Protein 9UZB (pdb70)

Sequence (677 aa):
KKPIALICAELYKPFQDLFAALPKDCSEECQTLFEDIRNSESHASAWSSALRIKGVAYEGFFSLTNSWRYIPEDLKPTLGMAIQTVFPDKFEKFLERTHLHPEYRDFTPDYLMCRSRAVQEVSSVSAVVDRFKSKSSEKGRPIRQEESRPKTESMQEDIEVDELLIVEVGYQTDIEGKVISDIEKWKGVVNLMSHLGIKVNVLTCADNSQTPRTDWWIDEKYVRLLLNSISYLFKELLENEVKLEESGGGLVRPGGSRKLSCAASGFTFSSYGMQWVRQAPEKGLEWVAYISSGSRTIYYADTVKGRFTISRDNPKNTLFLQMTSLRSEDTAMYYCATGYGGTWFAYWGQGTLVTVSAASTKGPSVFPLAPSSKSTSGGTAALGCLVKDYFPEPVTVSWNSGALTSGVHTFPAVLQSSGLYSLSSVVTVPSSSLGTQTYICNVNHKPSNTKVDKKVEPKQIVLSQSPLSLPVSLGDQASISCRSSQSLLHSNGNTYLHWYLQKPGQSPKLLIYKVSNRFSGVPDRFSGSGSGTDFTLKISRVEAEDLGVYFCSQSTHVPYTFGGGTKLEIKRTVAAPSVFIFPPSDEQLKSGTASVVCLLNNFYPREAKVQWKVDNALQSGNSQESVTEQDSKDSTYSLSSTLTLSKADYEKHKVYACEVTHQGLSSPVTKSFNRGE

Radius of gyration: 36.29 Å; Cα contacts (8 Å, |Δi|>4): 1553; chains: 3; bounding box: 83×56×109 Å

Nearest PDB structures (foldseek):
  7ucx-assembly1_L  TM=9.727E-01  e=1.006E-40  Homo sapiens
  5vzy-assembly1_L  TM=9.850E-01  e=6.154E-40  Homo sapiens
  6l8t-assembly1_L  TM=9.196E-01  e=3.668E-40  Homo sapiens
  7ue9-assembly1_L  TM=9.480E-01  e=4.632E-39  Mus musculus
  6dc8-assembly1_L  TM=9.146E-01  e=3.226E-37  Mus musculus

Organism: NCBI:txid1712570

Structure (mmCIF, N/CA/C/O backbone):
data_9UZB
#
_entry.id   9UZB
#
_cell.length_a   37.162
_cell.length_b   80.906
_cell.length_c   115.184
_cell.angle_alpha   90.00
_cell.angle_beta   93.47
_cell.angle_gamma   90.00
#
_symmetry.space_group_name_H-M   'P 1 21 1'
#
loop_
_entity.id
_entity.type
_entity.pdbx_description
1 polymer 'RNA-directed RNA polymerase L'
2 polymer 'mAb 2E9 Fab heavy chain'
3 polymer 'mAb 2E9 Fab light chain'
4 water water
#
loop_
_atom_site.group_PDB
_atom_site.id
_atom_site.type_symbol
_atom_site.label_atom_id
_atom_site.label_alt_id
_atom_site.label_comp_id
_atom_site.label_asym_id
_atom_site.label_entity_id
_atom_site.label_seq_id
_atom_site.pdbx_PDB_ins_code
_atom_site.Cartn_x
_atom_site.Cartn_y
_atom_site.Cartn_z
_atom_site.occupancy
_atom_site.B_iso_or_equiv
_atom_site.auth_seq_id
_atom_site.auth_comp_id
_atom_site.auth_asym_id
_atom_site.auth_atom_id
_atom_site.pdbx_PDB_model_num
ATOM 1 N N . LYS A 1 1 ? 68.664 -26.379 -59.272 1.00 49.41 610 LYS A N 1
ATOM 2 C CA . LYS A 1 1 ? 68.886 -27.382 -60.341 1.00 53.66 610 LYS A CA 1
ATOM 3 C C . LYS A 1 1 ? 67.597 -27.527 -61.139 1.00 52.30 610 LYS A C 1
ATOM 4 O O . LYS A 1 1 ? 67.677 -27.566 -62.364 1.00 57.35 610 LYS A O 1
ATOM 10 N N . LYS A 1 2 ? 66.461 -27.596 -60.453 1.00 48.01 611 LYS A N 1
ATOM 11 C CA . LYS A 1 2 ? 65.168 -27.644 -61.182 1.00 46.80 611 LYS A CA 1
ATOM 12 C C . LYS A 1 2 ? 64.799 -26.253 -61.679 1.00 47.37 611 LYS A C 1
ATOM 13 O O . LYS A 1 2 ? 64.901 -25.295 -60.906 1.00 46.47 611 LYS A O 1
ATOM 19 N N . PRO A 1 3 ? 64.381 -26.102 -62.951 1.00 46.32 612 PRO A N 1
ATOM 20 C CA . PRO A 1 3 ? 63.875 -24.818 -63.407 1.00 49.73 612 PRO A CA 1
ATOM 21 C C . PRO A 1 3 ? 62.471 -24.610 -62.807 1.00 43.40 612 PRO A C 1
ATOM 22 O O . PRO A 1 3 ? 61.844 -25.578 -62.471 1.00 41.09 612 PRO A O 1
ATOM 26 N N . ILE A 1 4 ? 62.031 -23.357 -62.689 1.00 40.86 613 ILE A N 1
ATOM 27 C CA . ILE A 1 4 ? 60.716 -23.073 -62.043 1.00 43.28 613 ILE A CA 1
ATOM 28 C C . ILE A 1 4 ? 59.613 -23.690 -62.906 1.00 42.76 613 ILE A C 1
ATOM 29 O O . ILE A 1 4 ? 58.694 -24.283 -62.354 1.00 37.80 613 ILE A O 1
ATOM 34 N N . ALA A 1 5 ? 59.724 -23.525 -64.227 1.00 43.61 614 ALA A N 1
ATOM 35 C CA . ALA A 1 5 ? 58.656 -24.038 -65.097 1.00 42.28 614 ALA A CA 1
ATOM 36 C C . ALA A 1 5 ? 58.601 -25.513 -64.775 1.00 41.36 614 ALA A C 1
ATOM 37 O O . ALA A 1 5 ? 57.521 -26.102 -64.708 1.00 40.87 614 ALA A O 1
ATOM 39 N N . LEU A 1 6 ? 59.786 -26.047 -64.552 1.00 37.55 615 LEU A N 1
ATOM 40 C CA . LEU A 1 6 ? 59.789 -27.476 -64.285 1.00 39.77 615 LEU A CA 1
ATOM 41 C C . LEU A 1 6 ? 59.218 -27.785 -62.908 1.00 38.81 615 LEU A C 1
ATOM 42 O O . LEU A 1 6 ? 58.571 -28.821 -62.730 1.00 36.54 615 LEU A O 1
ATOM 47 N N . ILE A 1 7 ? 59.444 -26.902 -61.931 1.00 41.06 616 ILE A N 1
ATOM 48 C CA . ILE A 1 7 ? 58.870 -27.080 -60.598 1.00 38.31 616 ILE A CA 1
ATOM 49 C C . ILE A 1 7 ? 57.348 -27.121 -60.678 1.00 30.24 616 ILE A C 1
ATOM 50 O O . ILE A 1 7 ? 56.693 -27.962 -60.045 1.00 29.39 616 ILE A O 1
ATOM 55 N N . CYS A 1 8 ? 56.762 -26.229 -61.475 1.00 29.52 617 CYS A N 1
ATOM 56 C CA . CYS A 1 8 ? 55.318 -26.223 -61.658 1.00 32.27 617 CYS A CA 1
ATOM 57 C C . CYS A 1 8 ? 54.823 -27.516 -62.294 1.00 32.05 617 CYS A C 1
ATOM 58 O O . CYS A 1 8 ? 53.671 -27.902 -62.070 1.00 28.41 617 CYS A O 1
ATOM 61 N N . ALA A 1 9 ? 55.683 -28.213 -63.044 1.00 30.90 618 ALA A N 1
ATOM 62 C CA . ALA A 1 9 ? 55.267 -29.444 -63.705 1.00 30.68 618 ALA A CA 1
ATOM 63 C C . ALA A 1 9 ? 54.974 -30.558 -62.703 1.00 30.29 618 ALA A C 1
ATOM 64 O O . ALA A 1 9 ? 53.905 -31.176 -62.762 1.00 29.46 618 ALA A O 1
ATOM 66 N N . GLU A 1 10 ? 55.928 -30.794 -61.810 1.00 29.53 619 GLU A N 1
ATOM 67 C CA . GLU A 1 10 ? 55.811 -31.883 -60.813 1.00 34.40 619 GLU A CA 1
ATOM 68 C C . GLU A 1 10 ? 54.592 -31.657 -59.921 1.00 33.09 619 GLU A C 1
ATOM 69 O O . GLU A 1 10 ? 53.996 -32.649 -59.510 1.00 31.57 619 GLU A O 1
ATOM 75 N N . LEU A 1 11 ? 54.258 -30.401 -59.639 1.00 32.24 620 LEU A N 1
ATOM 76 C CA . LEU A 1 11 ? 53.137 -29.991 -58.805 1.00 31.18 620 LEU A CA 1
ATOM 77 C C . LEU A 1 11 ? 51.842 -29.864 -59.598 1.00 31.80 620 LEU A C 1
ATOM 78 O O . LEU A 1 11 ? 50.874 -29.283 -59.096 1.00 29.17 620 LEU A O 1
ATOM 80 N N . TYR A 1 12 ? 51.800 -30.401 -60.818 1.00 30.31 621 TYR A N 1
ATOM 81 C CA . TYR A 1 12 ? 50.594 -30.304 -61.631 1.00 27.96 621 TYR A CA 1
ATOM 82 C C . TYR A 1 12 ? 49.379 -30.851 -60.889 1.00 27.57 621 TYR A C 1
ATOM 83 O O . TYR A 1 12 ? 48.345 -30.182 -60.788 1.00 26.59 621 TYR A O 1
ATOM 92 N N . LYS A 1 13 ? 49.487 -32.071 -60.355 1.00 25.70 622 LYS A N 1
ATOM 93 C CA . LYS A 1 13 ? 48.325 -32.663 -59.692 1.00 31.22 622 LYS A CA 1
ATOM 94 C C . LYS A 1 13 ? 47.921 -31.910 -58.430 1.00 31.65 622 LYS A C 1
ATOM 95 O O . LYS A 1 13 ? 46.731 -31.572 -58.298 1.00 25.52 622 LYS A O 1
ATOM 101 N N . PRO A 1 14 ? 48.813 -31.629 -57.471 1.00 30.01 623 PRO A N 1
ATOM 102 C CA . PRO A 1 14 ? 48.359 -30.857 -56.297 1.00 30.67 623 PRO A CA 1
ATOM 103 C C . PRO A 1 14 ? 47.708 -29.528 -56.663 1.00 26.84 623 PRO A C 1
ATOM 104 O O . PRO A 1 14 ? 46.708 -29.141 -56.046 1.00 27.99 623 PRO A O 1
ATOM 108 N N . PHE A 1 15 ? 48.220 -28.823 -57.674 1.00 25.50 624 PHE A N 1
ATOM 109 C CA . PHE A 1 15 ? 47.592 -27.558 -58.021 1.00 21.66 624 PHE A CA 1
ATOM 110 C C . PHE A 1 15 ? 46.289 -27.748 -58.780 1.00 24.16 624 PHE A C 1
ATOM 111 O O . PHE A 1 15 ? 45.400 -26.897 -58.688 1.00 23.76 624 PHE A O 1
ATOM 119 N N . GLN A 1 16 ? 46.134 -28.853 -59.506 1.00 24.45 625 GLN A N 1
ATOM 120 C CA . GLN A 1 16 ? 44.836 -29.119 -60.107 1.00 27.64 625 GLN A CA 1
ATOM 121 C C . GLN A 1 16 ? 43.803 -29.407 -59.023 1.00 25.16 625 GLN A C 1
ATOM 122 O O . GLN A 1 16 ? 42.673 -28.911 -59.081 1.00 21.92 625 GLN A O 1
ATOM 128 N N . ASP A 1 17 ? 44.189 -30.189 -58.011 1.00 23.69 626 ASP A N 1
ATOM 129 C CA . ASP A 1 17 ? 43.323 -30.422 -56.860 1.00 22.89 626 ASP A CA 1
ATOM 130 C C . ASP A 1 17 ? 42.986 -29.115 -56.149 1.00 23.87 626 ASP A C 1
ATOM 131 O O . ASP A 1 17 ? 41.845 -28.909 -55.714 1.00 22.20 626 ASP A O 1
ATOM 136 N N . LEU A 1 18 ? 43.964 -28.219 -56.026 1.00 18.48 627 LEU A N 1
ATOM 137 C CA . LEU A 1 18 ? 43.706 -26.914 -55.427 1.00 24.18 627 LEU A CA 1
ATOM 138 C C . LEU A 1 18 ? 42.707 -26.113 -56.254 1.00 23.33 627 LEU A C 1
ATOM 139 O O . LEU A 1 18 ? 41.706 -25.611 -55.721 1.00 19.56 627 LEU A O 1
ATOM 144 N N . PHE A 1 19 ? 42.972 -25.960 -57.560 1.00 20.27 628 PHE A N 1
ATOM 145 C CA . PHE A 1 19 ? 42.075 -25.150 -58.385 1.00 22.94 628 PHE A CA 1
ATOM 146 C C . PHE A 1 19 ? 40.669 -25.727 -58.447 1.00 24.76 628 PHE A C 1
ATOM 147 O O . PHE A 1 19 ? 39.702 -24.976 -58.605 1.00 24.45 628 PHE A O 1
ATOM 155 N N . ALA A 1 20 ? 40.536 -27.051 -58.361 1.00 26.41 629 ALA A N 1
ATOM 156 C CA . ALA A 1 20 ? 39.213 -27.660 -58.441 1.00 26.11 629 ALA A CA 1
ATOM 157 C C . ALA A 1 20 ? 38.368 -27.336 -57.216 1.00 27.87 629 ALA A C 1
ATOM 158 O O . ALA A 1 20 ? 37.135 -27.347 -57.294 1.00 26.96 629 ALA A O 1
ATOM 160 N N . ALA A 1 21 ? 39.001 -27.031 -56.087 1.00 21.25 630 ALA A N 1
ATOM 161 C CA . ALA A 1 21 ? 38.255 -26.871 -54.845 1.00 22.58 630 ALA A CA 1
ATOM 162 C C . ALA A 1 21 ? 37.939 -25.421 -54.518 1.00 25.14 630 ALA A C 1
ATOM 163 O O . ALA A 1 21 ? 36.958 -25.157 -53.811 1.00 24.63 630 ALA A O 1
ATOM 165 N N . LEU A 1 22 ? 38.731 -24.474 -55.018 1.00 21.62 631 LEU A N 1
ATOM 166 C CA . LEU A 1 22 ? 38.472 -23.076 -54.739 1.00 22.02 631 LEU A CA 1
ATOM 167 C C . LEU A 1 22 ? 37.215 -22.597 -55.456 1.00 26.73 631 LEU A C 1
ATOM 168 O O . LEU A 1 22 ? 36.769 -23.215 -56.427 1.00 24.98 631 LEU A O 1
ATOM 173 N N . PRO A 1 23 ? 36.622 -21.499 -54.982 1.00 27.43 632 PRO A N 1
ATOM 174 C CA . PRO A 1 23 ? 35.505 -20.882 -55.700 1.00 27.04 632 PRO A CA 1
ATOM 175 C C . PRO A 1 23 ? 35.928 -20.485 -57.105 1.00 31.15 632 PRO A C 1
ATOM 176 O O . PRO A 1 23 ? 37.108 -20.266 -57.382 1.00 28.82 632 PRO A O 1
ATOM 180 N N . LYS A 1 24 ? 34.975 -20.342 -58.014 1.00 33.10 633 LYS A N 1
ATOM 181 C CA . LYS A 1 24 ? 35.356 -20.094 -59.428 1.00 34.73 633 LYS A CA 1
ATOM 182 C C . LYS A 1 24 ? 36.306 -18.907 -59.561 1.00 33.52 633 LYS A C 1
ATOM 183 O O . LYS A 1 24 ? 37.394 -19.092 -60.078 1.00 31.27 633 LYS A O 1
ATOM 189 N N . ASP A 1 25 ? 35.838 -17.720 -59.183 1.00 34.22 634 ASP A N 1
ATOM 190 C CA . ASP A 1 25 ? 36.664 -16.505 -59.390 1.00 37.73 634 ASP A CA 1
ATOM 191 C C . ASP A 1 25 ? 37.984 -16.676 -58.656 1.00 30.07 634 ASP A C 1
ATOM 192 O O . ASP A 1 25 ? 39.028 -16.282 -59.190 1.00 33.49 634 ASP A O 1
ATOM 197 N N . CYS A 1 26 ? 37.899 -17.226 -57.457 1.00 30.56 635 CYS A N 1
ATOM 198 C CA . CYS A 1 26 ? 39.142 -17.463 -56.739 1.00 29.25 635 CYS A CA 1
ATOM 199 C C . CYS A 1 26 ? 40.039 -18.430 -57.501 1.00 27.32 635 CYS A C 1
ATOM 200 O O . CYS A 1 26 ? 41.251 -18.210 -57.604 1.00 25.40 635 CYS A O 1
ATOM 203 N N . SER A 1 27 ? 39.482 -19.501 -58.051 1.00 27.82 636 SER A N 1
ATOM 204 C CA . SER A 1 27 ? 40.273 -20.504 -58.805 1.00 25.93 636 SER A CA 1
ATOM 205 C C . SER A 1 27 ? 40.954 -19.850 -60.009 1.00 26.11 636 SER A C 1
ATOM 206 O O . SER A 1 27 ? 42.133 -20.116 -60.231 1.00 27.93 636 SER A O 1
ATOM 209 N N . GLU A 1 28 ? 40.204 -19.050 -60.767 1.00 28.56 637 GLU A N 1
ATOM 210 C CA . GLU A 1 28 ? 40.749 -18.422 -61.997 1.00 28.92 637 GLU A CA 1
ATOM 211 C C . GLU A 1 28 ? 41.962 -17.562 -61.637 1.00 28.13 637 GLU A C 1
ATOM 212 O O . GLU A 1 28 ? 43.003 -17.721 -62.267 1.00 25.94 637 GLU A O 1
ATOM 218 N N . GLU A 1 29 ? 41.803 -16.696 -60.645 1.00 26.56 638 GLU A N 1
ATOM 219 C CA . GLU A 1 29 ? 42.906 -15.801 -60.222 1.00 28.30 638 GLU A CA 1
ATOM 220 C C . GLU A 1 29 ? 44.128 -16.651 -59.871 1.00 24.93 638 GLU A C 1
ATOM 221 O O . GLU A 1 29 ? 45.229 -16.310 -60.312 1.00 24.28 638 GLU A O 1
ATOM 227 N N . CYS A 1 30 ? 43.920 -17.710 -59.089 1.00 18.18 639 CYS A N 1
ATOM 228 C CA . CYS A 1 30 ? 45.050 -18.562 -58.744 1.00 16.61 639 CYS A CA 1
ATOM 229 C C . CYS A 1 30 ? 45.620 -19.252 -59.972 1.00 22.29 639 CYS A C 1
ATOM 230 O O . CYS A 1 30 ? 46.829 -19.521 -60.033 1.00 18.61 639 CYS A O 1
ATOM 233 N N . GLN A 1 31 ? 44.775 -19.529 -60.965 1.00 21.80 640 GLN A N 1
ATOM 234 C CA . GLN A 1 31 ? 45.251 -20.213 -62.163 1.00 27.40 640 GLN A CA 1
ATOM 235 C C . GLN A 1 31 ? 46.107 -19.281 -63.013 1.00 23.56 640 GLN A C 1
ATOM 236 O O . GLN A 1 31 ? 47.185 -19.667 -63.484 1.00 27.54 640 GLN A O 1
ATOM 242 N N . THR A 1 32 ? 45.642 -18.043 -63.210 1.00 25.34 641 THR A N 1
ATOM 243 C CA . THR A 1 32 ? 46.443 -17.025 -63.890 1.00 28.36 641 THR A CA 1
ATOM 244 C C . THR A 1 32 ? 47.781 -16.833 -63.194 1.00 28.70 641 THR A C 1
ATOM 245 O O . THR A 1 32 ? 48.836 -16.781 -63.8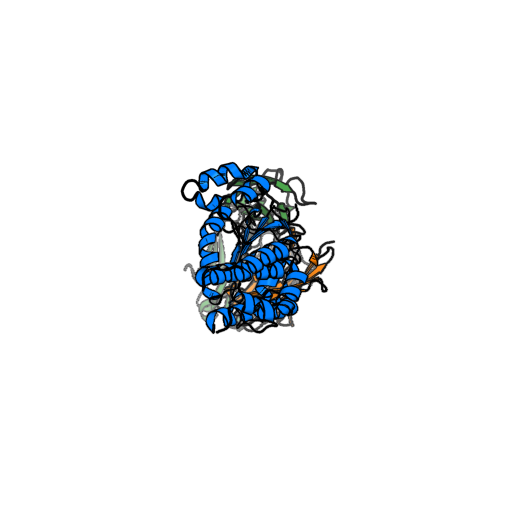36 1.00 27.28 641 THR A O 1
ATOM 249 N N . LEU A 1 33 ? 47.737 -16.700 -61.868 1.00 25.98 642 LEU A N 1
ATOM 250 C CA . LEU A 1 33 ? 48.936 -16.470 -61.076 1.00 24.03 642 LEU A CA 1
ATOM 251 C C . LEU A 1 33 ? 49.915 -17.628 -61.232 1.00 24.06 642 LEU A C 1
ATOM 252 O O . LEU A 1 33 ? 51.133 -17.422 -61.329 1.00 19.71 642 LEU A O 1
ATOM 257 N N . PHE A 1 34 ? 49.394 -18.859 -61.259 1.00 20.92 643 PHE A N 1
ATOM 258 C CA . PHE A 1 34 ? 50.248 -20.031 -61.433 1.00 22.12 643 PHE A CA 1
ATOM 259 C C . PHE A 1 34 ? 50.972 -19.994 -62.771 1.00 27.89 643 PHE A C 1
ATOM 260 O O . PHE A 1 34 ? 52.163 -20.325 -62.852 1.00 25.60 643 PHE A O 1
ATOM 268 N N . GLU A 1 35 ? 50.268 -19.607 -63.833 1.00 26.75 644 GLU A N 1
ATOM 269 C CA . GLU A 1 35 ? 50.919 -19.486 -65.131 1.00 29.00 644 GLU A CA 1
ATOM 270 C C . GLU A 1 35 ? 51.955 -18.372 -65.117 1.00 33.29 644 GLU A C 1
ATOM 271 O O . GLU A 1 35 ? 52.981 -18.473 -65.798 1.00 36.39 644 GLU A O 1
ATOM 277 N N . ASP A 1 36 ? 51.710 -17.315 -64.334 1.00 27.65 645 ASP A N 1
ATOM 278 C CA . ASP A 1 36 ? 52.725 -16.289 -64.121 1.00 24.28 645 ASP A CA 1
ATOM 279 C C . ASP A 1 36 ? 53.980 -16.883 -63.488 1.00 30.15 645 ASP A C 1
ATOM 280 O O . ASP A 1 36 ? 55.102 -16.543 -63.883 1.00 35.28 645 ASP A O 1
ATOM 285 N N . ILE A 1 37 ? 53.811 -17.781 -62.515 1.00 26.88 646 ILE A N 1
ATOM 286 C CA . ILE A 1 37 ? 54.960 -18.439 -61.899 1.00 29.04 646 ILE A CA 1
ATOM 287 C C . ILE A 1 37 ? 55.673 -19.319 -62.917 1.00 33.41 646 ILE A C 1
ATOM 288 O O . ILE A 1 37 ? 56.902 -19.280 -63.043 1.00 30.89 646 ILE A O 1
ATOM 293 N N . ARG A 1 38 ? 54.910 -20.130 -63.654 1.00 28.32 647 ARG A N 1
ATOM 294 C CA . ARG A 1 38 ? 55.507 -20.994 -64.666 1.00 33.75 647 ARG A CA 1
ATOM 295 C C . ARG A 1 38 ? 56.335 -20.186 -65.656 1.00 39.87 647 ARG A C 1
ATOM 296 O O . ARG A 1 38 ? 57.434 -20.603 -66.040 1.00 37.09 647 ARG A O 1
ATOM 304 N N . ASN A 1 39 ? 55.843 -19.007 -66.039 1.00 35.36 648 ASN A N 1
ATOM 305 C CA . ASN A 1 39 ? 56.495 -18.134 -67.004 1.00 42.51 648 ASN A CA 1
ATOM 306 C C . ASN A 1 39 ? 57.338 -17.052 -66.339 1.00 47.37 648 ASN A C 1
ATOM 307 O O . ASN A 1 39 ? 57.625 -16.029 -66.968 1.00 54.66 648 ASN A O 1
ATOM 312 N N . SER A 1 40 ? 57.714 -17.286 -65.086 1.00 47.37 649 SER A N 1
ATOM 313 C CA . SER A 1 40 ? 58.500 -16.278 -64.332 1.00 47.91 649 SER A CA 1
ATOM 314 C C . SER A 1 40 ? 59.903 -16.180 -64.929 1.00 53.58 649 SER A C 1
ATOM 315 O O . SER A 1 40 ? 60.523 -17.226 -65.167 1.00 48.97 649 SER A O 1
ATOM 318 N N . GLU A 1 41 ? 60.379 -14.956 -65.120 1.00 58.33 650 GLU A N 1
ATOM 319 C CA . GLU A 1 41 ? 61.755 -14.738 -65.634 1.00 58.99 650 GLU A CA 1
ATOM 320 C C . GLU A 1 41 ? 62.705 -14.565 -64.457 1.00 57.79 650 GLU A C 1
ATOM 321 O O . GLU A 1 41 ? 63.915 -14.736 -64.662 1.00 59.07 650 GLU A O 1
ATOM 327 N N . SER A 1 42 ? 62.174 -14.226 -63.282 1.00 52.69 651 SER A N 1
ATOM 328 C CA . SER A 1 42 ? 63.037 -13.949 -62.105 1.00 53.34 651 SER A CA 1
ATOM 329 C C . SER A 1 42 ? 62.564 -14.730 -60.900 1.00 48.20 651 SER A C 1
ATOM 330 O O . SER A 1 42 ? 61.394 -15.120 -60.859 1.00 42.25 651 SER A O 1
ATOM 333 N N . HIS A 1 43 ? 63.466 -14.886 -59.942 1.00 46.81 652 HIS A N 1
ATOM 334 C CA . HIS A 1 43 ? 63.049 -15.509 -58.686 1.00 47.87 652 HIS A CA 1
ATOM 335 C C . HIS A 1 43 ? 62.152 -14.589 -57.865 1.00 44.81 652 HIS A C 1
ATOM 336 O O . HIS A 1 43 ? 61.194 -15.053 -57.234 1.00 42.10 652 HIS A O 1
ATOM 343 N N . ALA A 1 44 ? 62.462 -13.292 -57.831 1.00 45.44 653 ALA A N 1
ATOM 344 C CA . ALA A 1 44 ? 61.570 -12.353 -57.162 1.00 43.48 653 ALA A CA 1
ATOM 345 C C . ALA A 1 44 ? 60.173 -12.410 -57.763 1.00 40.07 653 ALA A C 1
ATOM 346 O O . ALA A 1 44 ? 59.173 -12.346 -57.039 1.00 36.75 653 ALA A O 1
ATOM 348 N N . SER A 1 45 ? 60.089 -12.550 -59.089 1.00 38.59 654 SER A N 1
ATOM 349 C CA . SER A 1 45 ? 58.794 -12.563 -59.757 1.00 38.95 654 SER A CA 1
ATOM 350 C C . SER A 1 45 ? 57.979 -13.786 -59.357 1.00 37.26 654 SER A C 1
ATOM 351 O O . SER A 1 45 ? 56.779 -13.672 -59.071 1.00 28.18 654 SER A O 1
ATOM 353 N N . ALA A 1 46 ? 58.615 -14.962 -59.328 1.00 32.89 655 ALA A N 1
ATOM 354 C CA . ALA A 1 46 ? 57.911 -16.188 -58.966 1.00 34.61 655 ALA A CA 1
ATOM 355 C C . ALA A 1 46 ? 57.535 -16.195 -57.492 1.00 36.46 655 ALA A C 1
ATOM 356 O O . ALA A 1 46 ? 56.477 -16.713 -57.115 1.00 29.72 655 ALA A O 1
ATOM 358 N N . TRP A 1 47 ? 58.363 -15.604 -56.640 1.00 34.10 656 TRP A N 1
ATOM 359 C CA . TRP A 1 47 ? 58.045 -15.588 -55.191 1.00 35.35 656 TRP A CA 1
ATOM 360 C C . TRP A 1 47 ? 56.815 -14.706 -54.961 1.00 30.21 656 TRP A C 1
ATOM 361 O O . TRP A 1 47 ? 55.888 -15.163 -54.302 1.00 30.68 656 TRP A O 1
ATOM 372 N N . SER A 1 48 ? 56.836 -13.497 -55.503 1.00 23.95 657 SER A N 1
ATOM 373 C CA . SER A 1 48 ? 55.708 -12.552 -55.345 1.00 31.92 657 SER A CA 1
ATOM 374 C C . SER A 1 48 ? 54.405 -13.218 -55.800 1.00 31.40 657 SER A C 1
ATOM 375 O O . SER A 1 48 ? 53.422 -13.169 -55.056 1.00 22.88 657 SER A O 1
ATOM 378 N N . SER A 1 49 ? 54.418 -13.819 -56.984 1.00 26.64 658 SER A N 1
ATOM 379 C CA . SER A 1 49 ? 53.217 -14.517 -57.493 1.00 25.57 658 SER A CA 1
ATOM 380 C C . SER A 1 49 ? 52.744 -15.554 -56.477 1.00 21.95 658 SER A C 1
ATOM 381 O O . SER A 1 49 ? 51.553 -15.596 -56.202 1.00 25.66 658 SER A O 1
ATOM 384 N N . ALA A 1 50 ? 53.658 -16.328 -55.931 1.00 19.60 659 ALA A N 1
ATOM 385 C CA . ALA A 1 50 ? 53.286 -17.414 -55.009 1.00 25.30 659 ALA A CA 1
ATOM 386 C C . ALA A 1 50 ? 52.657 -16.815 -53.749 1.00 24.09 659 ALA A C 1
ATOM 387 O O . ALA A 1 50 ? 51.632 -17.318 -53.306 1.00 21.71 659 ALA A O 1
ATOM 389 N N . LEU A 1 51 ? 53.285 -15.775 -53.204 1.00 21.38 660 LEU A N 1
ATOM 390 C CA . LEU A 1 51 ? 52.733 -15.089 -52.013 1.00 22.00 660 LEU A CA 1
ATOM 391 C C . LEU A 1 51 ? 51.260 -14.746 -52.281 1.00 24.06 660 LEU A C 1
ATOM 392 O O . LEU A 1 51 ? 50.412 -15.072 -51.453 1.00 20.98 660 LEU A O 1
ATOM 397 N N . ARG A 1 52 ? 50.988 -14.167 -53.445 1.00 20.92 661 ARG A N 1
ATOM 398 C CA . ARG A 1 52 ? 49.599 -13.808 -53.808 1.00 22.13 661 ARG A CA 1
ATOM 399 C C . ARG A 1 52 ? 48.709 -15.059 -53.859 1.00 23.52 661 ARG A C 1
ATOM 400 O O . ARG A 1 52 ? 47.604 -15.012 -53.318 1.00 21.52 661 ARG A O 1
ATOM 408 N N . ILE A 1 53 ? 49.184 -16.118 -54.503 1.00 19.47 662 ILE A N 1
ATOM 409 C CA . ILE A 1 53 ? 48.372 -17.332 -54.546 1.00 20.09 662 ILE A CA 1
ATOM 410 C C . ILE A 1 53 ? 48.056 -17.793 -53.128 1.00 20.30 662 ILE A C 1
ATOM 411 O O . ILE A 1 53 ? 46.929 -18.204 -52.821 1.00 17.32 662 ILE A O 1
ATOM 416 N N . LYS A 1 54 ? 49.058 -17.747 -52.246 1.00 20.14 663 LYS A N 1
ATOM 417 C CA . LYS A 1 54 ? 48.870 -18.193 -50.870 1.00 20.52 663 LYS A CA 1
ATOM 418 C C . LYS A 1 54 ? 47.717 -17.446 -50.203 1.00 18.24 663 LYS A C 1
ATOM 419 O O . LYS A 1 54 ? 46.839 -18.059 -49.577 1.00 17.51 663 LYS A O 1
ATOM 425 N N . GLY A 1 55 ? 47.686 -16.120 -50.355 1.00 15.20 664 GLY A N 1
ATOM 426 C CA . GLY A 1 55 ? 46.641 -15.336 -49.716 1.00 19.29 664 GLY A CA 1
ATOM 427 C C . GLY A 1 55 ? 45.285 -15.501 -50.378 1.00 19.27 664 GLY A C 1
ATOM 428 O O . GLY A 1 55 ? 44.248 -15.542 -49.699 1.00 16.52 664 GLY A O 1
ATOM 429 N N . VAL A 1 56 ? 45.268 -15.602 -51.707 1.00 16.49 665 VAL A N 1
ATOM 430 C CA . VAL A 1 56 ? 43.999 -15.666 -52.425 1.00 15.52 665 VAL A CA 1
ATOM 431 C C . VAL A 1 56 ? 43.360 -17.037 -52.246 1.00 14.86 665 VAL A C 1
ATOM 432 O O . VAL A 1 56 ? 42.154 -17.154 -52.002 1.00 19.15 665 VAL A O 1
ATOM 436 N N . ALA A 1 57 ? 44.158 -18.096 -52.360 1.00 15.25 666 ALA A N 1
ATOM 437 C CA . ALA A 1 57 ? 43.638 -19.436 -52.121 1.00 17.59 666 ALA A CA 1
ATOM 438 C C . ALA A 1 57 ? 43.099 -19.567 -50.701 1.00 21.26 666 ALA A C 1
ATOM 439 O O . ALA A 1 57 ? 41.991 -20.075 -50.489 1.00 17.41 666 ALA A O 1
ATOM 441 N N . TYR A 1 58 ? 43.873 -19.113 -49.709 1.00 15.79 667 TYR A N 1
ATOM 442 C CA . TYR A 1 58 ? 43.427 -19.240 -48.323 1.00 15.43 667 TYR A CA 1
ATOM 443 C C . TYR A 1 58 ? 42.081 -18.552 -48.123 1.00 14.53 667 TYR A C 1
ATOM 444 O O . TYR A 1 58 ? 41.184 -19.096 -47.473 1.00 15.01 667 TYR A O 1
ATOM 453 N N . GLU A 1 59 ? 41.914 -17.358 -48.690 1.00 14.80 668 GLU A N 1
ATOM 454 C CA . GLU A 1 59 ? 40.661 -16.645 -48.494 1.00 13.29 668 GLU A CA 1
ATOM 455 C C . GLU A 1 59 ? 39.500 -17.345 -49.201 1.00 18.79 668 GLU A C 1
ATOM 456 O O . GLU A 1 59 ? 38.379 -17.358 -48.679 1.00 16.10 668 GLU A O 1
ATOM 462 N N . GLY A 1 60 ? 39.748 -17.967 -50.357 1.00 21.51 669 GLY A N 1
ATOM 463 C CA . GLY A 1 60 ? 38.700 -18.766 -50.976 1.00 18.47 669 GLY A CA 1
ATOM 464 C C . GLY A 1 60 ? 38.254 -19.920 -50.098 1.00 16.03 669 GLY A C 1
ATOM 465 O O . GLY A 1 60 ? 37.069 -20.250 -50.042 1.00 19.61 669 GLY A O 1
ATOM 466 N N . PHE A 1 61 ? 39.205 -20.563 -49.416 1.00 17.36 670 PHE A N 1
ATOM 467 C CA . PHE A 1 61 ? 38.869 -21.632 -48.479 1.00 15.44 670 PHE A CA 1
ATOM 468 C C . PHE A 1 61 ? 38.241 -21.090 -47.199 1.00 19.42 670 PHE A C 1
ATOM 469 O O . PHE A 1 61 ? 37.408 -21.764 -46.580 1.00 15.81 670 PHE A O 1
ATOM 477 N N . PHE A 1 62 ? 38.620 -19.883 -46.786 1.00 16.38 671 PHE A N 1
ATOM 478 C CA . PHE A 1 62 ? 37.942 -19.281 -45.648 1.00 15.92 671 PHE A CA 1
ATOM 479 C C . PHE A 1 62 ? 36.472 -19.040 -45.971 1.00 17.90 671 PHE A C 1
ATOM 480 O O . PHE A 1 62 ? 35.592 -19.336 -45.149 1.00 18.00 671 PHE A O 1
ATOM 488 N N . SER A 1 63 ? 36.183 -18.547 -47.187 1.00 18.82 672 SER A N 1
ATOM 489 C CA . SER A 1 63 ? 34.798 -18.338 -47.623 1.00 21.35 672 SER A CA 1
ATOM 490 C C . SER A 1 63 ? 34.010 -19.644 -47.642 1.00 20.94 672 SER A C 1
ATOM 491 O O . SER A 1 63 ? 32.887 -19.712 -47.128 1.00 20.28 672 SER A O 1
ATOM 494 N N . LEU A 1 64 ? 34.567 -20.680 -48.273 1.00 19.92 673 LEU A N 1
ATOM 495 C CA . LEU A 1 64 ? 33.934 -22.000 -48.295 1.00 22.77 673 LEU A CA 1
ATOM 496 C C . LEU A 1 64 ? 33.629 -22.520 -46.898 1.00 24.38 673 LEU A C 1
ATOM 497 O O . LEU A 1 64 ? 32.517 -22.995 -46.628 1.00 23.75 673 LEU A O 1
ATOM 502 N N . THR A 1 65 ? 34.611 -22.454 -45.999 1.00 17.69 674 THR A N 1
ATOM 503 C CA . THR A 1 65 ? 34.392 -22.946 -44.645 1.00 19.97 674 THR A CA 1
ATOM 504 C C . THR A 1 65 ? 33.227 -22.233 -43.968 1.00 22.29 674 THR A C 1
ATOM 505 O O . THR A 1 65 ? 32.448 -22.853 -43.238 1.00 24.49 674 THR A O 1
ATOM 509 N N . ASN A 1 66 ? 33.069 -20.945 -44.221 1.00 16.23 675 ASN A N 1
ATOM 510 C CA . ASN A 1 66 ? 32.064 -20.163 -43.523 1.00 20.99 675 ASN A CA 1
ATOM 511 C C . ASN A 1 66 ? 30.787 -19.970 -44.330 1.00 22.09 675 ASN A C 1
ATOM 512 O O . ASN A 1 66 ? 29.880 -19.274 -43.868 1.00 20.86 675 ASN A O 1
ATOM 517 N N . SER A 1 67 ? 30.677 -20.607 -45.497 1.00 20.64 676 SER A N 1
ATOM 518 C CA . SER A 1 67 ? 29.562 -20.381 -46.413 1.00 23.15 676 SER A CA 1
ATOM 519 C C . SER A 1 67 ? 29.373 -18.891 -46.675 1.00 18.47 676 SER A C 1
ATOM 520 O O . SER A 1 67 ? 28.261 -18.371 -46.650 1.00 20.24 676 SER A O 1
ATOM 523 N N . TRP A 1 68 ? 30.479 -18.196 -46.907 1.00 22.25 677 TRP A N 1
ATOM 524 C CA . TRP A 1 68 ? 30.460 -16.796 -47.287 1.00 24.05 677 TRP A CA 1
ATOM 525 C C . TRP A 1 68 ? 30.861 -16.689 -48.750 1.00 25.77 677 TRP A C 1
ATOM 526 O O . TRP A 1 68 ? 31.543 -17.565 -49.290 1.00 21.75 677 TRP A O 1
ATOM 537 N N . ARG A 1 69 ? 30.434 -15.605 -49.389 1.00 24.04 678 ARG A N 1
ATOM 538 C CA . ARG A 1 69 ? 30.782 -15.366 -50.780 1.00 26.32 678 ARG A CA 1
ATOM 539 C C . ARG A 1 69 ? 32.216 -14.866 -50.866 1.00 28.06 678 ARG A C 1
ATOM 540 O O . ARG A 1 69 ? 32.594 -13.914 -50.177 1.00 25.50 678 ARG A O 1
ATOM 542 N N . TYR A 1 70 ? 33.020 -15.521 -51.695 1.00 27.50 679 TYR A N 1
ATOM 543 C CA . TYR A 1 70 ? 34.352 -15.008 -51.980 1.00 28.86 679 TYR A CA 1
ATOM 544 C C . TYR A 1 70 ? 34.245 -13.762 -52.851 1.00 27.97 679 TYR A C 1
ATOM 545 O O . TYR A 1 70 ? 33.576 -13.778 -53.890 1.00 26.78 679 TYR A O 1
ATOM 554 N N . ILE A 1 71 ? 34.899 -12.684 -52.431 1.00 21.81 680 ILE A N 1
ATOM 555 C CA . ILE A 1 71 ? 34.837 -11.401 -53.114 1.00 26.56 680 ILE A CA 1
ATOM 556 C C . ILE A 1 71 ? 36.235 -11.031 -53.594 1.00 26.67 680 ILE A C 1
ATOM 557 O O . ILE A 1 71 ? 37.133 -10.830 -52.770 1.00 24.10 680 ILE A O 1
ATOM 562 N N . PRO A 1 72 ? 36.478 -10.944 -54.904 1.00 28.58 681 PRO A N 1
ATOM 563 C CA . PRO A 1 72 ? 37.798 -10.516 -55.385 1.00 28.16 681 PRO A CA 1
ATOM 564 C C . PRO A 1 72 ? 38.147 -9.141 -54.828 1.00 29.13 681 PRO A C 1
ATOM 565 O O . PRO A 1 72 ? 37.277 -8.278 -54.679 1.00 23.58 681 PRO A O 1
ATOM 569 N N . GLU A 1 73 ? 39.441 -8.935 -54.544 1.00 20.80 682 GLU A N 1
ATOM 570 C CA . GLU A 1 73 ? 39.883 -7.680 -53.934 1.00 24.96 682 GLU A CA 1
ATOM 571 C C . GLU A 1 73 ? 39.358 -6.458 -54.687 1.00 30.45 682 GLU A C 1
ATOM 572 O O . GLU A 1 73 ? 38.938 -5.473 -54.068 1.00 24.45 682 GLU A O 1
ATOM 578 N N . ASP A 1 74 ? 39.356 -6.516 -56.026 1.00 32.13 683 ASP A N 1
ATOM 579 C CA . ASP A 1 74 ? 38.890 -5.390 -56.840 1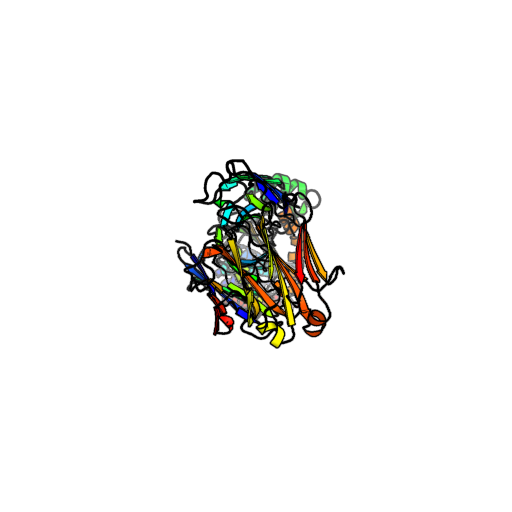.00 34.25 683 ASP A CA 1
ATOM 580 C C . ASP A 1 74 ? 37.422 -5.062 -56.595 1.00 32.06 683 ASP A C 1
ATOM 581 O O . ASP A 1 74 ? 37.000 -3.917 -56.793 1.00 31.47 683 ASP A O 1
ATOM 586 N N . LEU A 1 75 ? 36.628 -6.046 -56.189 1.00 28.04 684 LEU A N 1
ATOM 587 C CA . LEU A 1 75 ? 35.204 -5.853 -55.956 1.00 34.39 684 LEU A CA 1
ATOM 588 C C . LEU A 1 75 ? 34.856 -5.682 -54.479 1.00 31.97 684 LEU A C 1
ATOM 589 O O . LEU A 1 75 ? 33.680 -5.505 -54.151 1.00 25.82 684 LEU A O 1
ATOM 594 N N . LYS A 1 76 ? 35.842 -5.718 -53.591 1.00 22.26 685 LYS A N 1
ATOM 595 C CA . LYS A 1 76 ? 35.565 -5.598 -52.166 1.00 21.58 685 LYS A CA 1
ATOM 596 C C . LYS A 1 76 ? 35.089 -4.195 -51.811 1.00 20.14 685 LYS A C 1
ATOM 597 O O . LYS A 1 76 ? 35.718 -3.214 -52.205 1.00 20.05 685 LYS A O 1
ATOM 603 N N . PRO A 1 77 ? 34.000 -4.055 -51.061 1.00 19.09 686 PRO A N 1
ATOM 604 C CA . PRO A 1 77 ? 33.556 -2.715 -50.668 1.00 19.10 686 PRO A CA 1
ATOM 605 C C . PRO A 1 77 ? 34.443 -2.094 -49.589 1.00 15.88 686 PRO A C 1
ATOM 606 O O . PRO A 1 77 ? 35.031 -2.778 -48.745 1.00 18.35 686 PRO A O 1
ATOM 610 N N . THR A 1 78 ? 34.536 -0.774 -49.635 1.00 16.10 687 THR A N 1
ATOM 611 C CA . THR A 1 78 ? 35.198 -0.002 -48.599 1.00 16.06 687 THR A CA 1
ATOM 612 C C . THR A 1 78 ? 34.239 0.315 -47.448 1.00 19.15 687 THR A C 1
ATOM 613 O O . THR A 1 78 ? 33.011 0.206 -47.566 1.00 15.90 687 THR A O 1
ATOM 617 N N . LEU A 1 79 ? 34.824 0.744 -46.324 1.00 18.56 688 LEU A N 1
ATOM 618 C CA . LEU A 1 79 ? 34.016 1.190 -45.191 1.00 19.25 688 LEU A CA 1
ATOM 619 C C . LEU A 1 79 ? 33.076 2.321 -45.607 1.00 20.16 688 LEU A C 1
ATOM 620 O O . LEU A 1 79 ? 31.881 2.306 -45.288 1.00 21.23 688 LEU A O 1
ATOM 625 N N . GLY A 1 80 ? 33.593 3.300 -46.334 1.00 17.32 689 GLY A N 1
ATOM 626 C CA . GLY A 1 80 ? 32.745 4.411 -46.799 1.00 19.54 689 GLY A CA 1
ATOM 627 C C . GLY A 1 80 ? 31.543 3.921 -47.595 1.00 21.92 689 GLY A C 1
ATOM 628 O O . GLY A 1 80 ? 30.457 4.474 -47.431 1.00 19.22 689 GLY A O 1
ATOM 629 N N . MET A 1 81 ? 31.764 2.918 -48.436 1.00 18.57 690 MET A N 1
ATOM 630 C CA . MET A 1 81 ? 30.676 2.354 -49.267 1.00 20.24 690 MET A CA 1
ATOM 631 C C . MET A 1 81 ? 29.616 1.704 -48.370 1.00 24.93 690 MET A C 1
ATOM 632 O O . MET A 1 81 ? 28.426 1.840 -48.658 1.00 18.36 690 MET A O 1
ATOM 637 N N . ALA A 1 82 ? 30.065 1.010 -47.326 1.00 19.47 691 ALA A N 1
ATOM 638 C CA . ALA A 1 82 ? 29.097 0.319 -46.455 1.00 20.70 691 ALA A CA 1
ATOM 639 C C . ALA A 1 82 ? 28.282 1.371 -45.695 1.00 16.45 691 ALA A C 1
ATOM 640 O O . ALA A 1 82 ? 27.078 1.239 -45.643 1.00 20.21 691 ALA A O 1
ATOM 642 N N . ILE A 1 83 ? 28.955 2.384 -45.164 1.00 18.65 692 ILE A N 1
ATOM 643 C CA . ILE A 1 83 ? 28.209 3.431 -44.462 1.00 19.12 692 ILE A CA 1
ATOM 644 C C . ILE A 1 83 ? 27.215 4.102 -45.403 1.00 22.33 692 ILE A C 1
ATOM 645 O O . ILE A 1 83 ? 26.037 4.279 -45.061 1.00 20.73 692 ILE A O 1
ATOM 650 N N . GLN A 1 84 ? 27.657 4.446 -46.620 1.00 22.56 693 GLN A N 1
ATOM 651 C CA . GLN A 1 84 ? 26.777 5.154 -47.548 1.00 22.77 693 GLN A CA 1
ATOM 652 C C . GLN A 1 84 ? 25.546 4.316 -47.889 1.00 21.37 693 GLN A C 1
ATOM 653 O O . GLN A 1 84 ? 24.440 4.845 -48.010 1.00 25.79 693 GLN A O 1
ATOM 659 N N . THR A 1 85 ? 25.704 3.005 -48.012 1.00 19.48 694 THR A N 1
ATOM 660 C CA . THR A 1 85 ? 24.622 2.129 -48.461 1.00 24.09 694 THR A CA 1
ATOM 661 C C . THR A 1 85 ? 23.830 1.478 -47.329 1.00 25.19 694 THR A C 1
ATOM 662 O O . THR A 1 85 ? 22.617 1.295 -47.453 1.00 25.20 694 THR A O 1
ATOM 666 N N . VAL A 1 86 ? 24.463 1.148 -46.212 1.00 21.44 695 VAL A N 1
ATOM 667 C CA . VAL A 1 86 ? 23.719 0.571 -45.094 1.00 26.95 695 VAL A CA 1
ATOM 668 C C . VAL A 1 86 ? 23.210 1.633 -44.118 1.00 20.25 695 VAL A C 1
ATOM 669 O O . VAL A 1 86 ? 22.151 1.450 -43.512 1.00 22.21 695 VAL A O 1
ATOM 673 N N . PHE A 1 87 ? 23.919 2.745 -43.945 1.00 16.82 696 PHE A N 1
ATOM 674 C CA . PHE A 1 87 ? 23.514 3.777 -42.992 1.00 21.65 696 PHE A CA 1
ATOM 675 C C . PHE A 1 87 ? 23.466 5.131 -43.694 1.00 22.09 696 PHE A C 1
ATOM 676 O O . PHE A 1 87 ? 24.157 6.074 -43.302 1.00 19.36 696 PHE A O 1
ATOM 684 N N . PRO A 1 88 ? 22.645 5.264 -44.742 1.00 21.85 697 PRO A N 1
ATOM 685 C CA . PRO A 1 88 ? 22.687 6.506 -45.538 1.00 22.79 697 PRO A CA 1
ATOM 686 C C . PRO A 1 88 ? 22.440 7.762 -44.719 1.00 20.00 697 PRO A C 1
ATOM 687 O O . PRO A 1 88 ? 23.092 8.786 -44.952 1.00 23.84 697 PRO A O 1
ATOM 691 N N . ASP A 1 89 ? 21.548 7.707 -43.732 1.00 20.57 698 ASP A N 1
ATOM 692 C CA . ASP A 1 89 ? 21.222 8.913 -42.979 1.00 23.73 698 ASP A CA 1
ATOM 693 C C . ASP A 1 89 ? 22.369 9.387 -42.093 1.00 24.77 698 ASP A C 1
ATOM 694 O O . ASP A 1 89 ? 22.331 10.524 -41.609 1.00 20.29 698 ASP A O 1
ATOM 699 N N . LYS A 1 90 ? 23.388 8.559 -41.880 1.00 17.78 699 LYS A N 1
ATOM 700 C CA . LYS A 1 90 ? 24.550 8.945 -41.090 1.00 22.78 699 LYS A CA 1
ATOM 701 C C . LYS A 1 90 ? 25.789 9.209 -41.941 1.00 18.31 699 LYS A C 1
ATOM 702 O O . LYS A 1 90 ? 26.832 9.597 -41.395 1.00 21.54 699 LYS A O 1
ATOM 708 N N . PHE A 1 91 ? 25.696 9.035 -43.264 1.00 18.56 700 PHE A N 1
ATOM 709 C CA . PHE A 1 91 ? 26.882 9.154 -44.115 1.00 17.68 700 PHE A CA 1
ATOM 710 C C . PHE A 1 91 ? 27.468 10.558 -44.075 1.00 19.95 700 PHE A C 1
ATOM 711 O O . PHE A 1 91 ? 28.695 10.727 -44.085 1.00 21.70 700 PHE A O 1
ATOM 719 N N . GLU A 1 92 ? 26.613 11.583 -44.025 1.00 22.95 701 GLU A N 1
ATOM 720 C CA . GLU A 1 92 ? 27.134 12.944 -43.983 1.00 20.84 701 GLU A CA 1
ATOM 721 C C . GLU A 1 92 ? 27.960 13.181 -42.726 1.00 26.18 701 GLU A C 1
ATOM 722 O O . GLU A 1 92 ? 29.033 13.794 -42.784 1.00 25.65 701 GLU A O 1
ATOM 728 N N . LYS A 1 93 ? 27.468 12.719 -41.574 1.00 19.14 702 LYS A N 1
ATOM 729 C CA . LYS A 1 93 ? 28.240 12.844 -40.345 1.00 19.58 702 LYS A CA 1
ATOM 730 C C . LYS A 1 93 ? 29.482 11.964 -40.377 1.00 19.51 702 LYS A C 1
ATOM 731 O O . LYS A 1 93 ? 30.509 12.323 -39.790 1.00 24.28 702 LYS A O 1
ATOM 737 N N . PHE A 1 94 ? 29.407 10.812 -41.042 1.00 16.68 703 PHE A N 1
ATOM 738 C CA . PHE A 1 94 ? 30.587 9.967 -41.206 1.00 17.32 703 PHE A CA 1
ATOM 739 C C . PHE A 1 94 ? 31.692 10.723 -41.938 1.00 20.90 703 PHE A C 1
ATOM 740 O O . PHE A 1 94 ? 32.857 10.708 -41.520 1.00 19.85 703 PHE A O 1
ATOM 748 N N . LEU A 1 95 ? 31.338 11.394 -43.037 1.00 23.56 704 LEU A N 1
ATOM 749 C CA . LEU A 1 95 ? 32.310 12.209 -43.765 1.00 24.29 704 LEU A CA 1
ATOM 750 C C . LEU A 1 95 ? 32.922 13.280 -42.868 1.00 24.72 704 LEU A C 1
ATOM 751 O O . LEU A 1 95 ? 34.149 13.432 -42.817 1.00 26.07 704 LEU A O 1
ATOM 756 N N . GLU A 1 96 ? 32.079 14.035 -42.154 1.00 22.28 705 GLU A N 1
ATOM 757 C CA . GLU A 1 96 ? 32.576 15.129 -41.324 1.00 25.02 705 GLU A CA 1
ATOM 758 C C . GLU A 1 96 ? 33.581 14.641 -40.286 1.00 28.85 705 GLU A C 1
ATOM 759 O O . GLU A 1 96 ? 34.615 15.280 -40.062 1.00 32.22 705 GLU A O 1
ATOM 765 N N . ARG A 1 97 ? 33.296 13.509 -39.646 1.00 25.35 706 ARG A N 1
ATOM 766 C CA . ARG A 1 97 ? 34.142 13.024 -38.568 1.00 26.04 706 ARG A CA 1
ATOM 767 C C . ARG A 1 97 ? 35.353 12.254 -39.066 1.00 24.23 706 ARG A C 1
ATOM 768 O O . ARG A 1 97 ? 36.210 11.889 -38.254 1.00 25.86 706 ARG A O 1
ATOM 776 N N . THR A 1 98 ? 35.460 12.130 -40.390 1.00 23.51 707 THR A N 1
ATOM 777 C CA . THR A 1 98 ? 36.630 11.469 -41.031 1.00 23.93 707 THR A CA 1
ATOM 778 C C . THR A 1 98 ? 37.488 12.509 -41.771 1.00 27.49 707 THR A C 1
ATOM 779 O O . THR A 1 98 ? 38.347 12.111 -42.537 1.00 23.78 707 THR A O 1
ATOM 783 N N . HIS A 1 99 ? 37.211 13.793 -41.558 1.00 29.32 708 HIS A N 1
ATOM 784 C CA . HIS A 1 99 ? 37.997 14.880 -42.202 1.00 38.24 708 HIS A CA 1
ATOM 785 C C . HIS A 1 99 ? 39.474 14.793 -41.814 1.00 35.00 708 HIS A C 1
ATOM 786 O O . HIS A 1 99 ? 40.315 15.042 -42.677 1.00 39.74 708 HIS A O 1
ATOM 793 N N . LEU A 1 100 ? 39.748 14.479 -40.560 1.00 36.55 709 LEU A N 1
ATOM 794 C CA . LEU A 1 100 ? 41.141 14.334 -40.056 1.00 35.19 709 LEU A CA 1
ATOM 795 C C . LEU A 1 100 ? 41.724 12.956 -40.390 1.00 36.45 709 LEU A C 1
ATOM 796 O O . LEU A 1 100 ? 42.941 12.801 -40.278 1.00 35.20 709 LEU A O 1
ATOM 798 N N . HIS A 1 101 ? 40.881 11.982 -40.731 1.00 32.39 710 HIS A N 1
ATOM 799 C CA . HIS A 1 101 ? 41.371 10.603 -40.997 1.00 31.63 710 HIS A CA 1
ATOM 800 C C . HIS A 1 101 ? 40.626 10.033 -42.210 1.00 30.29 710 HIS A C 1
ATOM 801 O O . HIS A 1 101 ? 40.054 8.958 -42.098 1.00 22.51 710 HIS A O 1
ATOM 808 N N . PRO A 1 102 ? 40.664 10.724 -43.363 1.00 32.41 711 PRO A N 1
ATOM 809 C CA . PRO A 1 102 ? 39.938 10.302 -44.557 1.00 24.91 711 PRO A CA 1
ATOM 810 C C . PRO A 1 102 ? 40.348 8.917 -45.058 1.00 26.28 711 PRO A C 1
ATOM 811 O O . PRO A 1 102 ? 39.570 8.306 -45.752 1.00 24.50 711 PRO A O 1
ATOM 815 N N . GLU A 1 103 ? 41.545 8.468 -44.694 1.00 23.16 712 GLU A N 1
ATOM 816 C CA . GLU A 1 103 ? 41.916 7.103 -45.059 1.00 24.86 712 GLU A CA 1
ATOM 817 C C . GLU A 1 103 ? 40.928 6.073 -44.520 1.00 24.49 712 GLU A C 1
ATOM 818 O O . GLU A 1 103 ? 40.841 4.970 -45.073 1.00 19.79 712 GLU A O 1
ATOM 824 N N . TYR A 1 104 ? 40.194 6.406 -43.445 1.00 23.73 713 TYR A N 1
ATOM 825 C CA . TYR A 1 104 ? 39.228 5.469 -42.878 1.00 21.25 713 TYR A CA 1
ATOM 826 C C . TYR A 1 104 ? 38.158 5.117 -43.901 1.00 21.18 713 TYR A C 1
ATOM 827 O O . TYR A 1 104 ? 37.670 3.981 -43.944 1.00 17.37 713 TYR A O 1
ATOM 836 N N . ARG A 1 105 ? 37.765 6.093 -44.724 1.00 21.97 714 ARG A N 1
ATOM 837 C CA . ARG A 1 105 ? 36.740 5.846 -45.731 1.00 18.74 714 ARG A CA 1
ATOM 838 C C . ARG A 1 105 ? 37.169 4.763 -46.702 1.00 17.38 714 ARG A C 1
ATOM 839 O O . ARG A 1 105 ? 36.329 4.019 -47.214 1.00 20.74 714 ARG A O 1
ATOM 847 N N . ASP A 1 106 ? 38.465 4.646 -46.957 1.00 21.33 715 ASP A N 1
ATOM 848 C CA . ASP A 1 106 ? 38.959 3.689 -47.937 1.00 24.12 715 ASP A CA 1
ATOM 849 C C . ASP A 1 106 ? 39.378 2.355 -47.336 1.00 22.43 715 ASP A C 1
ATOM 850 O O . ASP A 1 106 ? 39.855 1.490 -48.080 1.00 21.48 715 ASP A O 1
ATOM 855 N N . PHE A 1 107 ? 39.202 2.157 -46.027 1.00 22.03 716 PHE A N 1
ATOM 856 C CA . PHE A 1 107 ? 39.563 0.880 -45.425 1.00 21.68 716 PHE A CA 1
ATOM 857 C C . PHE A 1 107 ? 38.747 -0.223 -46.075 1.00 17.98 716 PHE A C 1
ATOM 858 O O . PHE A 1 107 ? 37.527 -0.109 -46.212 1.00 19.15 716 PHE A O 1
ATOM 866 N N . THR A 1 108 ? 39.423 -1.287 -46.492 1.00 18.42 717 THR A N 1
ATOM 867 C CA . THR A 1 108 ? 38.774 -2.385 -47.204 1.00 21.58 717 THR A CA 1
ATOM 868 C C . THR A 1 108 ? 39.113 -3.699 -46.512 1.00 17.78 717 THR A C 1
ATOM 869 O O . THR A 1 108 ? 40.190 -4.273 -46.751 1.00 17.32 717 THR A O 1
ATOM 873 N N . PRO A 1 109 ? 38.224 -4.208 -45.666 1.00 16.47 718 PRO A N 1
ATOM 874 C CA . PRO A 1 109 ? 38.489 -5.483 -44.999 1.00 15.54 718 PRO A CA 1
ATOM 875 C C . PRO A 1 109 ? 38.351 -6.613 -45.998 1.00 14.75 718 PRO A C 1
ATOM 876 O O . PRO A 1 109 ? 37.771 -6.453 -47.073 1.00 17.47 718 PRO A O 1
ATOM 880 N N . ASP A 1 110 ? 38.833 -7.789 -45.600 1.00 14.19 719 ASP A N 1
ATOM 881 C CA . ASP A 1 110 ? 38.619 -8.973 -46.421 1.00 17.05 719 ASP A CA 1
ATOM 882 C C . ASP A 1 110 ? 37.142 -9.287 -46.563 1.00 19.01 719 ASP A C 1
ATOM 883 O O . ASP A 1 110 ? 36.682 -9.663 -47.649 1.00 14.31 719 ASP A O 1
ATOM 888 N N . TYR A 1 111 ? 36.379 -9.121 -45.483 1.00 17.05 720 TYR A N 1
ATOM 889 C CA . TYR A 1 111 ? 34.939 -9.358 -45.487 1.00 18.34 720 TYR A CA 1
ATOM 890 C C . TYR A 1 111 ? 34.264 -8.165 -44.844 1.00 18.43 720 TYR A C 1
ATOM 891 O O . TYR A 1 111 ? 34.702 -7.689 -43.788 1.00 12.33 720 TYR A O 1
ATOM 900 N N . LEU A 1 112 ? 33.225 -7.662 -45.493 1.00 13.02 721 LEU A N 1
ATOM 901 C CA . LEU A 1 112 ? 32.487 -6.537 -44.934 1.00 13.80 721 LEU A CA 1
ATOM 902 C C . LEU A 1 112 ? 31.018 -6.903 -45.111 1.00 18.62 721 LEU A C 1
ATOM 903 O O . LEU A 1 112 ? 30.477 -6.835 -46.218 1.00 20.70 721 LEU A O 1
ATOM 908 N N . MET A 1 113 ? 30.395 -7.335 -44.024 1.00 16.95 722 MET A N 1
ATOM 909 C CA . MET A 1 113 ? 29.025 -7.805 -44.066 1.00 17.39 722 MET A CA 1
ATOM 910 C C . MET A 1 113 ? 28.139 -6.929 -43.196 1.00 21.83 722 MET A C 1
ATOM 911 O O . MET A 1 113 ? 28.611 -6.095 -42.418 1.00 14.87 722 MET A O 1
ATOM 916 N N . CYS A 1 114 ? 26.835 -7.095 -43.392 1.00 23.10 723 CYS A N 1
ATOM 917 C CA . CYS A 1 114 ? 25.820 -6.501 -42.543 1.00 19.18 723 CYS A CA 1
ATOM 918 C C . CYS A 1 114 ? 24.804 -7.580 -42.203 1.00 21.23 723 CYS A C 1
ATOM 919 O O . CYS A 1 114 ? 24.647 -8.561 -42.937 1.00 22.99 723 CYS A O 1
ATOM 922 N N . ARG A 1 115 ? 24.128 -7.410 -41.070 1.00 25.49 724 ARG A N 1
ATOM 923 C CA . ARG A 1 115 ? 23.049 -8.327 -40.731 1.00 26.74 724 ARG A CA 1
ATOM 924 C C . ARG A 1 115 ? 21.957 -8.226 -41.788 1.00 29.56 724 ARG A C 1
ATOM 925 O O . ARG A 1 115 ? 21.682 -7.140 -42.306 1.00 30.27 724 ARG A O 1
ATOM 933 N N . SER A 1 116 ? 21.374 -9.374 -42.120 1.00 27.58 725 SER A N 1
ATOM 934 C CA . SER A 1 116 ? 20.351 -9.429 -43.180 1.00 31.69 725 SER A CA 1
ATOM 935 C C . SER A 1 116 ? 19.291 -8.366 -42.888 1.00 39.98 725 SER A C 1
ATOM 936 O O . SER A 1 116 ? 18.641 -8.451 -41.844 1.00 40.60 725 SER A O 1
ATOM 939 N N . ARG A 1 117 ? 19.185 -7.379 -43.766 1.00 38.22 726 ARG A N 1
ATOM 940 C CA . ARG A 1 117 ? 18.252 -6.248 -43.527 1.00 43.82 726 ARG A CA 1
ATOM 941 C C . ARG A 1 117 ? 16.803 -6.702 -43.768 1.00 40.29 726 ARG A C 1
ATOM 942 O O . ARG A 1 117 ? 15.912 -5.895 -43.540 1.00 45.34 726 ARG A O 1
ATOM 950 N N . ALA A 1 172 ? 27.936 -3.085 -52.172 1.00 48.06 781 ALA A N 1
ATOM 951 C CA . ALA A 1 172 ? 28.325 -4.467 -52.437 1.00 46.38 781 ALA A CA 1
ATOM 952 C C . ALA A 1 172 ? 28.656 -5.201 -51.134 1.00 36.72 781 ALA A C 1
ATOM 953 O O . ALA A 1 172 ? 29.481 -6.119 -51.111 1.00 35.86 781 ALA A O 1
ATOM 955 N N . VAL A 1 173 ? 27.991 -4.791 -50.058 1.00 38.92 782 VAL A N 1
ATOM 956 C CA . VAL A 1 173 ? 28.183 -5.393 -48.742 1.00 33.00 782 VAL A CA 1
ATOM 957 C C . VAL A 1 173 ? 27.351 -6.668 -48.647 1.00 30.91 782 VAL A C 1
ATOM 958 O O . VAL A 1 173 ? 26.148 -6.662 -48.935 1.00 29.23 782 VAL A O 1
ATOM 962 N N . GLN A 1 174 ? 27.990 -7.762 -48.238 1.00 26.25 783 GLN A N 1
ATOM 963 C CA . GLN A 1 174 ? 27.323 -9.051 -48.147 1.00 28.05 783 GLN A CA 1
ATOM 964 C C . GLN A 1 174 ? 26.402 -9.094 -46.930 1.00 29.28 783 GLN A C 1
ATOM 965 O O . GLN A 1 174 ? 26.486 -8.264 -46.021 1.00 26.50 783 GLN A O 1
ATOM 971 N N . GLU A 1 175 ? 25.502 -10.075 -46.928 1.00 26.83 784 GLU A N 1
ATOM 972 C CA . GLU A 1 175 ? 24.517 -10.231 -45.867 1.00 26.23 784 GLU A CA 1
ATOM 973 C C . GLU A 1 175 ? 24.777 -11.512 -45.086 1.00 28.60 784 GLU A C 1
ATOM 974 O O . GLU A 1 175 ? 25.059 -12.562 -45.668 1.00 24.67 784 GLU A O 1
ATOM 980 N N . VAL A 1 176 ? 24.664 -11.413 -43.762 1.00 23.83 785 VAL A N 1
ATOM 981 C CA . VAL A 1 176 ? 24.847 -12.532 -42.849 1.00 26.70 785 VAL A CA 1
ATOM 982 C C . VAL A 1 176 ? 23.636 -12.565 -41.918 1.00 28.07 785 VAL A C 1
ATOM 983 O O . VAL A 1 176 ? 23.143 -11.515 -41.492 1.00 24.27 785 VAL A O 1
ATOM 987 N N . SER A 1 177 ? 23.133 -13.770 -41.634 1.00 28.18 786 SER A N 1
ATOM 988 C CA . SER A 1 177 ? 21.898 -13.878 -40.861 1.00 26.04 786 SER A CA 1
ATOM 989 C C . SER A 1 177 ? 22.098 -13.462 -39.409 1.00 25.12 786 SER A C 1
ATOM 990 O O . SER A 1 177 ? 21.221 -12.814 -38.826 1.00 26.42 786 SER A O 1
ATOM 992 N N . SER A 1 178 ? 23.240 -13.797 -38.814 1.00 24.62 787 SER A N 1
ATOM 993 C CA . SER A 1 178 ? 23.532 -13.386 -37.446 1.00 25.20 787 SER A CA 1
ATOM 994 C C . SER A 1 178 ? 25.005 -13.014 -37.331 1.00 24.48 787 SER A C 1
ATOM 995 O O . SER A 1 178 ? 25.880 -13.847 -37.588 1.00 21.20 787 SER A O 1
ATOM 998 N N . VAL A 1 179 ? 25.276 -11.760 -36.965 1.00 19.82 788 VAL A N 1
ATOM 999 C CA . VAL A 1 179 ? 26.650 -11.348 -36.685 1.00 18.21 788 VAL A CA 1
ATOM 1000 C C . VAL A 1 179 ? 27.139 -11.984 -35.386 1.00 15.16 788 VAL A C 1
ATOM 1001 O O . VAL A 1 179 ? 28.257 -12.514 -35.316 1.00 15.95 788 VAL A O 1
ATOM 1005 N N . SER A 1 180 ? 26.293 -11.977 -34.345 1.00 13.84 789 SER A N 1
ATOM 1006 C CA . SER A 1 180 ? 26.707 -12.531 -33.060 1.00 18.40 789 SER A CA 1
ATOM 1007 C C . SER A 1 180 ? 27.103 -14.002 -33.185 1.00 20.22 789 SER A C 1
ATOM 1008 O O . SER A 1 180 ? 28.039 -14.455 -32.514 1.00 24.27 789 SER A O 1
ATOM 1011 N N . ALA A 1 181 ? 26.407 -14.757 -34.040 1.00 19.18 790 ALA A N 1
ATOM 1012 C CA . ALA A 1 181 ? 26.756 -16.156 -34.267 1.00 20.20 790 ALA A CA 1
ATOM 1013 C C . ALA A 1 181 ? 28.166 -16.295 -34.827 1.00 19.28 790 ALA A C 1
ATOM 1014 O O . ALA A 1 181 ? 28.913 -17.204 -34.440 1.00 17.35 790 ALA A O 1
ATOM 1016 N N . VAL A 1 182 ? 28.552 -15.406 -35.746 1.00 20.18 791 VAL A N 1
ATOM 1017 C CA . VAL A 1 182 ? 29.915 -15.454 -36.266 1.00 16.88 791 VAL A CA 1
ATOM 1018 C C . VAL A 1 182 ? 30.907 -15.114 -35.164 1.00 15.60 791 VAL A C 1
ATOM 1019 O O . VAL A 1 182 ? 31.929 -15.795 -34.993 1.00 13.48 791 VAL A O 1
ATOM 1023 N N . VAL A 1 183 ? 30.615 -14.066 -34.389 1.00 13.33 792 VAL A N 1
ATOM 1024 C CA . VAL A 1 183 ? 31.522 -13.676 -33.313 1.00 16.66 792 VAL A CA 1
ATOM 1025 C C . VAL A 1 183 ? 31.701 -14.831 -32.332 1.00 15.75 792 VAL A C 1
ATOM 1026 O O . VAL A 1 183 ? 32.831 -15.140 -31.918 1.00 10.64 792 VAL A O 1
ATOM 1030 N N . ASP A 1 184 ? 30.597 -15.527 -31.996 1.00 16.54 793 ASP A N 1
ATOM 1031 C CA . ASP A 1 184 ? 30.653 -16.605 -31.005 1.00 16.00 793 ASP A CA 1
ATOM 1032 C C . ASP A 1 184 ? 31.517 -17.764 -31.476 1.00 15.69 793 ASP A C 1
ATOM 1033 O O . ASP A 1 184 ? 32.266 -18.349 -30.682 1.00 13.94 793 ASP A O 1
ATOM 1038 N N . ARG A 1 185 ? 31.401 -18.144 -32.749 1.00 18.64 794 ARG A N 1
ATOM 1039 C CA . ARG A 1 185 ? 32.192 -19.280 -33.205 1.00 19.84 794 ARG A CA 1
ATOM 1040 C C . ARG A 1 185 ? 33.670 -18.914 -33.309 1.00 13.43 794 ARG A C 1
ATOM 1041 O O . ARG A 1 185 ? 34.532 -19.766 -33.076 1.00 13.88 794 ARG A O 1
ATOM 1049 N N . PHE A 1 186 ? 33.985 -17.654 -33.624 1.00 15.72 795 PHE A N 1
ATOM 1050 C CA . PHE A 1 186 ? 35.367 -17.193 -33.514 1.00 14.86 795 PHE A CA 1
ATOM 1051 C C . PHE A 1 186 ? 35.858 -17.290 -32.072 1.00 13.62 795 PHE A C 1
ATOM 1052 O O . PHE A 1 186 ? 36.950 -17.810 -31.801 1.00 13.65 795 PHE A O 1
ATOM 1060 N N . LYS A 1 187 ? 35.067 -16.772 -31.130 1.00 10.54 796 LYS A N 1
ATOM 1061 C CA . LYS A 1 187 ? 35.479 -16.803 -29.732 1.00 13.47 796 LYS A CA 1
ATOM 1062 C C . LYS A 1 187 ? 35.569 -18.232 -29.220 1.00 12.03 796 LYS A C 1
ATOM 1063 O O . LYS A 1 187 ? 36.441 -18.542 -28.404 1.00 13.49 796 LYS A O 1
ATOM 1069 N N . SER A 1 188 ? 34.696 -19.121 -29.707 1.00 11.70 797 SER A N 1
ATOM 1070 C CA . SER A 1 188 ? 34.738 -20.510 -29.262 1.00 16.82 797 SER A CA 1
ATOM 1071 C C . SER A 1 188 ? 36.052 -21.173 -29.669 1.00 14.02 797 SER A C 1
ATOM 1072 O O . SER A 1 188 ? 36.758 -21.743 -28.831 1.00 14.75 797 SER A O 1
ATOM 1075 N N . LYS A 1 189 ? 36.419 -21.078 -30.951 1.00 12.64 798 LYS A N 1
ATOM 1076 C CA . LYS A 1 189 ? 37.645 -21.727 -31.403 1.00 15.38 798 LYS A CA 1
ATOM 1077 C C . LYS A 1 189 ? 38.872 -21.100 -30.749 1.00 17.53 798 LYS A C 1
ATOM 1078 O O . LYS A 1 189 ? 39.851 -21.796 -30.440 1.00 17.93 798 LYS A O 1
ATOM 1084 N N . SER A 1 190 ? 38.844 -19.783 -30.546 1.00 14.52 799 SER A N 1
ATOM 1085 C CA . SER A 1 190 ? 39.935 -19.135 -29.829 1.00 16.74 799 SER A CA 1
ATOM 1086 C C . SER A 1 190 ? 40.060 -19.709 -28.426 1.00 18.36 799 SER A C 1
ATOM 1087 O O . SER A 1 190 ? 41.158 -20.069 -27.988 1.00 23.50 799 SER A O 1
ATOM 1090 N N . SER A 1 191 ? 38.928 -19.868 -27.737 1.00 18.55 800 SER A N 1
ATOM 1091 C CA . SER A 1 191 ? 38.905 -20.343 -26.358 1.00 20.05 800 SER A CA 1
ATOM 1092 C C . SER A 1 191 ? 39.159 -21.836 -26.235 1.00 25.65 800 SER A C 1
ATOM 1093 O O . SER A 1 191 ? 39.534 -22.291 -25.149 1.00 25.94 800 SER A O 1
ATOM 1096 N N . GLU A 1 192 ? 38.946 -22.603 -27.306 1.00 18.69 801 GLU A N 1
ATOM 1097 C CA . GLU A 1 192 ? 39.078 -24.057 -27.286 1.00 20.79 801 GLU A CA 1
ATOM 1098 C C . GLU A 1 192 ? 40.429 -24.532 -27.813 1.00 23.44 801 GLU A C 1
ATOM 1099 O O . GLU A 1 192 ? 41.081 -25.360 -27.172 1.00 24.26 801 GLU A O 1
ATOM 1105 N N . LYS A 1 193 ? 40.875 -24.005 -28.954 1.00 20.02 802 LYS A N 1
ATOM 1106 C CA . LYS A 1 193 ? 42.155 -24.369 -29.551 1.00 20.24 802 LYS A CA 1
ATOM 1107 C C . LYS A 1 193 ? 43.252 -23.340 -29.296 1.00 17.23 802 LYS A C 1
ATOM 1108 O O . LYS A 1 193 ? 44.349 -23.466 -29.861 1.00 21.52 802 LYS A O 1
ATOM 1114 N N . GLY A 1 194 ? 42.984 -22.318 -28.492 1.00 18.38 803 GLY A N 1
ATOM 1115 C CA . GLY A 1 194 ? 43.992 -21.302 -28.239 1.00 18.44 803 GLY A CA 1
ATOM 1116 C C . GLY A 1 194 ? 44.401 -20.510 -29.466 1.00 20.92 803 GLY A C 1
ATOM 1117 O O . GLY A 1 194 ? 45.537 -20.016 -29.527 1.00 17.60 803 GLY A O 1
ATOM 1118 N N . ARG A 1 195 ? 43.500 -20.349 -30.438 1.00 15.00 804 ARG A N 1
ATOM 1119 C CA . ARG A 1 195 ? 43.861 -19.649 -31.673 1.00 16.13 804 ARG A CA 1
ATOM 1120 C C . ARG A 1 195 ? 43.743 -18.141 -31.482 1.00 15.38 804 ARG A C 1
ATOM 1121 O O . ARG A 1 195 ? 42.683 -17.656 -31.084 1.00 18.23 804 ARG A O 1
ATOM 1129 N N . PRO A 1 196 ? 44.794 -17.378 -31.790 1.00 15.68 805 PRO A N 1
ATOM 1130 C CA . PRO A 1 196 ? 44.762 -15.917 -31.587 1.00 13.05 805 PRO A CA 1
ATOM 1131 C C . PRO A 1 196 ? 43.737 -15.213 -32.463 1.00 12.53 805 PRO A C 1
ATOM 1132 O O . PRO A 1 196 ? 43.765 -15.314 -33.691 1.00 12.86 805 PRO A O 1
ATOM 1136 N N . ILE A 1 197 ? 42.815 -14.497 -31.815 1.00 11.00 806 ILE A N 1
ATOM 1137 C CA . ILE A 1 197 ? 41.941 -13.551 -32.490 1.00 11.22 806 ILE A CA 1
ATOM 1138 C C . ILE A 1 197 ? 41.998 -12.220 -31.749 1.00 12.67 806 ILE A C 1
ATOM 1139 O O . ILE A 1 197 ? 42.507 -12.114 -30.633 1.00 12.53 806 ILE A O 1
ATOM 1144 N N . ARG A 1 198 ? 41.501 -11.194 -32.412 1.00 12.88 807 ARG A N 1
ATOM 1145 C CA . ARG A 1 198 ? 41.140 -9.953 -31.762 1.00 12.24 807 ARG A CA 1
ATOM 1146 C C . ARG A 1 198 ? 39.742 -9.599 -32.230 1.00 16.08 807 ARG A C 1
ATOM 1147 O O . ARG A 1 198 ? 39.351 -9.919 -33.357 1.00 13.62 807 ARG A O 1
ATOM 1155 N N . GLN A 1 199 ? 38.982 -8.999 -31.327 1.00 12.27 808 GLN A N 1
ATOM 1156 C CA . GLN A 1 199 ? 37.573 -8.688 -31.644 1.00 16.58 808 GLN A CA 1
ATOM 1157 C C . GLN A 1 199 ? 37.154 -7.424 -30.898 1.00 17.01 808 GLN A C 1
ATOM 1158 O O . GLN A 1 199 ? 37.457 -7.315 -29.717 1.00 18.60 808 GLN A O 1
ATOM 1164 N N . GLU A 1 200 ? 36.444 -6.558 -31.595 1.00 14.33 809 GLU A N 1
ATOM 1165 C CA . GLU A 1 200 ? 36.020 -5.282 -30.992 1.00 18.26 809 GLU A CA 1
ATOM 1166 C C . GLU A 1 200 ? 34.604 -4.963 -31.467 1.00 18.46 809 GLU A C 1
ATOM 1167 O O . GLU A 1 200 ? 34.292 -5.234 -32.621 1.00 16.87 809 GLU A O 1
ATOM 1173 N N . GLU A 1 201 ? 33.814 -4.406 -30.564 1.00 15.24 810 GLU A N 1
ATOM 1174 C CA . GLU A 1 201 ? 32.438 -4.014 -30.891 1.00 12.37 810 GLU A CA 1
ATOM 1175 C C . GLU A 1 201 ? 32.290 -2.535 -30.559 1.00 16.63 810 GLU A C 1
ATOM 1176 O O . GLU A 1 201 ? 32.753 -2.098 -29.512 1.00 16.40 810 GLU A O 1
ATOM 1182 N N . SER A 1 202 ? 31.705 -1.802 -31.484 1.00 17.09 811 SER A N 1
ATOM 1183 C CA . SER A 1 202 ? 31.440 -0.407 -31.176 1.00 16.07 811 SER A CA 1
ATOM 1184 C C . SER A 1 202 ? 30.412 -0.313 -30.054 1.00 15.67 811 SER A C 1
ATOM 1185 O O . SER A 1 202 ? 29.556 -1.182 -29.893 1.00 15.72 811 SER A O 1
ATOM 1188 N N . ARG A 1 203 ? 30.533 0.728 -29.244 1.00 16.34 812 ARG A N 1
ATOM 1189 C CA . ARG A 1 203 ? 29.558 0.908 -28.180 1.00 19.78 812 ARG A CA 1
ATOM 1190 C C . ARG A 1 203 ? 29.458 2.383 -27.814 1.00 15.04 812 ARG A C 1
ATOM 1191 O O . ARG A 1 203 ? 30.397 2.948 -27.243 1.00 17.08 812 ARG A O 1
ATOM 1199 N N . PRO A 1 204 ? 28.356 3.042 -28.146 1.00 15.03 813 PRO A N 1
ATOM 1200 C CA . PRO A 1 204 ? 28.180 4.434 -27.716 1.00 15.17 813 PRO A CA 1
ATOM 1201 C C . PRO A 1 204 ? 28.106 4.513 -26.199 1.00 18.20 813 PRO A C 1
ATOM 1202 O O . PRO A 1 204 ? 27.320 3.804 -25.562 1.00 14.45 813 PRO A O 1
ATOM 1206 N N . LYS A 1 205 ? 28.948 5.374 -25.624 1.00 15.92 814 LYS A N 1
ATOM 1207 C CA . LYS A 1 205 ? 28.993 5.633 -24.181 1.00 21.66 814 LYS A CA 1
ATOM 1208 C C . LYS A 1 205 ? 29.007 4.285 -23.462 1.00 21.27 814 LYS A C 1
ATOM 1209 O O . LYS A 1 205 ? 29.884 3.454 -23.743 1.00 22.27 814 LYS A O 1
ATOM 1215 N N . THR A 1 206 ? 28.077 4.020 -22.557 1.00 12.67 815 THR A N 1
ATOM 1216 C CA . THR A 1 206 ? 27.990 2.723 -21.894 1.00 15.67 815 THR A CA 1
ATOM 1217 C C . THR A 1 206 ? 26.664 2.046 -22.231 1.00 14.07 815 THR A C 1
ATOM 1218 O O . THR A 1 206 ? 26.072 1.351 -21.400 1.00 11.78 815 THR A O 1
ATOM 1222 N N . GLU A 1 207 ? 26.199 2.244 -23.465 1.00 11.54 816 GLU A N 1
ATOM 1223 C CA . GLU A 1 207 ? 24.838 1.873 -23.834 1.00 12.34 816 GLU A CA 1
ATOM 1224 C C . GLU A 1 207 ? 24.611 0.378 -23.677 1.00 12.25 816 GLU A C 1
ATOM 1225 O O . GLU A 1 207 ? 25.487 -0.443 -23.968 1.00 11.91 816 GLU A O 1
ATOM 1231 N N . SER A 1 208 ? 23.416 0.029 -23.230 1.00 11.16 817 SER A N 1
ATOM 1232 C CA . SER A 1 208 ? 23.014 -1.362 -23.135 1.00 10.17 817 SER A CA 1
ATOM 1233 C C . SER A 1 208 ? 22.417 -1.817 -24.460 1.00 11.25 817 SER A C 1
ATOM 1234 O O . SER A 1 208 ? 21.804 -1.025 -25.184 1.00 9.76 817 SER A O 1
ATOM 1237 N N . MET A 1 209 ? 22.599 -3.101 -24.777 1.00 11.81 818 MET A N 1
ATOM 1238 C CA . MET A 1 209 ? 21.774 -3.690 -25.819 1.00 10.29 818 MET A CA 1
ATOM 1239 C C . MET A 1 209 ? 20.308 -3.612 -25.395 1.00 10.54 818 MET A C 1
ATOM 1240 O O . MET A 1 209 ? 19.978 -3.429 -24.217 1.00 10.09 818 MET A O 1
ATOM 1245 N N . GLN A 1 210 ? 19.425 -3.762 -26.374 1.00 9.66 819 GLN A N 1
ATOM 1246 C CA . GLN A 1 210 ? 17.998 -3.571 -26.170 1.00 10.84 819 GLN A CA 1
ATOM 1247 C C . GLN A 1 210 ? 17.217 -4.678 -26.867 1.00 14.22 819 GLN A C 1
ATOM 1248 O O . GLN A 1 210 ? 17.696 -5.311 -27.815 1.00 13.23 819 GLN A O 1
ATOM 1254 N N . GLU A 1 211 ? 16.000 -4.913 -26.378 1.00 9.33 820 GLU A N 1
ATOM 1255 C CA . GLU A 1 211 ? 15.181 -6.023 -26.846 1.00 8.32 820 GLU A CA 1
ATOM 1256 C C . GLU A 1 211 ? 13.937 -5.584 -27.605 1.00 10.55 820 GLU A C 1
ATOM 1257 O O . GLU A 1 211 ? 13.199 -6.447 -28.106 1.00 11.85 820 GLU A O 1
ATOM 1263 N N . ASP A 1 212 ? 13.665 -4.283 -27.683 1.00 8.90 821 ASP A N 1
ATOM 1264 C CA . ASP A 1 212 ? 12.404 -3.782 -28.215 1.00 8.56 821 ASP A CA 1
ATOM 1265 C C . ASP A 1 212 ? 12.536 -3.160 -29.602 1.00 11.44 821 ASP A C 1
ATOM 1266 O O . ASP A 1 212 ? 11.569 -2.584 -30.114 1.00 14.82 821 ASP A O 1
ATOM 1271 N N . ILE A 1 213 ? 13.695 -3.275 -30.233 1.00 10.31 822 ILE A N 1
ATOM 1272 C CA . ILE A 1 213 ? 13.929 -2.641 -31.522 1.00 15.19 822 ILE A CA 1
ATOM 1273 C C . ILE A 1 213 ? 15.206 -3.248 -32.085 1.00 17.27 822 ILE A C 1
ATOM 1274 O O . ILE A 1 213 ? 16.082 -3.677 -31.328 1.00 19.42 822 ILE A O 1
ATOM 1279 N N . GLU A 1 214 ? 15.269 -3.360 -33.395 1.00 15.15 823 GLU A N 1
ATOM 1280 C CA . GLU A 1 214 ? 16.459 -3.938 -34.049 1.00 18.42 823 GLU A CA 1
ATOM 1281 C C . GLU A 1 214 ? 17.180 -2.824 -34.800 1.00 17.61 823 GLU A C 1
ATOM 1282 O O . GLU A 1 214 ? 16.514 -1.899 -35.276 1.00 20.11 823 GLU A O 1
ATOM 1288 N N . VAL A 1 215 ? 18.498 -2.906 -34.839 1.00 17.45 824 VAL A N 1
ATOM 1289 C CA . VAL A 1 215 ? 19.281 -1.910 -35.611 1.00 16.25 824 VAL A CA 1
ATOM 1290 C C . VAL A 1 215 ? 20.165 -2.625 -36.633 1.00 16.30 824 VAL A C 1
ATOM 1291 O O . VAL A 1 215 ? 20.486 -3.790 -36.429 1.00 15.48 824 VAL A O 1
ATOM 1295 N N . ASP A 1 216 ? 20.491 -1.912 -37.708 1.00 17.53 825 ASP A N 1
ATOM 1296 C CA . ASP A 1 216 ? 21.445 -2.475 -38.688 1.00 19.47 825 ASP A CA 1
ATOM 1297 C C . ASP A 1 216 ? 22.828 -2.509 -38.044 1.00 17.03 825 ASP A C 1
ATOM 1298 O O . ASP A 1 216 ? 23.101 -1.690 -37.189 1.00 18.19 825 ASP A O 1
ATOM 1303 N N . GLU A 1 217 ? 23.637 -3.455 -38.477 1.00 17.78 826 GLU A N 1
ATOM 1304 C CA . GLU A 1 217 ? 24.987 -3.569 -37.951 1.00 13.05 826 GLU A CA 1
ATOM 1305 C C . GLU A 1 217 ? 25.889 -4.131 -39.034 1.00 15.60 826 GLU A C 1
ATOM 1306 O O . GLU A 1 217 ? 25.429 -4.796 -39.968 1.00 14.64 826 GLU A O 1
ATOM 1312 N N . LEU A 1 218 ? 27.183 -3.867 -38.884 1.00 13.44 827 LEU A N 1
ATOM 1313 C CA . LEU A 1 218 ? 28.209 -4.380 -39.779 1.00 13.40 827 LEU A CA 1
ATOM 1314 C C . LEU A 1 218 ? 29.089 -5.395 -39.066 1.00 17.79 827 LEU A C 1
ATOM 1315 O O . LEU A 1 218 ? 29.283 -5.343 -37.844 1.00 12.04 827 LEU A O 1
ATOM 1320 N N . LEU A 1 219 ? 29.643 -6.306 -39.857 1.00 13.48 828 LEU A N 1
ATOM 1321 C CA . LEU A 1 219 ? 30.657 -7.224 -39.379 1.00 11.91 828 LEU A CA 1
ATOM 1322 C C . LEU A 1 219 ? 31.840 -7.090 -40.323 1.00 14.11 828 LEU A C 1
ATOM 1323 O O . LEU A 1 219 ? 31.687 -7.229 -41.541 1.00 13.37 828 LEU A O 1
ATOM 1328 N N . ILE A 1 220 ? 32.995 -6.752 -39.764 1.00 12.47 829 ILE A N 1
ATOM 1329 C CA . ILE A 1 220 ? 34.222 -6.500 -40.512 1.00 14.66 829 ILE A CA 1
ATOM 1330 C C . ILE A 1 220 ? 35.196 -7.608 -40.135 1.00 13.82 829 ILE A C 1
ATOM 1331 O O . ILE A 1 220 ? 35.476 -7.801 -38.946 1.00 13.33 829 ILE A O 1
ATOM 1336 N N . VAL A 1 221 ? 35.695 -8.359 -41.124 1.00 16.11 830 VAL A N 1
ATOM 1337 C CA . VAL A 1 221 ? 36.540 -9.522 -40.844 1.00 8.98 830 VAL A CA 1
ATOM 1338 C C . VAL A 1 221 ? 37.832 -9.432 -41.638 1.00 15.10 830 VAL A C 1
ATOM 1339 O O . VAL A 1 221 ? 37.809 -9.171 -42.847 1.00 12.60 830 VAL A O 1
ATOM 1343 N N . GLU A 1 222 ? 38.953 -9.672 -40.954 1.00 10.88 831 GLU A N 1
ATOM 1344 C CA . GLU A 1 222 ? 40.271 -9.754 -41.557 1.00 12.30 831 GLU A CA 1
ATOM 1345 C C . GLU A 1 222 ? 40.801 -11.153 -41.303 1.00 13.61 831 GLU A C 1
ATOM 1346 O O . GLU A 1 222 ? 40.698 -11.665 -40.185 1.00 11.40 831 GLU A O 1
ATOM 1352 N N . VAL A 1 223 ? 41.326 -11.788 -42.349 1.00 11.06 832 VAL A N 1
ATOM 1353 C CA . VAL A 1 223 ? 41.851 -13.138 -42.252 1.00 12.20 832 VAL A CA 1
ATOM 1354 C C . VAL A 1 223 ? 43.248 -13.124 -42.851 1.00 17.52 832 VAL A C 1
ATOM 1355 O O . VAL A 1 223 ? 43.683 -12.130 -43.428 1.00 15.24 832 VAL A O 1
ATOM 1359 N N . GLY A 1 224 ? 43.970 -14.220 -42.684 1.00 14.24 833 GLY A N 1
ATOM 1360 C CA . GLY A 1 224 ? 45.295 -14.259 -43.260 1.00 18.55 833 GLY A CA 1
ATOM 1361 C C . GLY A 1 224 ? 45.980 -15.581 -43.021 1.00 19.02 833 GLY A C 1
ATOM 1362 O O . GLY A 1 224 ? 45.669 -16.311 -42.072 1.00 15.06 833 GLY A O 1
ATOM 1363 N N . TYR A 1 225 ? 46.944 -15.860 -43.900 1.00 14.96 834 TYR A N 1
ATOM 1364 C CA . TYR A 1 225 ? 47.776 -17.059 -43.853 1.00 18.10 834 TYR A CA 1
ATOM 1365 C C . TYR A 1 225 ? 49.224 -16.559 -43.879 1.00 15.99 834 TYR A C 1
ATOM 1366 O O . TYR A 1 225 ? 49.748 -16.197 -44.939 1.00 14.19 834 TYR A O 1
ATOM 1375 N N . GLN A 1 226 ? 49.842 -16.479 -42.701 1.00 17.30 835 GLN A N 1
ATOM 1376 C CA . GLN A 1 226 ? 51.189 -15.932 -42.561 1.00 22.31 835 GLN A CA 1
ATOM 1377 C C . GLN A 1 226 ? 51.769 -16.374 -41.224 1.00 22.43 835 GLN A C 1
ATOM 1378 O O . GLN A 1 226 ? 51.037 -16.646 -40.266 1.00 16.77 835 GLN A O 1
ATOM 1384 N N . THR A 1 227 ? 53.105 -16.420 -41.164 1.00 14.58 836 THR A N 1
ATOM 1385 C CA . THR A 1 227 ? 53.754 -17.091 -40.042 1.00 14.59 836 THR A CA 1
ATOM 1386 C C . THR A 1 227 ? 53.481 -16.379 -38.723 1.00 19.09 836 THR A C 1
ATOM 1387 O O . THR A 1 227 ? 53.230 -17.032 -37.701 1.00 19.48 836 THR A O 1
ATOM 1391 N N . ASP A 1 228 ? 53.522 -15.044 -38.720 1.00 16.13 837 ASP A N 1
ATOM 1392 C CA . ASP A 1 228 ? 53.382 -14.280 -37.477 1.00 17.59 837 ASP A CA 1
ATOM 1393 C C . ASP A 1 228 ? 51.904 -13.975 -37.239 1.00 18.53 837 ASP A C 1
ATOM 1394 O O . ASP A 1 228 ? 51.392 -12.892 -37.549 1.00 14.25 837 ASP A O 1
ATOM 1399 N N . ILE A 1 229 ? 51.218 -14.951 -36.644 1.00 14.26 838 ILE A N 1
ATOM 1400 C CA . ILE A 1 229 ? 49.774 -14.826 -36.450 1.00 15.12 838 ILE A CA 1
ATOM 1401 C C . ILE A 1 229 ? 49.454 -13.745 -35.421 1.00 13.90 838 ILE A C 1
ATOM 1402 O O . ILE A 1 229 ? 48.549 -12.924 -35.617 1.00 12.77 838 ILE A O 1
ATOM 1407 N N . GLU A 1 230 ? 50.165 -13.746 -34.291 1.00 15.35 839 GLU A N 1
ATOM 1408 C CA . GLU A 1 230 ? 49.878 -12.745 -33.264 1.00 18.70 839 GLU A CA 1
ATOM 1409 C C . GLU A 1 230 ? 50.032 -11.339 -33.822 1.00 13.90 839 GLU A C 1
ATOM 1410 O O . GLU A 1 230 ? 49.193 -10.465 -33.575 1.00 11.00 839 GLU A O 1
ATOM 1416 N N . GLY A 1 231 ? 51.117 -11.099 -34.569 1.00 18.47 840 GLY A N 1
ATOM 1417 C CA . GLY A 1 231 ? 51.338 -9.781 -35.139 1.00 20.15 840 GLY A CA 1
ATOM 1418 C C . GLY A 1 231 ? 50.254 -9.379 -36.115 1.00 11.14 840 GLY A C 1
ATOM 1419 O O . GLY A 1 231 ? 49.881 -8.205 -36.186 1.00 10.83 840 GLY A O 1
ATOM 1420 N N . LYS A 1 232 ? 49.726 -10.345 -36.870 1.00 12.51 841 LYS A N 1
ATOM 1421 C CA . LYS A 1 232 ? 48.637 -10.051 -37.798 1.00 12.99 841 LYS A CA 1
ATOM 1422 C C . LYS A 1 232 ? 47.417 -9.537 -37.052 1.00 10.85 841 LYS A C 1
ATOM 1423 O O . LYS A 1 232 ? 46.842 -8.508 -37.423 1.00 11.97 841 LYS A O 1
ATOM 1429 N N . VAL A 1 233 ? 47.008 -10.231 -35.990 1.00 11.26 842 VAL A N 1
ATOM 1430 C CA . VAL A 1 233 ? 45.758 -9.837 -35.346 1.00 12.40 842 VAL A CA 1
ATOM 1431 C C . VAL A 1 233 ? 45.964 -8.588 -34.493 1.00 9.97 842 VAL A C 1
ATOM 1432 O O . VAL A 1 233 ? 45.073 -7.736 -34.413 1.00 9.11 842 VAL A O 1
ATOM 1436 N N . ILE A 1 234 ? 47.149 -8.418 -33.904 1.00 11.02 843 ILE A N 1
ATOM 1437 C CA . ILE A 1 234 ? 47.425 -7.201 -33.149 1.00 13.52 843 ILE A CA 1
ATOM 1438 C C . ILE A 1 234 ? 47.431 -5.982 -34.065 1.00 13.40 843 ILE A C 1
ATOM 1439 O O . ILE A 1 234 ? 46.888 -4.925 -33.718 1.00 9.96 843 ILE A O 1
ATOM 1444 N N . SER A 1 235 ? 48.032 -6.100 -35.251 1.00 14.77 844 SER A N 1
ATOM 1445 C CA . SER A 1 235 ? 48.084 -4.932 -36.129 1.00 12.17 844 SER A CA 1
ATOM 1446 C C . SER A 1 235 ? 46.718 -4.613 -36.727 1.00 15.38 844 SER A C 1
ATOM 1447 O O . SER A 1 235 ? 46.365 -3.436 -36.877 1.00 15.61 844 SER A O 1
ATOM 1450 N N . ASP A 1 236 ? 45.938 -5.639 -37.085 1.00 14.47 845 ASP A N 1
ATOM 1451 C CA . ASP A 1 236 ? 44.583 -5.408 -37.590 1.00 16.61 845 ASP A CA 1
ATOM 1452 C C . ASP A 1 236 ? 43.711 -4.674 -36.582 1.00 15.35 845 ASP A C 1
ATOM 1453 O O . ASP A 1 236 ? 43.050 -3.690 -36.925 1.00 11.87 845 ASP A O 1
ATOM 1458 N N . ILE A 1 237 ? 43.657 -5.156 -35.341 1.00 14.43 846 ILE A N 1
ATOM 1459 C CA . ILE A 1 237 ? 42.715 -4.512 -34.427 1.00 14.55 846 ILE A CA 1
ATOM 1460 C C . ILE A 1 237 ? 43.160 -3.080 -34.119 1.00 12.84 846 ILE A C 1
ATOM 1461 O O . ILE A 1 237 ? 42.325 -2.198 -33.879 1.00 15.18 846 ILE A O 1
ATOM 1466 N N . GLU A 1 238 ? 44.467 -2.808 -34.172 1.00 13.70 847 GLU A N 1
ATOM 1467 C CA . GLU A 1 238 ? 44.962 -1.449 -33.965 1.00 14.56 847 GLU A CA 1
ATOM 1468 C C . GLU A 1 238 ? 44.555 -0.548 -35.120 1.00 14.51 847 GLU A C 1
ATOM 1469 O O . GLU A 1 238 ? 44.118 0.590 -34.910 1.00 17.52 847 GLU A O 1
ATOM 1475 N N . LYS A 1 239 ? 44.681 -1.052 -36.348 1.00 14.62 848 LYS A N 1
ATOM 1476 C CA . LYS A 1 239 ? 44.264 -0.294 -37.524 1.00 13.54 848 LYS A CA 1
ATOM 1477 C C . LYS A 1 239 ? 42.792 0.094 -37.436 1.00 16.15 848 LYS A C 1
ATOM 1478 O O . LYS A 1 239 ? 42.417 1.225 -37.772 1.00 14.57 848 LYS A O 1
ATOM 1484 N N . TRP A 1 240 ? 41.943 -0.828 -36.981 1.00 13.38 849 TRP A N 1
ATOM 1485 C CA . TRP A 1 240 ? 40.505 -0.605 -36.964 1.00 17.58 849 TRP A CA 1
ATOM 1486 C C . TRP A 1 240 ? 40.015 0.037 -35.677 1.00 15.69 849 TRP A C 1
ATOM 1487 O O . TRP A 1 240 ? 38.856 0.451 -35.625 1.00 13.98 849 TRP A O 1
ATOM 1498 N N . LYS A 1 241 ? 40.864 0.136 -34.652 1.00 16.92 850 LYS A N 1
ATOM 1499 C CA . LYS A 1 241 ? 40.435 0.713 -33.380 1.00 18.73 850 LYS A CA 1
ATOM 1500 C C . LYS A 1 241 ? 39.836 2.096 -33.573 1.00 19.99 850 LYS A C 1
ATOM 1501 O O . LYS A 1 241 ? 38.786 2.414 -32.997 1.00 18.46 850 LYS A O 1
ATOM 1507 N N . GLY A 1 242 ? 40.416 2.940 -34.416 1.00 18.57 851 GLY A N 1
ATOM 1508 C CA . GLY A 1 242 ? 39.898 4.311 -34.588 1.00 20.54 851 GLY A CA 1
ATOM 1509 C C . GLY A 1 242 ? 38.525 4.325 -35.237 1.00 17.36 851 GLY A C 1
ATOM 1510 O O . GLY A 1 242 ? 37.707 5.157 -34.871 1.00 15.79 851 GLY A O 1
ATOM 1511 N N . VAL A 1 243 ? 38.294 3.398 -36.154 1.00 16.38 852 VAL A N 1
ATOM 1512 C CA . VAL A 1 243 ? 36.971 3.277 -36.818 1.00 14.75 852 VAL A CA 1
ATOM 1513 C C . VAL A 1 243 ? 35.933 2.881 -35.768 1.00 16.46 852 VAL A C 1
ATOM 1514 O O . VAL A 1 243 ? 34.851 3.445 -35.770 1.00 15.75 852 VAL A O 1
ATOM 1518 N N . VAL A 1 244 ? 36.282 1.891 -34.956 1.00 14.24 853 VAL A N 1
ATOM 1519 C CA . VAL A 1 244 ? 35.321 1.393 -33.926 1.00 12.80 853 VAL A CA 1
ATOM 1520 C C . VAL A 1 244 ? 34.918 2.566 -33.028 1.00 15.42 853 VAL A C 1
ATOM 1521 O O . VAL A 1 244 ? 33.725 2.772 -32.816 1.00 16.17 853 VAL A O 1
ATOM 1525 N N . ASN A 1 245 ? 35.905 3.334 -32.591 1.00 13.75 854 ASN A N 1
ATOM 1526 C CA . ASN A 1 245 ? 35.583 4.507 -31.787 1.00 15.80 854 ASN A CA 1
ATOM 1527 C C . ASN A 1 245 ? 34.763 5.520 -32.577 1.00 16.91 854 ASN A C 1
ATOM 1528 O O . ASN A 1 245 ? 33.856 6.150 -32.025 1.00 15.38 854 ASN A O 1
ATOM 1533 N N . LEU A 1 246 ? 35.073 5.691 -33.863 1.00 12.29 855 LEU A N 1
ATOM 1534 C CA . LEU A 1 246 ? 34.242 6.507 -34.747 1.00 15.54 855 LEU A CA 1
ATOM 1535 C C . LEU A 1 246 ? 32.808 5.994 -34.806 1.00 18.02 855 LEU A C 1
ATOM 1536 O O . LEU A 1 246 ? 31.852 6.770 -34.678 1.00 16.13 855 LEU A O 1
ATOM 1541 N N . MET A 1 247 ? 32.649 4.696 -35.081 1.00 15.89 856 MET A N 1
ATOM 1542 C CA . MET A 1 247 ? 31.323 4.086 -35.133 1.00 13.88 856 MET A CA 1
ATOM 1543 C C . MET A 1 247 ? 30.585 4.290 -33.815 1.00 14.31 856 MET A C 1
ATOM 1544 O O . MET A 1 247 ? 29.394 4.616 -33.813 1.00 16.04 856 MET A O 1
ATOM 1549 N N . SER A 1 248 ? 31.289 4.139 -32.688 1.00 13.97 857 SER A N 1
ATOM 1550 C CA . SER A 1 248 ? 30.680 4.396 -31.383 1.00 15.36 857 SER A CA 1
ATOM 1551 C C . SER A 1 248 ? 30.077 5.792 -31.332 1.00 18.63 857 SER A C 1
ATOM 1552 O O . SER A 1 248 ? 28.939 5.976 -30.881 1.00 15.74 857 SER A O 1
ATOM 1555 N N . HIS A 1 249 ? 30.817 6.788 -31.827 1.00 13.11 858 HIS A N 1
ATOM 1556 C CA . HIS A 1 249 ? 30.322 8.162 -31.780 1.00 16.93 858 HIS A CA 1
ATOM 1557 C C . HIS A 1 249 ? 29.201 8.417 -32.785 1.00 20.25 858 HIS A C 1
ATOM 1558 O O . HIS A 1 249 ? 28.378 9.316 -32.574 1.00 23.71 858 HIS A O 1
ATOM 1565 N N . LEU A 1 250 ? 29.137 7.650 -33.867 1.00 14.54 859 LEU A N 1
ATOM 1566 C CA . LEU A 1 250 ? 28.061 7.799 -34.841 1.00 17.16 859 LEU A CA 1
ATOM 1567 C C . LEU A 1 250 ? 26.808 7.026 -34.447 1.00 17.11 859 LEU A C 1
ATOM 1568 O O . LEU A 1 250 ? 25.798 7.106 -35.150 1.00 15.96 859 LEU A O 1
ATOM 1573 N N . GLY A 1 251 ? 26.855 6.266 -33.361 1.00 15.64 860 GLY A N 1
ATOM 1574 C CA . GLY A 1 251 ? 25.762 5.363 -33.047 1.00 18.99 860 GLY A CA 1
ATOM 1575 C C . GLY A 1 251 ? 25.593 4.207 -34.012 1.00 15.90 860 GLY A C 1
ATOM 1576 O O . GLY A 1 251 ? 24.470 3.720 -34.184 1.00 16.52 860 GLY A O 1
ATOM 1577 N N . ILE A 1 252 ? 26.672 3.751 -34.652 1.00 12.46 861 ILE A N 1
ATOM 1578 C CA . ILE A 1 252 ? 26.610 2.639 -35.598 1.00 16.46 861 ILE A CA 1
ATOM 1579 C C . ILE A 1 252 ? 27.225 1.408 -34.956 1.00 10.72 861 ILE A C 1
ATOM 1580 O O . ILE A 1 252 ? 28.363 1.451 -34.481 1.00 12.70 861 ILE A O 1
ATOM 1585 N N . LYS A 1 253 ? 26.493 0.299 -34.975 1.00 11.41 862 LYS A N 1
ATOM 1586 C CA . LYS A 1 253 ? 26.959 -0.921 -34.328 1.00 13.71 862 LYS A CA 1
ATOM 1587 C C . LYS A 1 253 ? 27.825 -1.710 -35.308 1.00 12.87 862 LYS A C 1
ATOM 1588 O O . LYS A 1 253 ? 27.366 -2.089 -36.392 1.00 13.29 862 LYS A O 1
ATOM 1594 N N . VAL A 1 254 ? 29.072 -1.965 -34.932 1.00 12.57 863 VAL A N 1
ATOM 1595 C CA . VAL A 1 254 ? 29.962 -2.744 -35.780 1.00 13.28 863 VAL A CA 1
ATOM 1596 C C . VAL A 1 254 ? 30.730 -3.726 -34.909 1.00 13.94 863 VAL A C 1
ATOM 1597 O O . VAL A 1 254 ? 31.001 -3.467 -33.735 1.00 13.68 863 VAL A O 1
ATOM 1601 N N . ASN A 1 255 ? 31.068 -4.866 -35.498 1.00 13.34 864 ASN A N 1
ATOM 1602 C CA . ASN A 1 255 ? 32.021 -5.802 -34.933 1.00 13.68 864 ASN A CA 1
ATOM 1603 C C . ASN A 1 255 ? 33.174 -5.965 -35.910 1.00 13.53 864 ASN A C 1
ATOM 1604 O O . ASN A 1 255 ? 32.957 -6.050 -37.127 1.00 11.78 864 ASN A O 1
ATOM 1609 N N . VAL A 1 256 ? 34.396 -5.948 -35.373 1.00 10.43 865 VAL A N 1
ATOM 1610 C CA . VAL A 1 256 ? 35.605 -6.275 -36.122 1.00 9.82 865 VAL A CA 1
ATOM 1611 C C . VAL A 1 256 ? 36.154 -7.580 -35.569 1.00 11.12 865 VAL A C 1
ATOM 1612 O O . VAL A 1 256 ? 36.264 -7.740 -34.348 1.00 13.48 865 VAL A O 1
ATOM 1616 N N . LEU A 1 257 ? 36.494 -8.507 -36.468 1.00 9.06 866 LEU A N 1
ATOM 1617 C CA . LEU A 1 257 ? 37.149 -9.775 -36.158 1.00 12.70 866 LEU A CA 1
ATOM 1618 C C . LEU A 1 257 ? 38.401 -9.911 -37.002 1.00 11.11 866 LEU A C 1
ATOM 1619 O O . LEU A 1 257 ? 38.387 -9.568 -38.184 1.00 10.48 866 LEU A O 1
ATOM 1624 N N . THR A 1 258 ? 39.480 -10.411 -36.394 1.00 12.49 867 THR A N 1
ATOM 1625 C CA . THR A 1 258 ? 40.698 -10.729 -37.131 1.00 11.22 867 THR A CA 1
ATOM 1626 C C . THR A 1 258 ? 41.279 -12.021 -36.578 1.00 11.07 867 THR A C 1
ATOM 1627 O O . THR A 1 258 ? 41.224 -12.273 -35.370 1.00 11.76 867 THR A O 1
ATOM 1631 N N . CYS A 1 259 ? 41.817 -12.845 -37.474 1.00 10.46 868 CYS A N 1
ATOM 1632 C CA . CYS A 1 259 ? 42.370 -14.149 -37.135 1.00 9.33 868 CYS A CA 1
ATOM 1633 C C . CYS A 1 259 ? 43.448 -14.475 -38.155 1.00 10.49 868 CYS A C 1
ATOM 1634 O O . CYS A 1 259 ? 43.569 -13.803 -39.176 1.00 8.77 868 CYS A O 1
ATOM 1637 N N . ALA A 1 260 ? 44.223 -15.528 -37.883 1.00 9.23 869 ALA A N 1
ATOM 1638 C CA . ALA A 1 260 ? 45.232 -15.932 -38.852 1.00 12.03 869 ALA A CA 1
ATOM 1639 C C . ALA A 1 260 ? 45.650 -17.378 -38.616 1.00 13.65 869 ALA A C 1
ATOM 1640 O O . ALA A 1 260 ? 45.565 -17.889 -37.496 1.00 15.67 869 ALA A O 1
ATOM 1642 N N . ASP A 1 261 ? 46.118 -18.022 -39.689 1.00 12.57 870 ASP A N 1
ATOM 1643 C CA . ASP A 1 261 ? 46.681 -19.360 -39.647 1.00 12.36 870 ASP A CA 1
ATOM 1644 C C . ASP A 1 261 ? 48.097 -19.346 -40.207 1.00 14.27 870 ASP A C 1
ATOM 1645 O O . ASP A 1 261 ? 48.476 -18.449 -40.967 1.00 12.56 870 ASP A O 1
ATOM 1650 N N . ASN A 1 262 ? 48.884 -20.355 -39.829 1.00 17.31 871 ASN A N 1
ATOM 1651 C CA . ASN A 1 262 ? 50.183 -20.559 -40.452 1.00 19.84 871 ASN A CA 1
ATOM 1652 C C . ASN A 1 262 ? 50.401 -22.056 -40.604 1.00 23.45 871 ASN A C 1
ATOM 1653 O O . ASN A 1 262 ? 49.648 -22.870 -40.065 1.00 22.37 871 ASN A O 1
ATOM 1658 N N . SER A 1 263 ? 51.460 -22.417 -41.335 1.00 25.31 872 SER A N 1
ATOM 1659 C CA . SER A 1 263 ? 51.685 -23.816 -41.691 1.00 25.62 872 SER A CA 1
ATOM 1660 C C . SER A 1 263 ? 52.067 -24.690 -40.501 1.00 26.07 872 SER A C 1
ATOM 1661 O O . SER A 1 263 ? 52.094 -25.913 -40.645 1.00 32.90 872 SER A O 1
ATOM 1664 N N . GLN A 1 264 ? 52.355 -24.103 -39.341 1.00 30.57 873 GLN A N 1
ATOM 1665 C CA . GLN A 1 264 ? 52.665 -24.856 -38.129 1.00 24.42 873 GLN A CA 1
ATOM 1666 C C . GLN A 1 264 ? 51.432 -25.188 -37.307 1.00 29.45 873 GLN A C 1
ATOM 1667 O O . GLN A 1 264 ? 51.525 -26.004 -36.383 1.00 29.32 873 GLN A O 1
ATOM 1673 N N . THR A 1 265 ? 50.296 -24.577 -37.619 1.00 27.57 874 THR A N 1
ATOM 1674 C CA . THR A 1 265 ? 49.064 -24.856 -36.902 1.00 28.07 874 THR A CA 1
ATOM 1675 C C . THR A 1 265 ? 48.653 -26.308 -37.121 1.00 27.37 874 THR A C 1
ATOM 1676 O O . THR A 1 265 ? 48.723 -26.800 -38.259 1.00 22.11 874 THR A O 1
ATOM 1680 N N . PRO A 1 266 ? 48.228 -27.024 -36.078 1.00 26.87 875 PRO A N 1
ATOM 1681 C CA . PRO A 1 266 ? 47.688 -28.377 -36.276 1.00 23.79 875 PRO A CA 1
ATOM 1682 C C . PRO A 1 266 ? 46.563 -28.376 -37.301 1.00 22.23 875 PRO A C 1
ATOM 1683 O O . PRO A 1 266 ? 45.678 -27.516 -37.278 1.00 24.32 875 PRO A O 1
ATOM 1687 N N . ARG A 1 267 ? 46.598 -29.325 -38.236 1.00 23.74 876 ARG A N 1
ATOM 1688 C CA . ARG A 1 267 ? 45.635 -29.321 -39.375 1.00 25.56 876 ARG A CA 1
ATOM 1689 C C . ARG A 1 267 ? 44.165 -29.280 -38.943 1.00 22.95 876 ARG A C 1
ATOM 1690 O O . ARG A 1 267 ? 43.336 -28.838 -39.729 1.00 23.49 876 ARG A O 1
ATOM 1692 N N . THR A 1 268 ? 43.866 -29.785 -37.762 1.00 20.50 877 THR A N 1
ATOM 1693 C CA . THR A 1 268 ? 42.458 -29.834 -37.299 1.00 24.81 877 THR A CA 1
ATOM 1694 C C . THR A 1 268 ? 42.087 -28.517 -36.626 1.00 24.09 877 THR A C 1
ATOM 1695 O O . THR A 1 268 ? 40.913 -28.355 -36.321 1.00 25.55 877 THR A O 1
ATOM 1699 N N . ASP A 1 269 ? 43.024 -27.583 -36.541 1.00 22.30 878 ASP A N 1
ATOM 1700 C CA . ASP A 1 269 ? 42.840 -26.395 -35.725 1.00 23.46 878 ASP A CA 1
ATOM 1701 C C . ASP A 1 269 ? 42.784 -25.107 -36.538 1.00 22.13 878 ASP A C 1
ATOM 1702 O O . ASP A 1 269 ? 42.803 -24.020 -35.945 1.00 20.51 878 ASP A O 1
ATOM 1707 N N . TRP A 1 270 ? 42.752 -25.190 -37.866 1.00 20.83 879 TRP A N 1
ATOM 1708 C CA . TRP A 1 270 ? 42.790 -23.986 -38.678 1.00 15.09 879 TRP A CA 1
ATOM 1709 C C . TRP A 1 270 ? 41.414 -23.335 -38.742 1.00 18.22 879 TRP A C 1
ATOM 1710 O O . TRP A 1 270 ? 40.394 -23.907 -38.346 1.00 20.33 879 TRP A O 1
ATOM 1721 N N . TRP A 1 271 ? 41.391 -22.135 -39.305 1.00 16.36 880 TRP A N 1
ATOM 1722 C CA . TRP A 1 271 ? 40.145 -21.431 -39.576 1.00 16.83 880 TRP A CA 1
ATOM 1723 C C . TRP A 1 271 ? 39.473 -21.900 -40.858 1.00 17.50 880 TRP A C 1
ATOM 1724 O O . TRP A 1 271 ? 38.399 -21.389 -41.194 1.00 20.04 880 TRP A O 1
ATOM 1735 N N . ILE A 1 272 ? 40.086 -22.844 -41.576 1.00 14.75 881 ILE A N 1
ATOM 1736 C CA . ILE A 1 272 ? 39.518 -23.461 -42.765 1.00 15.17 881 ILE A CA 1
ATOM 1737 C C . ILE A 1 272 ? 39.430 -24.955 -42.517 1.00 16.48 881 ILE A C 1
ATOM 1738 O O . ILE A 1 272 ? 40.158 -25.515 -41.698 1.00 17.88 881 ILE A O 1
ATOM 1743 N N . ASP A 1 273 ? 38.513 -25.601 -43.236 1.00 24.39 882 ASP A N 1
ATOM 1744 C CA . ASP A 1 273 ? 38.335 -27.042 -43.111 1.00 21.89 882 ASP A CA 1
ATOM 1745 C C . ASP A 1 273 ? 39.663 -27.761 -43.312 1.00 24.10 882 ASP A C 1
ATOM 1746 O O . ASP A 1 273 ? 40.448 -27.407 -44.196 1.00 20.19 882 ASP A O 1
ATOM 1751 N N . GLU A 1 274 ? 39.903 -28.786 -42.488 1.00 21.43 883 GLU A N 1
ATOM 1752 C CA . GLU A 1 274 ? 41.117 -29.589 -42.615 1.00 25.58 883 GLU A CA 1
ATOM 1753 C C . GLU A 1 274 ? 41.328 -30.104 -44.037 1.00 24.93 883 GLU A C 1
ATOM 1754 O O . GLU A 1 274 ? 42.473 -30.215 -44.493 1.00 27.07 883 GLU A O 1
ATOM 1760 N N . LYS A 1 275 ? 40.243 -30.409 -44.754 1.00 23.27 884 LYS A N 1
ATOM 1761 C CA . LYS A 1 275 ? 40.364 -30.841 -46.146 1.00 29.79 884 LYS A CA 1
ATOM 1762 C C . LYS A 1 275 ? 41.034 -29.770 -47.006 1.00 26.88 884 LYS A C 1
ATOM 1763 O O . LYS A 1 275 ? 41.862 -30.081 -47.874 1.00 23.45 884 LYS A O 1
ATOM 1769 N N . TYR A 1 276 ? 40.718 -28.500 -46.744 1.00 20.74 885 TYR A N 1
ATOM 1770 C CA . TYR A 1 276 ? 41.341 -27.381 -47.442 1.00 20.31 885 TYR A CA 1
ATOM 1771 C C . TYR A 1 276 ? 42.776 -27.150 -46.986 1.00 21.08 885 TYR A C 1
ATOM 1772 O O . TYR A 1 276 ? 43.601 -26.658 -47.768 1.00 18.43 885 TYR A O 1
ATOM 1781 N N . VAL A 1 277 ? 43.092 -27.484 -45.730 1.00 23.62 886 VAL A N 1
ATOM 1782 C CA . VAL A 1 277 ? 44.469 -27.366 -45.253 1.00 21.90 886 VAL A CA 1
ATOM 1783 C C . VAL A 1 277 ? 45.387 -28.294 -46.047 1.00 22.69 886 VAL A C 1
ATOM 1784 O O . VAL A 1 277 ? 46.466 -27.888 -46.504 1.00 17.84 886 VAL A O 1
ATOM 1788 N N . ARG A 1 278 ? 44.964 -29.552 -46.240 1.00 25.24 887 ARG A N 1
ATOM 1789 C CA . ARG A 1 278 ? 45.780 -30.486 -47.013 1.00 23.55 887 ARG A CA 1
ATOM 1790 C C . ARG A 1 278 ? 45.992 -29.980 -48.433 1.00 22.04 887 ARG A C 1
ATOM 1791 O O . ARG A 1 278 ? 47.073 -30.144 -49.003 1.00 24.62 887 ARG A O 1
ATOM 1799 N N . LEU A 1 279 ? 44.974 -29.347 -49.017 1.00 23.32 888 LEU A N 1
ATOM 1800 C CA . LEU A 1 279 ? 45.106 -28.824 -50.374 1.00 22.25 888 LEU A CA 1
ATOM 1801 C C . LEU A 1 279 ? 46.174 -27.732 -50.449 1.00 23.73 888 LEU A C 1
ATOM 1802 O O . LEU A 1 279 ? 47.010 -27.733 -51.361 1.00 23.03 888 LEU A O 1
ATOM 1807 N N . LEU A 1 280 ? 46.166 -26.788 -49.494 1.00 20.30 889 LEU A N 1
ATOM 1808 C CA . LEU A 1 280 ? 47.184 -25.733 -49.477 1.00 19.35 889 LEU A CA 1
ATOM 1809 C C . LEU A 1 280 ? 48.564 -26.290 -49.172 1.00 23.22 889 LEU A C 1
ATOM 1810 O O . LEU A 1 280 ? 49.552 -25.885 -49.792 1.00 22.55 889 LEU A O 1
ATOM 1815 N N . LEU A 1 281 ? 48.653 -27.196 -48.200 1.00 21.19 890 LEU A N 1
ATOM 1816 C CA . LEU A 1 281 ? 49.944 -27.752 -47.822 1.00 25.45 890 LEU A CA 1
ATOM 1817 C C . LEU A 1 281 ? 50.556 -28.559 -48.964 1.00 24.45 890 LEU A C 1
ATOM 1818 O O . LEU A 1 281 ? 51.777 -28.547 -49.154 1.00 30.58 890 LEU A O 1
ATOM 1823 N N . ASN A 1 282 ? 49.724 -29.253 -49.738 1.00 21.99 891 ASN A N 1
ATOM 1824 C CA . ASN A 1 282 ? 50.218 -30.096 -50.823 1.00 26.57 891 ASN A CA 1
ATOM 1825 C C . ASN A 1 282 ? 50.607 -29.310 -52.063 1.00 28.48 891 ASN A C 1
ATOM 1826 O O . ASN A 1 282 ? 51.331 -29.844 -52.913 1.00 23.93 891 ASN A O 1
ATOM 1831 N N . SER A 1 283 ? 50.154 -28.060 -52.148 1.00 21.53 892 SER A N 1
ATOM 1832 C CA . SER A 1 283 ? 50.376 -27.251 -53.361 1.00 20.24 892 SER A CA 1
ATOM 1833 C C . SER A 1 283 ? 51.283 -26.055 -53.064 1.00 26.66 892 SER A C 1
ATOM 1834 O O . SER A 1 283 ? 52.495 -26.210 -53.164 1.00 21.45 892 SER A O 1
ATOM 1837 N N . ILE A 1 284 ? 50.684 -24.919 -52.705 1.00 25.30 893 ILE A N 1
ATOM 1838 C CA . ILE A 1 284 ? 51.428 -23.649 -52.456 1.00 25.94 893 ILE A CA 1
ATOM 1839 C C . ILE A 1 284 ? 52.592 -23.846 -51.477 1.00 30.46 893 ILE A C 1
ATOM 1840 O O . ILE A 1 284 ? 53.645 -23.251 -51.695 1.00 32.14 893 ILE A O 1
ATOM 1845 N N . SER A 1 285 ? 52.363 -24.553 -50.383 1.00 31.28 894 SER A N 1
ATOM 1846 C CA . SER A 1 285 ? 53.422 -24.618 -49.353 1.00 34.85 894 SER A CA 1
ATOM 1847 C C . SER A 1 285 ? 54.594 -25.439 -49.889 1.00 35.39 894 SER A C 1
ATOM 1848 O O . SER A 1 285 ? 55.740 -25.024 -49.681 1.00 33.71 894 SER A O 1
ATOM 1851 N N . TYR A 1 286 ? 54.304 -26.507 -50.619 1.00 30.81 895 TYR A N 1
ATOM 1852 C CA . TYR A 1 286 ? 55.387 -27.302 -51.247 1.00 37.95 895 TYR A CA 1
ATOM 1853 C C . TYR A 1 286 ? 56.109 -26.420 -52.263 1.00 37.14 895 TYR A C 1
ATOM 1854 O O . TYR A 1 286 ? 57.331 -26.489 -52.352 1.00 39.17 895 TYR A O 1
ATOM 1863 N N . LEU A 1 287 ? 55.350 -25.617 -53.004 1.00 31.84 896 LEU A N 1
ATOM 1864 C CA . LEU A 1 287 ? 55.942 -24.756 -54.057 1.00 31.77 896 LEU A CA 1
ATOM 1865 C C . LEU A 1 287 ? 56.980 -23.832 -53.439 1.00 35.88 896 LEU A C 1
ATOM 1866 O O . LEU A 1 287 ? 58.047 -23.659 -54.016 1.00 34.96 896 LEU A O 1
ATOM 1871 N N . PHE A 1 288 ? 56.626 -23.237 -52.308 1.00 34.93 897 PHE A N 1
ATOM 1872 C CA . PHE A 1 288 ? 57.589 -22.349 -51.667 1.00 34.56 897 PHE A CA 1
ATOM 1873 C C . PHE A 1 288 ? 58.880 -23.092 -51.335 1.00 37.94 897 PHE A C 1
ATOM 1874 O O . PHE A 1 288 ? 59.977 -22.549 -51.509 1.00 40.33 897 PHE A O 1
ATOM 1882 N N . LYS A 1 289 ? 58.770 -24.340 -50.869 1.00 38.34 898 LYS A N 1
ATOM 1883 C CA . LYS A 1 289 ? 59.964 -25.142 -50.623 1.00 45.43 898 LYS A CA 1
ATOM 1884 C C . LYS A 1 289 ? 60.779 -25.318 -51.897 1.00 49.26 898 LYS A C 1
ATOM 1885 O O . LYS A 1 289 ? 62.009 -25.180 -51.879 1.00 47.96 898 LYS A O 1
ATOM 1891 N N . GLU A 1 290 ? 60.108 -25.592 -53.018 1.00 43.66 899 GLU A N 1
ATOM 1892 C CA . GLU A 1 290 ? 60.826 -25.865 -54.259 1.00 45.49 899 GLU A CA 1
ATOM 1893 C C . GLU A 1 290 ? 61.522 -24.611 -54.785 1.00 45.55 899 GLU A C 1
ATOM 1894 O O . GLU A 1 290 ? 62.646 -24.687 -55.295 1.00 39.96 899 GLU A O 1
ATOM 1900 N N . LEU A 1 291 ? 60.874 -23.447 -54.673 1.00 41.32 900 LEU A N 1
ATOM 1901 C CA . LEU A 1 291 ? 61.479 -22.213 -55.172 1.00 45.43 900 LEU A CA 1
ATOM 1902 C C . LEU A 1 291 ? 62.735 -21.848 -54.390 1.00 50.44 900 LEU A C 1
ATOM 1903 O O . LEU A 1 291 ? 63.769 -21.514 -54.982 1.00 51.09 900 LEU A O 1
ATOM 1908 N N . LEU A 1 292 ? 62.712 -22.095 -53.088 1.00 52.49 901 LEU A N 1
ATOM 1909 C CA . LEU A 1 292 ? 63.937 -21.844 -52.269 1.00 54.94 901 LEU A CA 1
ATOM 1910 C C . LEU A 1 292 ? 65.016 -22.873 -52.602 1.00 50.00 901 LEU A C 1
ATOM 1911 O O . LEU A 1 292 ? 66.080 -22.447 -53.050 1.00 53.93 901 LEU A O 1
ATOM 1913 N N . GLU A 1 293 ? 64.746 -24.158 -52.419 1.00 47.68 902 GLU A N 1
ATOM 1914 C CA . GLU A 1 293 ? 65.790 -25.203 -52.581 1.00 49.43 902 GLU A CA 1
ATOM 1915 C C . GLU A 1 293 ? 66.330 -25.289 -54.009 1.00 55.96 902 GLU A C 1
ATOM 1916 O O . GLU A 1 293 ? 67.153 -26.183 -54.240 1.00 61.13 902 GLU A O 1
ATOM 1922 N N . ASN A 1 294 ? 65.892 -24.433 -54.927 1.00 52.76 903 ASN A N 1
ATOM 1923 C CA . ASN A 1 294 ? 66.324 -24.571 -56.341 1.00 53.27 903 ASN A CA 1
ATOM 1924 C C . ASN A 1 294 ? 66.623 -23.178 -56.889 1.00 48.87 903 ASN A C 1
ATOM 1925 O O . ASN A 1 294 ? 66.744 -22.259 -56.062 1.00 47.98 903 ASN A O 1
ATOM 1930 N N . GLU B 2 1 ? -1.173 -16.136 -17.125 1.00 13.29 1 GLU H N 1
ATOM 1931 C CA . GLU B 2 1 ? -0.629 -14.939 -16.497 1.00 13.63 1 GLU H CA 1
ATOM 1932 C C . GLU B 2 1 ? 0.875 -15.105 -16.267 1.00 10.13 1 GLU H C 1
ATOM 1933 O O . GLU B 2 1 ? 1.361 -16.209 -15.951 1.00 8.90 1 GLU H O 1
ATOM 1939 N N . VAL B 2 2 ? 1.609 -14.005 -16.440 1.00 5.96 2 VAL H N 1
ATOM 1940 C CA . VAL B 2 2 ? 3.052 -14.015 -16.213 1.00 8.62 2 VAL H CA 1
ATOM 1941 C C . VAL B 2 2 ? 3.314 -14.087 -14.720 1.00 8.03 2 VAL H C 1
ATOM 1942 O O . VAL B 2 2 ? 2.818 -13.255 -13.948 1.00 9.98 2 VAL H O 1
ATOM 1946 N N . LYS B 2 3 ? 4.104 -15.068 -14.304 1.00 7.96 3 LYS H N 1
ATOM 1947 C CA . LYS B 2 3 ? 4.485 -15.169 -12.905 1.00 7.99 3 LYS H CA 1
ATOM 1948 C C . LYS B 2 3 ? 5.966 -15.514 -12.803 1.00 9.70 3 LYS H C 1
ATOM 1949 O O . LYS B 2 3 ? 6.467 -16.358 -13.552 1.00 7.06 3 LYS H O 1
ATOM 1955 N N . LEU B 2 4 ? 6.664 -14.821 -11.903 1.00 8.95 4 LEU H N 1
ATOM 1956 C CA . LEU B 2 4 ? 8.048 -15.106 -11.553 1.00 8.28 4 LEU H CA 1
ATOM 1957 C C . LEU B 2 4 ? 8.076 -15.463 -10.078 1.00 8.88 4 LEU H C 1
ATOM 1958 O O . LEU B 2 4 ? 7.493 -14.752 -9.254 1.00 8.25 4 LEU H O 1
ATOM 1963 N N . GLU B 2 5 ? 8.731 -16.560 -9.739 1.00 6.34 5 GLU H N 1
ATOM 1964 C CA . GLU B 2 5 ? 8.717 -17.062 -8.368 1.00 11.18 5 GLU H CA 1
ATOM 1965 C C . GLU B 2 5 ? 10.146 -17.368 -7.948 1.00 6.44 5 GLU H C 1
ATOM 1966 O O . GLU B 2 5 ? 10.729 -18.350 -8.414 1.00 6.75 5 GLU H O 1
ATOM 1972 N N . GLU B 2 6 ? 10.697 -16.537 -7.065 1.00 7.38 6 GLU H N 1
ATOM 1973 C CA . GLU B 2 6 ? 12.064 -16.721 -6.579 1.00 8.82 6 GLU H CA 1
ATOM 1974 C C . GLU B 2 6 ? 12.108 -17.743 -5.453 1.00 9.56 6 GLU H C 1
ATOM 1975 O O . GLU B 2 6 ? 11.143 -17.913 -4.706 1.00 9.29 6 GLU H O 1
ATOM 1981 N N . SER B 2 7 ? 13.243 -18.422 -5.332 1.00 7.65 7 SER H N 1
ATOM 1982 C CA . SER B 2 7 ? 13.500 -19.291 -4.199 1.00 8.77 7 SER H CA 1
ATOM 1983 C C . SER B 2 7 ? 14.991 -19.260 -3.898 1.00 8.51 7 SER H C 1
ATOM 1984 O O . SER B 2 7 ? 15.793 -18.691 -4.646 1.00 9.55 7 SER H O 1
ATOM 1987 N N . GLY B 2 8 ? 15.362 -19.896 -2.793 1.00 10.49 8 GLY H N 1
ATOM 1988 C CA . GLY B 2 8 ? 16.755 -20.061 -2.453 1.00 12.87 8 GLY H CA 1
ATOM 1989 C C . GLY B 2 8 ? 17.280 -19.069 -1.451 1.00 11.46 8 GLY H C 1
ATOM 1990 O O . GLY B 2 8 ? 18.436 -19.185 -1.049 1.00 13.01 8 GLY H O 1
ATOM 1991 N N . GLY B 2 9 ? 16.463 -18.116 -1.011 1.00 11.54 9 GLY H N 1
ATOM 1992 C CA . GLY B 2 9 ? 16.906 -17.168 -0.009 1.00 11.63 9 GLY H CA 1
ATOM 1993 C C . GLY B 2 9 ? 17.119 -17.809 1.355 1.00 17.51 9 GLY H C 1
ATOM 1994 O O . GLY B 2 9 ? 16.835 -18.986 1.590 1.00 11.07 9 GLY H O 1
ATOM 1995 N N . GLY B 2 10 ? 17.661 -17.017 2.267 1.00 11.03 10 GLY H N 1
ATOM 1996 C CA . GLY B 2 10 ? 17.881 -17.493 3.622 1.00 12.50 10 GLY H CA 1
ATOM 1997 C C . GLY B 2 10 ? 19.133 -16.858 4.200 1.00 12.73 10 GLY H C 1
ATOM 1998 O O . GLY B 2 10 ? 19.572 -15.814 3.732 1.00 11.54 10 GLY H O 1
ATOM 1999 N N . LEU B 2 11 ? 19.720 -17.560 5.174 1.00 14.54 11 LEU H N 1
ATOM 2000 C CA . LEU B 2 11 ? 20.796 -17.056 6.021 1.00 9.08 11 LEU H CA 1
ATOM 2001 C C . LEU B 2 11 ? 22.141 -17.609 5.575 1.00 12.42 11 LEU H C 1
ATOM 2002 O O . LEU B 2 11 ? 22.303 -18.829 5.470 1.00 9.49 11 LEU H O 1
ATOM 2007 N N . VAL B 2 12 ? 23.119 -16.718 5.354 1.00 8.43 12 VAL H N 1
ATOM 2008 C CA . VAL B 2 12 ? 24.460 -17.116 4.942 1.00 10.72 12 VAL H CA 1
ATOM 2009 C C . VAL B 2 12 ? 25.476 -16.361 5.788 1.00 12.18 12 VAL H C 1
ATOM 2010 O O . VAL B 2 12 ? 25.294 -15.177 6.079 1.00 10.07 12 VAL H O 1
ATOM 2014 N N . ARG B 2 13 ? 26.567 -17.037 6.152 1.00 12.12 13 ARG H N 1
ATOM 2015 C CA . ARG B 2 13 ? 27.633 -16.359 6.871 1.00 11.22 13 ARG H CA 1
ATOM 2016 C C . ARG B 2 13 ? 28.437 -15.474 5.920 1.00 11.78 13 ARG H C 1
ATOM 2017 O O . ARG B 2 13 ? 28.550 -15.784 4.735 1.00 12.25 13 ARG H O 1
ATOM 2025 N N . PRO B 2 14 ? 29.003 -14.367 6.411 1.00 11.52 14 PRO H N 1
ATOM 2026 C CA . PRO B 2 14 ? 29.857 -13.539 5.549 1.00 13.34 14 PRO H CA 1
ATOM 2027 C C . PRO B 2 14 ? 30.990 -14.361 4.959 1.00 15.58 14 PRO H C 1
ATOM 2028 O O . PRO B 2 14 ? 31.555 -15.231 5.623 1.00 14.98 14 PRO H O 1
ATOM 2032 N N . GLY B 2 15 ? 31.323 -14.066 3.698 1.00 12.46 15 GLY H N 1
ATOM 2033 C CA . GLY B 2 15 ? 32.240 -14.871 2.920 1.00 13.69 15 GLY H CA 1
ATOM 2034 C C . GLY B 2 15 ? 31.609 -16.082 2.279 1.00 13.68 15 GLY H C 1
ATOM 2035 O O . GLY B 2 15 ? 32.247 -16.718 1.431 1.00 13.40 15 GLY H O 1
ATOM 2036 N N . GLY B 2 16 ? 30.366 -16.410 2.632 1.00 13.00 16 GLY H N 1
ATOM 2037 C CA . GLY B 2 16 ? 29.717 -17.606 2.145 1.00 9.00 16 GLY H CA 1
ATOM 2038 C C . GLY B 2 16 ? 29.087 -17.418 0.775 1.00 12.11 16 GLY H C 1
ATOM 2039 O O . GLY B 2 16 ? 29.271 -16.408 0.091 1.00 12.08 16 GLY H O 1
ATOM 2040 N N . SER B 2 17 ? 28.326 -18.433 0.376 1.00 8.37 17 SER H N 1
ATOM 2041 C CA . SER B 2 17 ? 27.760 -18.541 -0.962 1.00 14.13 17 SER H CA 1
ATOM 2042 C C . SER B 2 17 ? 26.294 -18.952 -0.889 1.00 14.76 17 SER H C 1
ATOM 2043 O O . SER B 2 17 ? 25.872 -19.648 0.040 1.00 15.05 17 SER H O 1
ATOM 2046 N N . ARG B 2 18 ? 25.522 -18.554 -1.899 1.00 11.63 18 ARG H N 1
ATOM 2047 C CA . ARG B 2 18 ? 24.104 -18.907 -1.960 1.00 10.95 18 ARG H CA 1
ATOM 2048 C C . ARG B 2 18 ? 23.664 -18.861 -3.412 1.00 10.01 18 ARG H C 1
ATOM 2049 O O . ARG B 2 18 ? 24.106 -17.989 -4.161 1.00 12.43 18 ARG H O 1
ATOM 2057 N N . LYS B 2 19 ? 22.782 -19.777 -3.810 1.00 10.11 19 LYS H N 1
ATOM 2058 C CA . LYS B 2 19 ? 22.251 -19.772 -5.168 1.00 13.85 19 LYS H CA 1
ATOM 2059 C C . LYS B 2 19 ? 20.754 -19.512 -5.144 1.00 12.65 19 LYS H C 1
ATOM 2060 O O . LYS B 2 19 ? 19.996 -20.242 -4.493 1.00 10.28 19 LYS H O 1
ATOM 2066 N N . LEU B 2 20 ? 20.334 -18.480 -5.867 1.00 6.67 20 LEU H N 1
ATOM 2067 C CA . LEU B 2 20 ? 18.927 -18.161 -6.000 1.00 9.43 20 LEU H CA 1
ATOM 2068 C C . LEU B 2 20 ? 18.403 -18.707 -7.317 1.00 8.37 20 LEU H C 1
ATOM 2069 O O . LEU B 2 20 ? 19.127 -18.763 -8.315 1.00 6.63 20 LEU H O 1
ATOM 2074 N N . SER B 2 21 ? 17.124 -19.068 -7.318 1.00 8.97 21 SER H N 1
ATOM 2075 C CA . SER B 2 21 ? 16.428 -19.491 -8.521 1.00 9.73 21 SER H CA 1
ATOM 2076 C C . SER B 2 21 ? 15.179 -18.653 -8.697 1.00 9.40 21 SER H C 1
ATOM 2077 O O . SER B 2 21 ? 14.628 -18.110 -7.733 1.00 6.45 21 SER H O 1
ATOM 2080 N N . CYS B 2 22 ? 14.747 -18.556 -9.953 1.00 8.10 22 CYS H N 1
ATOM 2081 C CA . CYS B 2 22 ? 13.517 -17.874 -10.307 1.00 8.73 22 CYS H CA 1
ATOM 2082 C C . CYS B 2 22 ? 12.812 -18.726 -11.355 1.00 8.26 22 CYS H C 1
ATOM 2083 O O . CYS B 2 22 ? 13.366 -18.972 -12.429 1.00 8.86 22 CYS H O 1
ATOM 2086 N N . ALA B 2 23 ? 11.606 -19.194 -11.028 1.00 7.30 23 ALA H N 1
ATOM 2087 C CA . ALA B 2 23 ? 10.793 -20.022 -11.915 1.00 7.79 23 ALA H CA 1
ATOM 2088 C C . ALA B 2 23 ? 9.811 -19.128 -12.665 1.00 6.84 23 ALA H C 1
ATOM 2089 O O . ALA B 2 23 ? 8.994 -18.446 -12.038 1.00 8.60 23 ALA H O 1
ATOM 2091 N N . ALA B 2 24 ? 9.899 -19.120 -13.986 1.00 6.36 24 ALA H N 1
ATOM 2092 C CA . ALA B 2 24 ? 9.068 -18.258 -14.814 1.00 8.23 24 ALA H CA 1
ATOM 2093 C C . ALA B 2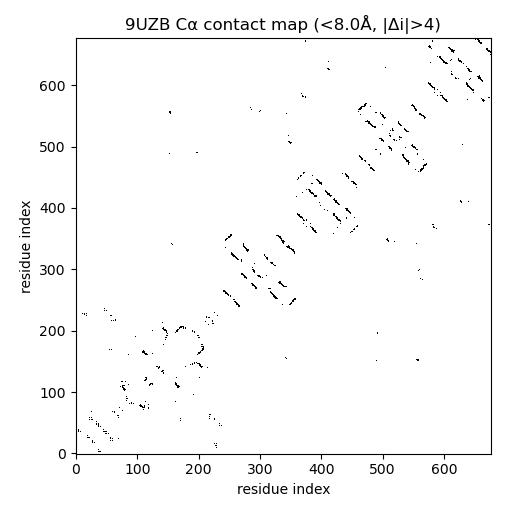 24 ? 7.973 -19.064 -15.499 1.00 7.08 24 ALA H C 1
ATOM 2094 O O . ALA B 2 24 ? 8.212 -20.172 -15.985 1.00 9.18 24 ALA H O 1
ATOM 2096 N N . SER B 2 25 ? 6.786 -18.478 -15.578 1.00 7.09 25 SER H N 1
ATOM 2097 C CA . SER B 2 25 ? 5.679 -19.135 -16.247 1.00 9.03 25 SER H CA 1
ATOM 2098 C C . SER B 2 25 ? 4.786 -18.092 -1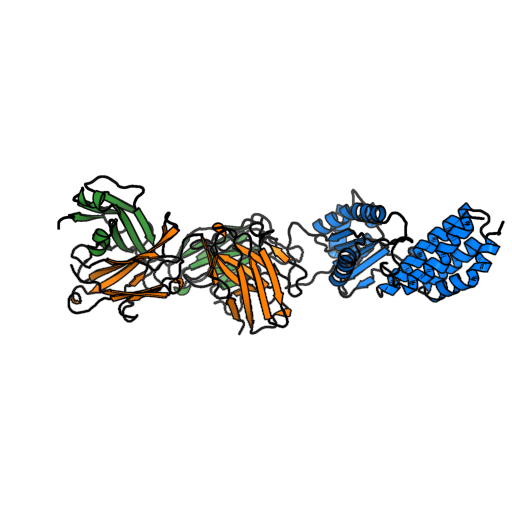6.900 1.00 7.00 25 SER H C 1
ATOM 2099 O O . SER B 2 25 ? 4.844 -16.906 -16.575 1.00 7.45 25 SER H O 1
ATOM 2102 N N . GLY B 2 26 ? 3.934 -18.559 -17.807 1.00 8.98 26 GLY H N 1
ATOM 2103 C CA . GLY B 2 26 ? 2.971 -17.706 -18.461 1.00 8.79 26 GLY H CA 1
ATOM 2104 C C . GLY B 2 26 ? 3.498 -16.932 -19.649 1.00 11.60 26 GLY H C 1
ATOM 2105 O O . GLY B 2 26 ? 2.783 -16.077 -20.171 1.00 10.70 26 GLY H O 1
ATOM 2106 N N . PHE B 2 27 ? 4.733 -17.177 -20.075 1.00 11.93 27 PHE H N 1
ATOM 2107 C CA . PHE B 2 27 ? 5.243 -16.552 -21.290 1.00 10.82 27 PHE H CA 1
ATOM 2108 C C . PHE B 2 27 ? 6.397 -17.413 -21.778 1.00 9.12 27 PHE H C 1
ATOM 2109 O O . PHE B 2 27 ? 6.895 -18.280 -21.054 1.00 11.21 27 PHE H O 1
ATOM 2117 N N . THR B 2 28 ? 6.832 -17.161 -23.002 1.00 8.96 28 THR H N 1
ATOM 2118 C CA . THR B 2 28 ? 7.924 -17.952 -23.576 1.00 10.13 28 THR H CA 1
ATOM 2119 C C . THR B 2 28 ? 9.238 -17.382 -23.037 1.00 9.77 28 THR H C 1
ATOM 2120 O O . THR B 2 28 ? 9.865 -16.507 -23.638 1.00 6.80 28 THR H O 1
ATOM 2124 N N . PHE B 2 29 ? 9.635 -17.926 -21.883 1.00 10.50 29 PHE H N 1
ATOM 2125 C CA . PHE B 2 29 ? 10.830 -17.521 -21.146 1.00 9.24 29 PHE H CA 1
ATOM 2126 C C . PHE B 2 29 ? 12.064 -17.400 -22.027 1.00 12.69 29 PHE H C 1
ATOM 2127 O O . PHE B 2 29 ? 12.854 -16.462 -21.869 1.00 8.11 29 PHE H O 1
ATOM 2135 N N . SER B 2 30 ? 12.262 -18.348 -22.944 1.00 10.51 30 SER H N 1
ATOM 2136 C CA . SER B 2 30 ? 13.517 -18.409 -23.678 1.00 10.13 30 SER H CA 1
ATOM 2137 C C . SER B 2 30 ? 13.706 -17.248 -24.643 1.00 10.96 30 SER H C 1
ATOM 2138 O O . SER B 2 30 ? 14.809 -17.085 -25.192 1.00 10.93 30 SER H O 1
ATOM 2141 N N . SER B 2 31 ? 12.675 -16.444 -24.874 1.00 6.57 31 SER H N 1
ATOM 2142 C CA . SER B 2 31 ? 12.770 -15.370 -25.843 1.00 11.97 31 SER H CA 1
ATOM 2143 C C . SER B 2 31 ? 13.131 -14.024 -25.227 1.00 10.09 31 SER H C 1
ATOM 2144 O O . SER B 2 31 ? 13.254 -13.046 -25.973 1.00 8.64 31 SER H O 1
ATOM 2147 N N . TYR B 2 32 ? 13.328 -13.944 -23.906 1.00 6.27 32 TYR H N 1
ATOM 2148 C CA . TYR B 2 32 ? 13.419 -12.652 -23.229 1.00 7.81 32 TYR H CA 1
ATOM 2149 C C . TYR B 2 32 ? 14.607 -12.581 -22.282 1.00 6.37 32 TYR H C 1
ATOM 2150 O O . TYR B 2 32 ? 14.984 -13.577 -21.656 1.00 9.11 32 TYR H O 1
ATOM 2159 N N . GLY B 2 33 ? 15.185 -11.378 -22.187 1.00 6.23 33 GLY H N 1
ATOM 2160 C CA . GLY B 2 33 ? 16.158 -11.108 -21.148 1.00 7.18 33 GLY H CA 1
ATOM 2161 C C . GLY B 2 33 ? 15.534 -11.172 -19.767 1.00 6.94 33 GLY H C 1
ATOM 2162 O O . GLY B 2 33 ? 14.353 -10.892 -19.577 1.00 7.09 33 GLY H O 1
ATOM 2163 N N . MET B 2 34 ? 16.354 -11.547 -18.790 1.00 7.26 34 MET H N 1
ATOM 2164 C CA . MET B 2 34 ? 15.933 -11.711 -17.409 1.00 5.38 34 MET H CA 1
ATOM 2165 C C . MET B 2 34 ? 16.876 -10.950 -16.494 1.00 9.25 34 MET H C 1
ATOM 2166 O O . MET B 2 34 ? 18.067 -10.796 -16.784 1.00 5.95 34 MET H O 1
ATOM 2171 N N . GLN B 2 35 ? 16.334 -10.469 -15.376 1.00 5.49 35 GLN H N 1
ATOM 2172 C CA . GLN B 2 35 ? 17.109 -9.582 -14.520 1.00 7.43 35 GLN H CA 1
ATOM 2173 C C . GLN B 2 35 ? 16.953 -9.957 -13.060 1.00 7.60 35 GLN H C 1
ATOM 2174 O O . GLN B 2 35 ? 15.979 -10.589 -12.660 1.00 3.91 35 GLN H O 1
ATOM 2180 N N . TRP B 2 36 ? 17.929 -9.517 -12.263 1.00 6.34 36 TRP H N 1
ATOM 2181 C CA . TRP B 2 36 ? 17.849 -9.523 -10.808 1.00 4.76 36 TRP H CA 1
ATOM 2182 C C . TRP B 2 36 ? 18.001 -8.099 -10.292 1.00 6.12 36 TRP H C 1
ATOM 2183 O O . TRP B 2 36 ? 18.843 -7.332 -10.777 1.00 5.44 36 TRP H O 1
ATOM 2194 N N . VAL B 2 37 ? 17.182 -7.769 -9.302 1.00 4.10 37 VAL H N 1
ATOM 2195 C CA . VAL B 2 37 ? 17.124 -6.475 -8.639 1.00 4.91 37 VAL H CA 1
ATOM 2196 C C . VAL B 2 37 ? 17.106 -6.797 -7.157 1.00 6.92 37 VAL H C 1
ATOM 2197 O O . VAL B 2 37 ? 16.528 -7.811 -6.749 1.00 7.02 37 VAL H O 1
ATOM 2201 N N . ARG B 2 38 ? 17.739 -5.961 -6.335 1.00 4.71 38 ARG H N 1
ATOM 2202 C CA . ARG B 2 38 ? 17.650 -6.180 -4.901 1.00 5.12 38 ARG H CA 1
ATOM 2203 C C . ARG B 2 38 ? 17.286 -4.897 -4.168 1.00 6.03 38 ARG H C 1
ATOM 2204 O O . ARG B 2 38 ? 17.342 -3.789 -4.715 1.00 6.80 38 ARG H O 1
ATOM 2212 N N . GLN B 2 39 ? 16.887 -5.077 -2.915 1.00 6.79 39 GLN H N 1
ATOM 2213 C CA . GLN B 2 39 ? 16.492 -3.959 -2.070 1.00 8.76 39 GLN H CA 1
ATOM 2214 C C . GLN B 2 39 ? 16.910 -4.270 -0.640 1.00 7.68 39 GLN H C 1
ATOM 2215 O O . GLN B 2 39 ? 16.333 -5.148 0.001 1.00 4.86 39 GLN H O 1
ATOM 2221 N N . ALA B 2 40 ? 17.912 -3.558 -0.143 1.00 6.67 40 ALA H N 1
ATOM 2222 C CA . ALA B 2 40 ? 18.247 -3.669 1.264 1.00 10.01 40 ALA H CA 1
ATOM 2223 C C . ALA B 2 40 ? 17.101 -3.107 2.105 1.00 15.75 40 ALA H C 1
ATOM 2224 O O . ALA B 2 40 ? 16.376 -2.213 1.658 1.00 14.72 40 ALA H O 1
ATOM 2226 N N . PRO B 2 41 ? 16.893 -3.631 3.314 1.00 18.53 41 PRO H N 1
ATOM 2227 C CA . PRO B 2 41 ? 15.733 -3.207 4.110 1.00 14.82 41 PRO H CA 1
ATOM 2228 C C . PRO B 2 41 ? 15.694 -1.697 4.328 1.00 14.58 41 PRO H C 1
ATOM 2229 O O . PRO B 2 41 ? 16.683 -1.084 4.733 1.00 20.06 41 PRO H O 1
ATOM 2233 N N . GLU B 2 42 ? 14.545 -1.083 4.034 1.00 21.23 42 GLU H N 1
ATOM 2234 C CA . GLU B 2 42 ? 14.307 0.385 4.237 1.00 26.73 42 GLU H CA 1
ATOM 2235 C C . GLU B 2 42 ? 15.077 1.242 3.219 1.00 21.64 42 GLU H C 1
ATOM 2236 O O . GLU B 2 42 ? 15.080 2.466 3.355 1.00 20.20 42 GLU H O 1
ATOM 2242 N N . LYS B 2 43 ? 15.680 0.605 2.228 1.00 17.05 43 LYS H N 1
ATOM 2243 C CA . LYS B 2 43 ? 16.455 1.367 1.232 1.00 15.75 43 LYS H CA 1
ATOM 2244 C C . LYS B 2 43 ? 15.825 1.232 -0.155 1.00 15.31 43 LYS H C 1
ATOM 2245 O O . LYS B 2 43 ? 14.805 0.570 -0.311 1.00 13.77 43 LYS H O 1
ATOM 2251 N N . GLY B 2 44 ? 16.472 1.861 -1.114 1.00 15.70 44 GLY H N 1
ATOM 2252 C CA . GLY B 2 44 ? 15.930 1.883 -2.451 1.00 14.78 44 GLY H CA 1
ATOM 2253 C C . GLY B 2 44 ? 16.335 0.669 -3.266 1.00 12.24 44 GLY H C 1
ATOM 2254 O O . GLY B 2 44 ? 17.025 -0.247 -2.809 1.00 13.92 44 GLY H O 1
ATOM 2255 N N . LEU B 2 45 ? 15.897 0.683 -4.512 1.00 12.72 45 LEU H N 1
ATOM 2256 C CA . LEU B 2 45 ? 16.099 -0.435 -5.417 1.00 11.40 45 LEU H CA 1
ATOM 2257 C C . LEU B 2 45 ? 17.481 -0.330 -6.045 1.00 9.64 45 LEU H C 1
ATOM 2258 O O . LEU B 2 45 ? 17.936 0.767 -6.385 1.00 9.32 45 LEU H O 1
ATOM 2263 N N . GLU B 2 46 ? 18.160 -1.473 -6.182 1.00 6.97 46 GLU H N 1
ATOM 2264 C CA . GLU B 2 46 ? 19.469 -1.514 -6.829 1.00 7.01 46 GLU H CA 1
ATOM 2265 C C . GLU B 2 46 ? 19.478 -2.666 -7.827 1.00 6.41 46 GLU H C 1
ATOM 2266 O O . GLU B 2 46 ? 19.194 -3.816 -7.465 1.00 6.36 46 GLU H O 1
ATOM 2272 N N . TRP B 2 47 ? 19.741 -2.355 -9.089 1.00 4.68 47 TRP H N 1
ATOM 2273 C CA . TRP B 2 47 ? 19.843 -3.398 -10.097 1.00 5.41 47 TRP H CA 1
ATOM 2274 C C . TRP B 2 47 ? 21.091 -4.245 -9.831 1.00 4.07 47 TRP H C 1
ATOM 2275 O O . TRP B 2 47 ? 22.117 -3.746 -9.347 1.00 6.39 47 TRP H O 1
ATOM 2286 N N . VAL B 2 48 ? 20.983 -5.542 -10.106 1.00 6.31 48 VAL H N 1
ATOM 2287 C CA . VAL B 2 48 ? 22.053 -6.511 -9.824 1.00 4.81 48 VAL H CA 1
ATOM 2288 C C . VAL B 2 48 ? 22.669 -7.061 -11.107 1.00 6.26 48 VAL H C 1
ATOM 2289 O O . VAL B 2 48 ? 23.895 -7.014 -11.290 1.00 6.51 48 VAL H O 1
ATOM 2293 N N . ALA B 2 49 ? 21.852 -7.640 -11.984 1.00 4.55 49 ALA H N 1
ATOM 2294 C CA . ALA B 2 49 ? 22.409 -8.306 -13.158 1.00 5.83 49 ALA H CA 1
ATOM 2295 C C . ALA B 2 49 ? 21.329 -8.475 -14.217 1.00 6.39 49 ALA H C 1
ATOM 2296 O O . ALA B 2 49 ? 20.133 -8.504 -13.909 1.00 5.80 49 ALA H O 1
ATOM 2298 N N . TYR B 2 50 ? 21.785 -8.610 -15.469 1.00 6.16 50 TYR H N 1
ATOM 2299 C CA . TYR B 2 50 ? 20.968 -8.836 -16.656 1.00 7.61 50 TYR H CA 1
ATOM 2300 C C . TYR B 2 50 ? 21.573 -9.964 -17.480 1.00 6.69 50 TYR H C 1
ATOM 2301 O O . TYR B 2 50 ? 22.798 -10.058 -17.602 1.00 7.23 50 TYR H O 1
ATOM 2310 N N . ILE B 2 51 ? 20.723 -10.820 -18.045 1.00 6.30 51 ILE H N 1
ATOM 2311 C CA . ILE B 2 51 ? 21.180 -11.876 -18.948 1.00 5.92 51 ILE H CA 1
ATOM 2312 C C . ILE B 2 51 ? 20.252 -11.916 -20.157 1.00 8.26 51 ILE H C 1
ATOM 2313 O O . ILE B 2 51 ? 19.023 -11.960 -20.011 1.00 7.12 51 ILE H O 1
ATOM 2318 N N . SER B 2 52 ? 20.836 -11.896 -21.354 1.00 8.55 52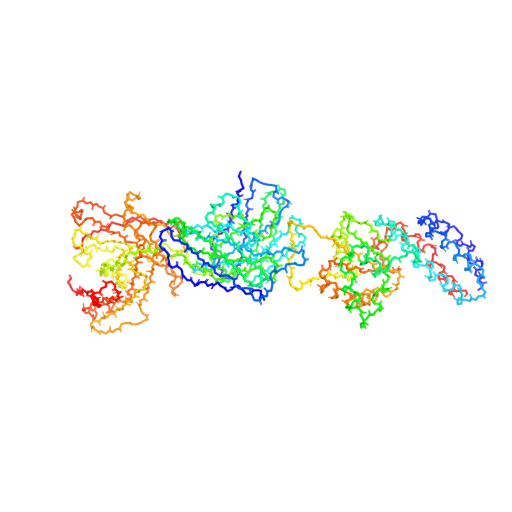 SER H N 1
ATOM 2319 C CA . SER B 2 52 ? 20.034 -11.892 -22.564 1.00 7.12 52 SER H CA 1
ATOM 2320 C C . SER B 2 52 ? 19.317 -13.241 -22.719 1.00 7.77 52 SER H C 1
ATOM 2321 O O . SER B 2 52 ? 19.625 -14.228 -22.038 1.00 6.66 52 SER H O 1
ATOM 2324 N N . SER B 2 53 ? 18.338 -13.267 -23.628 1.00 6.52 53 SER H N 1
ATOM 2325 C CA . SER B 2 53 ? 17.546 -14.478 -23.853 1.00 8.65 53 SER H CA 1
ATOM 2326 C C . SER B 2 53 ? 18.432 -15.698 -24.094 1.00 9.92 53 SER H C 1
ATOM 2327 O O . SER B 2 53 ? 18.193 -16.779 -23.541 1.00 12.25 53 SER H O 1
ATOM 2330 N N . GLY B 2 54 ? 19.448 -15.545 -24.920 1.00 8.41 54 GLY H N 1
ATOM 2331 C CA . GLY B 2 54 ? 20.327 -16.659 -25.251 1.00 11.80 54 GLY H CA 1
ATOM 2332 C C . GLY B 2 54 ? 21.643 -16.681 -24.497 1.00 12.94 54 GLY H C 1
ATOM 2333 O O . GLY B 2 54 ? 22.570 -17.400 -24.887 1.00 13.66 54 GLY H O 1
ATOM 2334 N N . SER B 2 55 ? 21.734 -15.905 -23.413 1.00 11.00 55 SER H N 1
ATOM 2335 C CA . SER B 2 55 ? 22.866 -15.885 -22.487 1.00 12.19 55 SER H CA 1
ATOM 2336 C C . SER B 2 55 ? 24.138 -15.291 -23.091 1.00 16.35 55 SER H C 1
ATOM 2337 O O . SER B 2 55 ? 25.191 -15.342 -22.447 1.00 13.65 55 SER H O 1
ATOM 2340 N N . ARG B 2 56 ? 24.073 -14.702 -24.291 1.00 11.41 56 ARG H N 1
ATOM 2341 C CA . ARG B 2 56 ? 25.282 -14.137 -24.896 1.00 17.68 56 ARG H CA 1
ATOM 2342 C C . ARG B 2 56 ? 25.718 -12.849 -24.219 1.00 16.89 56 ARG H C 1
ATOM 2343 O O . ARG B 2 56 ? 26.921 -12.556 -24.153 1.00 15.99 56 ARG H O 1
ATOM 2351 N N . THR B 2 57 ? 24.771 -12.061 -23.726 1.00 11.66 57 THR H N 1
ATOM 2352 C CA . THR B 2 57 ? 25.072 -10.750 -23.171 1.00 13.46 57 THR H CA 1
ATOM 2353 C C . THR B 2 57 ? 24.673 -10.718 -21.714 1.00 9.83 57 THR H C 1
ATOM 2354 O O . THR B 2 57 ? 23.499 -10.904 -21.381 1.00 10.55 57 THR H O 1
ATOM 2358 N N . ILE B 2 58 ? 25.651 -10.467 -20.859 1.00 9.19 58 ILE H N 1
ATOM 2359 C CA . ILE B 2 58 ? 25.466 -10.447 -19.420 1.00 8.31 58 ILE H CA 1
ATOM 2360 C C . ILE B 2 58 ? 26.030 -9.138 -18.879 1.00 8.73 58 ILE H C 1
ATOM 2361 O O . ILE B 2 58 ? 27.180 -8.787 -19.172 1.00 11.30 58 ILE H O 1
ATOM 2366 N N . TYR B 2 59 ? 25.249 -8.437 -18.065 1.00 7.40 59 TYR H N 1
ATOM 2367 C CA . TYR B 2 59 ? 25.727 -7.234 -17.390 1.00 6.89 59 TYR H CA 1
ATOM 2368 C C . TYR B 2 59 ? 25.622 -7.406 -15.885 1.00 7.28 59 TYR H C 1
ATOM 2369 O O . TYR B 2 59 ? 24.698 -8.067 -15.389 1.00 6.36 59 TYR H O 1
ATOM 2378 N N . TYR B 2 60 ? 26.546 -6.765 -15.151 1.00 6.87 60 TYR H N 1
ATOM 2379 C CA . TYR B 2 60 ? 26.562 -6.804 -13.690 1.00 6.97 60 TYR H CA 1
ATOM 2380 C C . TYR B 2 60 ? 26.703 -5.402 -13.113 1.00 9.33 60 TYR H C 1
ATOM 2381 O O . TYR B 2 60 ? 27.459 -4.574 -13.637 1.00 8.21 60 TYR H O 1
ATOM 2390 N N . ALA B 2 61 ? 25.989 -5.151 -12.016 1.00 8.24 61 ALA H N 1
ATOM 2391 C CA . ALA B 2 61 ? 26.290 -4.000 -11.170 1.00 9.44 61 ALA H CA 1
ATOM 2392 C C . ALA B 2 61 ? 27.736 -4.083 -10.697 1.00 7.79 61 ALA H C 1
ATOM 2393 O O . ALA B 2 61 ? 28.261 -5.169 -10.457 1.00 7.32 61 ALA H O 1
ATOM 2395 N N . ASP B 2 62 ? 28.393 -2.926 -10.577 1.00 10.26 62 ASP H N 1
ATOM 2396 C CA . ASP B 2 62 ? 29.806 -2.940 -10.207 1.00 13.27 62 ASP H CA 1
ATOM 2397 C C . ASP B 2 62 ? 30.015 -3.548 -8.819 1.00 12.95 62 ASP H C 1
ATOM 2398 O O . ASP B 2 62 ? 31.027 -4.216 -8.585 1.00 16.79 62 ASP H O 1
ATOM 2403 N N . THR B 2 63 ? 29.046 -3.395 -7.909 1.00 13.49 63 THR H N 1
ATOM 2404 C CA . THR B 2 63 ? 29.228 -3.939 -6.562 1.00 14.67 63 THR H CA 1
ATOM 2405 C C . THR B 2 63 ? 29.151 -5.464 -6.485 1.00 17.29 63 THR H C 1
ATOM 2406 O O . THR B 2 63 ? 29.510 -6.020 -5.437 1.00 18.36 63 THR H O 1
ATOM 2410 N N . VAL B 2 64 ? 28.752 -6.165 -7.547 1.00 12.09 64 VAL H N 1
ATOM 2411 C CA . VAL B 2 64 ? 28.712 -7.629 -7.509 1.00 11.89 64 VAL H CA 1
ATOM 2412 C C . VAL B 2 64 ? 29.683 -8.266 -8.497 1.00 11.71 64 VAL H C 1
ATOM 2413 O O . VAL B 2 64 ? 29.817 -9.492 -8.513 1.00 9.13 64 VAL H O 1
ATOM 2417 N N . LYS B 2 65 ? 30.387 -7.466 -9.298 1.00 12.21 65 LYS H N 1
ATOM 2418 C CA . LYS B 2 65 ? 31.309 -8.009 -10.285 1.00 16.41 65 LYS H CA 1
ATOM 2419 C C . LYS B 2 65 ? 32.370 -8.863 -9.605 1.00 12.83 65 LYS H C 1
ATOM 2420 O O . LYS B 2 65 ? 32.899 -8.502 -8.554 1.00 15.19 65 LYS H O 1
ATOM 2426 N N . GLY B 2 66 ? 32.658 -10.017 -10.193 1.00 14.06 66 GLY H N 1
ATOM 2427 C CA . GLY B 2 66 ? 33.625 -10.935 -9.622 1.00 18.49 66 GLY H CA 1
ATOM 2428 C C . GLY B 2 66 ? 33.102 -11.813 -8.502 1.00 17.35 66 GLY H C 1
ATOM 2429 O O . GLY B 2 66 ? 33.831 -12.696 -8.036 1.00 14.34 66 GLY H O 1
ATOM 2430 N N . ARG B 2 67 ? 31.873 -11.609 -8.053 1.00 13.61 67 ARG H N 1
ATOM 2431 C CA . ARG B 2 67 ? 31.320 -12.369 -6.942 1.00 9.48 67 ARG H CA 1
ATOM 2432 C C . ARG B 2 67 ? 30.030 -13.087 -7.291 1.00 12.76 67 ARG H C 1
ATOM 2433 O O . ARG B 2 67 ? 29.785 -14.172 -6.769 1.00 10.78 67 ARG H O 1
ATOM 2441 N N . PHE B 2 68 ? 29.170 -12.465 -8.102 1.00 10.87 68 PHE H N 1
ATOM 2442 C CA . PHE B 2 68 ? 27.890 -13.021 -8.517 1.00 9.74 68 PHE H CA 1
ATOM 2443 C C . PHE B 2 68 ? 27.967 -13.511 -9.959 1.00 8.87 68 PHE H C 1
ATOM 2444 O O . PHE B 2 68 ? 28.667 -12.930 -10.792 1.00 7.42 68 PHE H O 1
ATOM 2452 N N . THR B 2 69 ? 27.185 -14.550 -10.263 1.00 8.36 69 THR H N 1
ATOM 2453 C CA . THR B 2 69 ? 27.078 -15.063 -11.626 1.00 10.19 69 THR H CA 1
ATOM 2454 C C . THR B 2 69 ? 25.605 -15.274 -11.963 1.00 7.04 69 THR H C 1
ATOM 2455 O O . THR B 2 69 ? 24.891 -15.975 -11.242 1.00 6.49 69 THR H O 1
ATOM 2459 N N . ILE B 2 70 ? 25.157 -14.697 -13.066 1.00 7.29 70 ILE H N 1
ATOM 2460 C CA . ILE B 2 70 ? 23.788 -14.896 -13.530 1.00 6.75 70 ILE H CA 1
ATOM 2461 C C . ILE B 2 70 ? 23.801 -15.931 -14.641 1.00 7.52 70 ILE H C 1
ATOM 2462 O O . ILE B 2 70 ? 24.736 -15.980 -15.451 1.00 6.54 70 ILE H O 1
ATOM 2467 N N . SER B 2 71 ? 22.785 -16.799 -14.659 1.00 3.44 71 SER H N 1
ATOM 2468 C CA . SER B 2 71 ? 22.691 -17.822 -15.689 1.00 4.71 71 SER H CA 1
ATOM 2469 C C . SER B 2 71 ? 21.230 -18.240 -15.785 1.00 8.05 71 SER H C 1
ATOM 2470 O O . SER B 2 71 ? 20.394 -17.842 -14.965 1.00 6.69 71 SER H O 1
ATOM 2473 N N . ARG B 2 72 ? 20.928 -19.042 -16.801 1.00 5.97 72 ARG H N 1
ATOM 2474 C CA . ARG B 2 72 ? 19.555 -19.478 -17.010 1.00 7.03 72 ARG H CA 1
ATOM 2475 C C . ARG B 2 72 ? 19.545 -20.846 -17.667 1.00 12.87 72 ARG H C 1
ATOM 2476 O O . ARG B 2 72 ? 20.546 -21.302 -18.228 1.00 10.68 72 ARG H O 1
ATOM 2484 N N . ASP B 2 73 ? 18.396 -21.503 -17.564 1.00 11.25 73 ASP H N 1
ATOM 2485 C CA . ASP B 2 73 ? 18.142 -22.793 -18.197 1.00 13.89 73 ASP H CA 1
ATOM 2486 C C . ASP B 2 73 ? 16.811 -22.664 -18.926 1.00 11.76 73 ASP H C 1
ATOM 2487 O O . ASP B 2 73 ? 15.745 -22.774 -18.312 1.00 12.99 73 ASP H O 1
ATOM 2492 N N . ASN B 2 74 ? 16.865 -22.433 -20.225 1.00 9.17 74 ASN H N 1
ATOM 2493 C CA . ASN B 2 74 ? 15.651 -22.093 -20.957 1.00 12.45 74 ASN H CA 1
ATOM 2494 C C . ASN B 2 74 ? 14.697 -23.281 -21.043 1.00 16.18 74 ASN H C 1
ATOM 2495 O O . ASN B 2 74 ? 13.494 -23.101 -20.810 1.00 13.21 74 ASN H O 1
ATOM 2500 N N . PRO B 2 75 ? 15.181 -24.501 -21.319 1.00 16.57 75 PRO H N 1
ATOM 2501 C CA . PRO B 2 75 ? 14.263 -25.652 -21.286 1.00 16.00 75 PRO H CA 1
ATOM 2502 C C . PRO B 2 75 ? 13.542 -25.819 -19.959 1.00 16.05 75 PRO H C 1
ATOM 2503 O O . PRO B 2 75 ? 12.427 -26.355 -19.941 1.00 19.02 75 PRO H O 1
ATOM 2507 N N . LYS B 2 76 ? 14.121 -25.373 -18.846 1.00 13.15 76 LYS H N 1
ATOM 2508 C CA . LYS B 2 76 ? 13.458 -25.502 -17.555 1.00 13.11 76 LYS H CA 1
ATOM 2509 C C . LYS B 2 76 ? 12.848 -24.190 -17.064 1.00 11.84 76 LYS H C 1
ATOM 2510 O O . LYS B 2 76 ? 12.394 -24.128 -15.922 1.00 8.54 76 LYS H O 1
ATOM 2516 N N . ASN B 2 77 ? 12.823 -23.155 -17.906 1.00 9.25 77 ASN H N 1
ATOM 2517 C CA . ASN B 2 77 ? 12.186 -21.871 -17.589 1.00 9.78 77 ASN H CA 1
ATOM 2518 C C . ASN B 2 77 ? 12.675 -21.308 -16.259 1.00 9.15 77 ASN H C 1
ATOM 2519 O O . ASN B 2 77 ? 11.892 -20.825 -15.442 1.00 9.03 77 ASN H O 1
ATOM 2524 N N . THR B 2 78 ? 13.985 -21.370 -16.041 1.00 8.40 78 THR H N 1
ATOM 2525 C CA . THR B 2 78 ? 14.567 -21.008 -14.761 1.00 9.69 78 THR H CA 1
ATOM 2526 C C . THR B 2 78 ? 15.754 -20.068 -14.939 1.00 7.42 78 THR H C 1
ATOM 2527 O O . THR B 2 78 ? 16.614 -20.274 -15.805 1.00 7.87 78 THR H O 1
ATOM 2531 N N . LEU B 2 79 ? 15.783 -19.045 -14.093 1.00 6.57 79 LEU H N 1
ATOM 2532 C CA . LEU B 2 79 ? 16.855 -18.063 -13.994 1.00 7.42 79 LEU H CA 1
ATOM 2533 C C . LEU B 2 79 ? 17.565 -18.270 -12.661 1.00 6.22 79 LEU H C 1
ATOM 2534 O O . LEU B 2 79 ? 16.916 -18.552 -11.647 1.00 7.03 79 LEU H O 1
ATOM 2539 N N . PHE B 2 80 ? 18.900 -18.148 -12.662 1.00 5.83 80 PHE H N 1
ATOM 2540 C CA . PHE B 2 80 ? 19.726 -18.382 -11.484 1.00 8.32 80 PHE H CA 1
ATOM 2541 C C . PHE B 2 80 ? 20.565 -17.154 -11.149 1.00 5.66 80 PHE H C 1
ATOM 2542 O O . PHE B 2 80 ? 20.957 -16.393 -12.032 1.00 6.09 80 PHE H O 1
ATOM 2550 N N . LEU B 2 81 ? 20.860 -16.991 -9.863 1.00 7.10 81 LEU H N 1
ATOM 2551 C CA . LEU B 2 81 ? 21.873 -16.051 -9.385 1.00 5.64 81 LEU H CA 1
ATOM 2552 C C . LEU B 2 81 ? 22.773 -16.805 -8.414 1.00 8.95 81 LEU H C 1
ATOM 2553 O O . LEU B 2 81 ? 22.328 -17.205 -7.337 1.00 7.13 81 LEU H O 1
ATOM 2558 N N . GLN B 2 82 ? 24.033 -17.020 -8.789 1.00 6.87 82 GLN H N 1
ATOM 2559 C CA . GLN B 2 82 ? 24.964 -17.697 -7.895 1.00 10.97 82 GLN H CA 1
ATOM 2560 C C . GLN B 2 82 ? 25.762 -16.605 -7.195 1.00 8.56 82 GLN H C 1
ATOM 2561 O O . GLN B 2 82 ? 26.457 -15.820 -7.848 1.00 10.79 82 GLN H O 1
ATOM 2567 N N . MET B 2 83 ? 25.624 -16.528 -5.881 1.00 7.96 83 MET H N 1
ATOM 2568 C CA . MET B 2 83 ? 26.232 -15.465 -5.098 1.00 9.19 83 MET H CA 1
ATOM 2569 C C . MET B 2 83 ? 27.405 -16.051 -4.321 1.00 10.29 83 MET H C 1
ATOM 2570 O O . MET B 2 83 ? 27.274 -17.110 -3.711 1.00 12.27 83 MET H O 1
ATOM 2575 N N . THR B 2 84 ? 28.562 -15.388 -4.359 1.00 12.31 84 THR H N 1
ATOM 2576 C CA . THR B 2 84 ? 29.716 -15.852 -3.598 1.00 10.74 84 THR H CA 1
ATOM 2577 C C . THR B 2 84 ? 30.382 -14.668 -2.920 1.00 12.08 84 THR H C 1
ATOM 2578 O O . THR B 2 84 ? 30.082 -13.503 -3.211 1.00 7.67 84 THR H O 1
ATOM 2582 N N . SER B 2 85 ? 31.320 -14.992 -2.025 1.00 10.72 85 SER H N 1
ATOM 2583 C CA . SER B 2 85 ? 31.998 -14.002 -1.182 1.00 11.89 85 SER H CA 1
ATOM 2584 C C . SER B 2 85 ? 31.015 -12.940 -0.684 1.00 11.49 85 SER H C 1
ATOM 2585 O O . SER B 2 85 ? 31.201 -11.733 -0.870 1.00 9.84 85 SER H O 1
ATOM 2588 N N . LEU B 2 86 ? 29.949 -13.413 -0.044 1.00 9.47 86 LEU H N 1
ATOM 2589 C CA . LEU B 2 86 ? 28.867 -12.537 0.380 1.00 8.70 86 LEU H CA 1
ATOM 2590 C C . LEU B 2 86 ? 29.300 -11.673 1.558 1.00 11.34 86 LEU H C 1
ATOM 2591 O O . LEU B 2 86 ? 30.122 -12.078 2.387 1.00 14.27 86 LEU H O 1
ATOM 2596 N N . ARG B 2 87 ? 28.761 -10.456 1.604 1.00 10.52 87 ARG H N 1
ATOM 2597 C CA . ARG B 2 87 ? 29.074 -9.490 2.650 1.00 15.83 87 ARG H CA 1
ATOM 2598 C C . ARG B 2 87 ? 27.776 -8.985 3.258 1.00 13.17 87 ARG H C 1
ATOM 2599 O O . ARG B 2 87 ? 26.713 -9.097 2.647 1.00 9.07 87 ARG H O 1
ATOM 2607 N N . SER B 2 88 ? 27.873 -8.387 4.457 1.00 12.72 88 SER H N 1
ATOM 2608 C CA . SER B 2 88 ? 26.662 -7.908 5.121 1.00 13.74 88 SER H CA 1
ATOM 2609 C C . SER B 2 88 ? 25.873 -6.971 4.223 1.00 13.28 88 SER H C 1
ATOM 2610 O O . SER B 2 88 ? 24.638 -6.994 4.241 1.00 15.49 88 SER H O 1
ATOM 2613 N N . GLU B 2 89 ? 26.570 -6.157 3.420 1.00 12.78 89 GLU H N 1
ATOM 2614 C CA . GLU B 2 89 ? 25.955 -5.209 2.491 1.00 14.68 89 GLU H CA 1
ATOM 2615 C C . GLU B 2 89 ? 25.120 -5.903 1.418 1.00 14.19 89 GLU H C 1
ATOM 2616 O O . GLU B 2 89 ? 24.367 -5.227 0.707 1.00 13.87 89 GLU H O 1
ATOM 2622 N N . ASP B 2 90 ? 25.267 -7.215 1.241 1.00 10.95 90 ASP H N 1
ATOM 2623 C CA . ASP B 2 90 ? 24.427 -7.960 0.310 1.00 7.83 90 ASP H CA 1
ATOM 2624 C C . ASP B 2 90 ? 23.104 -8.403 0.913 1.00 8.01 90 ASP H C 1
ATOM 2625 O O . ASP B 2 90 ? 22.264 -8.949 0.192 1.00 7.05 90 ASP H O 1
ATOM 2630 N N . THR B 2 91 ? 22.888 -8.178 2.203 1.00 8.54 91 THR H N 1
ATOM 2631 C CA . THR B 2 91 ? 21.598 -8.494 2.803 1.00 7.17 91 THR H CA 1
ATOM 2632 C C . THR B 2 91 ? 20.510 -7.669 2.121 1.00 10.61 91 THR H C 1
ATOM 2633 O O . THR B 2 91 ? 20.612 -6.440 2.038 1.00 12.22 91 THR H O 1
ATOM 2637 N N . ALA B 2 92 ? 19.484 -8.345 1.604 1.00 5.94 92 ALA H N 1
ATOM 2638 C CA . ALA B 2 92 ? 18.476 -7.667 0.797 1.00 9.97 92 ALA H CA 1
ATOM 2639 C C . ALA B 2 92 ? 17.408 -8.673 0.393 1.00 9.64 92 ALA H C 1
ATOM 2640 O O . ALA B 2 92 ? 17.608 -9.894 0.472 1.00 6.45 92 ALA H O 1
ATOM 2642 N N . MET B 2 93 ? 16.268 -8.136 -0.052 1.00 5.10 93 MET H N 1
ATOM 2643 C CA . MET B 2 93 ? 15.271 -8.912 -0.779 1.00 8.66 93 MET H CA 1
ATOM 2644 C C . MET B 2 93 ? 15.727 -8.961 -2.245 1.00 6.96 93 MET H C 1
ATOM 2645 O O . MET B 2 93 ? 16.105 -7.927 -2.818 1.00 7.33 93 MET H O 1
ATOM 2650 N N . TYR B 2 94 ? 15.764 -10.152 -2.844 1.00 3.51 94 TYR H N 1
ATOM 2651 C CA . TYR B 2 94 ? 16.226 -10.308 -4.225 1.00 5.73 94 TYR H CA 1
ATOM 2652 C C . TYR B 2 94 ? 15.015 -10.617 -5.095 1.00 8.08 94 TYR H C 1
ATOM 2653 O O . TYR B 2 94 ? 14.264 -11.547 -4.793 1.00 7.50 94 TYR H O 1
ATOM 2662 N N . TYR B 2 95 ? 14.803 -9.806 -6.132 1.00 4.49 95 TYR H N 1
ATOM 2663 C CA . TYR B 2 95 ? 13.710 -9.976 -7.074 1.00 7.93 95 TYR H CA 1
ATOM 2664 C C . TYR B 2 95 ? 14.233 -10.406 -8.439 1.00 6.05 95 TYR H C 1
ATOM 2665 O O . TYR B 2 95 ? 15.194 -9.835 -8.955 1.00 6.45 95 TYR H O 1
ATOM 2674 N N . CYS B 2 96 ? 13.566 -11.360 -9.064 1.00 9.29 96 CYS H N 1
ATOM 2675 C CA . CYS B 2 96 ? 13.780 -11.510 -10.491 1.00 6.37 96 CYS H CA 1
ATOM 2676 C C . CYS B 2 96 ? 12.719 -10.709 -11.236 1.00 6.85 96 CYS H C 1
ATOM 2677 O O . CYS B 2 96 ? 11.642 -10.415 -10.710 1.00 5.90 96 CYS H O 1
ATOM 2680 N N . ALA B 2 97 ? 13.071 -10.286 -12.443 1.00 6.98 97 ALA H N 1
ATOM 2681 C CA . ALA B 2 97 ? 12.228 -9.372 -13.193 1.00 7.10 97 ALA H CA 1
ATOM 2682 C C . ALA B 2 97 ? 12.497 -9.578 -14.676 1.00 7.36 97 ALA H C 1
ATOM 2683 O O . ALA B 2 97 ? 13.539 -10.111 -15.068 1.00 7.58 97 ALA H O 1
ATOM 2685 N N . THR B 2 98 ? 11.543 -9.169 -15.500 1.00 4.07 98 THR H N 1
ATOM 2686 C CA . THR B 2 98 ? 11.730 -9.184 -16.947 1.00 6.52 98 THR H CA 1
ATOM 2687 C C . THR B 2 98 ? 10.903 -8.060 -17.537 1.00 7.67 98 THR H C 1
ATOM 2688 O O . THR B 2 98 ? 9.924 -7.613 -16.934 1.00 6.72 98 THR H O 1
ATOM 2692 N N . GLY B 2 99 ? 11.313 -7.598 -18.713 1.00 7.43 99 GLY H N 1
ATOM 2693 C CA . GLY B 2 99 ? 10.502 -6.642 -19.440 1.00 6.66 99 GLY H CA 1
ATOM 2694 C C . GLY B 2 99 ? 9.516 -7.279 -20.361 1.00 7.70 99 GLY H C 1
ATOM 2695 O O . GLY B 2 99 ? 8.591 -6.617 -20.846 1.00 9.15 99 GLY H O 1
ATOM 2696 N N . TYR B 2 100 ? 9.659 -8.576 -20.588 1.00 6.71 100 TYR H N 1
ATOM 2697 C CA . TYR B 2 100 ? 8.804 -9.275 -21.541 1.00 9.26 100 TYR H CA 1
ATOM 2698 C C . TYR B 2 100 ? 8.732 -8.492 -22.850 1.00 11.37 100 TYR H C 1
ATOM 2699 O O . TYR B 2 100 ? 7.654 -8.216 -23.384 1.00 9.69 100 TYR H O 1
ATOM 2708 N N . GLY B 2 101 ? 9.910 -8.097 -23.346 1.00 12.23 101 GLY H N 1
ATOM 2709 C CA . GLY B 2 101 ? 10.022 -7.292 -24.549 1.00 8.37 101 GLY H CA 1
ATOM 2710 C C . GLY B 2 101 ? 10.872 -6.035 -24.417 1.00 12.15 101 GLY H C 1
ATOM 2711 O O . GLY B 2 101 ? 10.823 -5.167 -25.288 1.00 12.01 101 GLY H O 1
ATOM 2712 N N . GLY B 2 102 ? 11.628 -5.896 -23.335 1.00 9.84 102 GLY H N 1
ATOM 2713 C CA . GLY B 2 102 ? 12.465 -4.716 -23.177 1.00 8.11 102 GLY H CA 1
ATOM 2714 C C . GLY B 2 102 ? 13.298 -4.833 -21.924 1.00 8.11 102 GLY H C 1
ATOM 2715 O O . GLY B 2 102 ? 13.147 -5.770 -21.134 1.00 10.78 102 GLY H O 1
ATOM 2716 N N . THR B 2 103 ? 14.186 -3.853 -21.747 1.00 6.98 103 THR H N 1
ATOM 2717 C CA . THR B 2 103 ? 15.106 -3.825 -20.620 1.00 8.15 103 THR H CA 1
ATOM 2718 C C . THR B 2 103 ? 14.521 -3.166 -19.375 1.00 8.21 103 THR H C 1
ATOM 2719 O O . THR B 2 103 ? 15.205 -3.107 -18.341 1.00 6.89 103 THR H O 1
ATOM 2723 N N . TRP B 2 104 ? 13.276 -2.704 -19.439 1.00 8.29 104 TRP H N 1
ATOM 2724 C CA . TRP B 2 104 ? 12.569 -2.226 -18.266 1.00 5.00 104 TRP H CA 1
ATOM 2725 C C . TRP B 2 104 ? 12.064 -3.420 -17.443 1.00 7.62 104 TRP H C 1
ATOM 2726 O O . TRP B 2 104 ? 12.054 -4.569 -17.897 1.00 8.46 104 TRP H O 1
ATOM 2737 N N . PHE B 2 105 ? 11.630 -3.140 -16.216 1.00 5.45 105 PHE H N 1
ATOM 2738 C CA . PHE B 2 105 ? 11.211 -4.179 -15.276 1.00 4.80 105 PHE H CA 1
ATOM 2739 C C . PHE B 2 105 ? 9.689 -4.212 -15.265 1.00 5.62 105 PHE H C 1
ATOM 2740 O O . PHE B 2 105 ? 9.059 -3.574 -14.430 1.00 6.67 105 PHE H O 1
ATOM 2748 N N . ALA B 2 106 ? 9.096 -4.965 -16.193 1.00 6.32 106 ALA H N 1
ATOM 2749 C CA . ALA B 2 106 ? 7.640 -4.977 -16.316 1.00 7.23 106 ALA H CA 1
ATOM 2750 C C . ALA B 2 106 ? 6.982 -5.977 -15.381 1.00 6.08 106 ALA H C 1
ATOM 2751 O O . ALA B 2 106 ? 5.868 -5.731 -14.903 1.00 6.70 106 ALA H O 1
ATOM 2753 N N . TYR B 2 107 ? 7.641 -7.099 -15.117 1.00 4.19 107 TYR H N 1
ATOM 2754 C CA . TYR B 2 107 ? 7.125 -8.129 -14.232 1.00 7.90 107 TYR H CA 1
ATOM 2755 C C . TYR B 2 107 ? 8.161 -8.410 -13.162 1.00 9.08 107 TYR H C 1
ATOM 2756 O O . TYR B 2 107 ? 9.355 -8.481 -13.455 1.00 7.72 107 TYR H O 1
ATOM 2765 N N . TRP B 2 108 ? 7.694 -8.594 -11.932 1.00 8.44 108 TRP H N 1
ATOM 2766 C CA . TRP B 2 108 ? 8.555 -8.808 -10.786 1.00 5.76 108 TRP H CA 1
ATOM 2767 C C . TRP B 2 108 ? 8.048 -10.025 -10.017 1.00 8.15 108 TRP H C 1
ATOM 2768 O O . TRP B 2 108 ? 6.841 -10.267 -9.940 1.00 6.59 108 TRP H O 1
ATOM 2779 N N . GLY B 2 109 ? 8.961 -10.767 -9.415 1.00 8.55 109 GLY H N 1
ATOM 2780 C CA . GLY B 2 109 ? 8.563 -11.771 -8.447 1.00 8.50 109 GLY H CA 1
ATOM 2781 C C . GLY B 2 109 ? 8.216 -11.148 -7.110 1.00 7.73 109 GLY H C 1
ATOM 2782 O O . GLY B 2 109 ? 8.260 -9.934 -6.923 1.00 8.19 109 GLY H O 1
ATOM 2783 N N . GLN B 2 110 ? 7.844 -12.008 -6.156 1.00 10.58 110 GLN H N 1
ATOM 2784 C CA . GLN B 2 110 ? 7.591 -11.547 -4.798 1.00 10.50 110 GLN H CA 1
ATOM 2785 C C . GLN B 2 110 ? 8.875 -11.366 -4.004 1.00 10.44 110 GLN H C 1
ATOM 2786 O O . GLN B 2 110 ? 8.847 -10.757 -2.931 1.00 8.54 110 GLN H O 1
ATOM 2792 N N . GLY B 2 111 ? 9.985 -11.880 -4.503 1.00 7.81 111 GLY H N 1
ATOM 2793 C CA . GLY B 2 111 ? 11.266 -11.657 -3.875 1.00 7.65 111 GLY H CA 1
ATOM 2794 C C . GLY B 2 111 ? 11.624 -12.766 -2.904 1.00 10.27 111 GLY H C 1
ATOM 2795 O O . GLY B 2 111 ? 10.780 -13.543 -2.450 1.00 7.51 111 GLY H O 1
ATOM 2796 N N . THR B 2 112 ? 12.912 -12.852 -2.607 1.00 7.23 112 THR H N 1
ATOM 2797 C CA . THR B 2 112 ? 13.383 -13.807 -1.620 1.00 6.26 112 THR H CA 1
ATOM 2798 C C . THR B 2 112 ? 14.446 -13.115 -0.781 1.00 9.04 112 THR H C 1
ATOM 2799 O O . THR B 2 112 ? 15.297 -12.400 -1.312 1.00 5.44 112 THR H O 1
ATOM 2803 N N . LEU B 2 113 ? 14.360 -13.281 0.529 1.00 8.65 113 LEU H N 1
ATOM 2804 C CA . LEU B 2 113 ? 15.203 -12.524 1.442 1.00 7.29 113 LEU H CA 1
ATOM 2805 C C . LEU B 2 113 ? 16.517 -13.261 1.697 1.00 8.63 113 LEU H C 1
ATOM 2806 O O . LEU B 2 113 ? 16.520 -14.429 2.087 1.00 10.76 113 LEU H O 1
ATOM 2811 N N . VAL B 2 114 ? 17.629 -12.562 1.519 1.00 5.86 114 VAL H N 1
ATOM 2812 C CA . VAL B 2 114 ? 18.950 -13.115 1.781 1.00 7.46 114 VAL H CA 1
ATOM 2813 C C . VAL B 2 114 ? 19.556 -12.298 2.899 1.00 7.93 114 VAL H C 1
ATOM 2814 O O . VAL B 2 114 ? 19.738 -11.091 2.737 1.00 6.16 114 VAL H O 1
ATOM 2818 N N . THR B 2 115 ? 19.850 -12.943 4.032 1.00 6.74 115 THR H N 1
ATOM 2819 C CA . THR B 2 115 ? 20.512 -12.299 5.161 1.00 6.70 115 THR H CA 1
ATOM 2820 C C . THR B 2 115 ? 21.947 -12.819 5.256 1.00 8.90 115 THR H C 1
ATOM 2821 O O . THR B 2 115 ? 22.163 -14.026 5.374 1.00 7.91 115 THR H O 1
ATOM 2825 N N . VAL B 2 116 ? 22.917 -11.908 5.220 1.00 8.12 116 VAL H N 1
ATOM 2826 C CA . VAL B 2 116 ? 24.324 -12.245 5.356 1.00 9.89 116 VAL H CA 1
ATOM 2827 C C . VAL B 2 116 ? 24.770 -11.737 6.717 1.00 10.41 116 VAL H C 1
ATOM 2828 O O . VAL B 2 116 ? 24.887 -10.525 6.939 1.00 9.80 116 VAL H O 1
ATOM 2832 N N . SER B 2 117 ? 24.997 -12.666 7.640 1.00 8.00 117 SER H N 1
ATOM 2833 C CA . SER B 2 117 ? 25.400 -12.317 8.984 1.00 10.63 117 SER H CA 1
ATOM 2834 C C . SER B 2 117 ? 25.952 -13.563 9.654 1.00 11.73 117 SER H C 1
ATOM 2835 O O . SER B 2 117 ? 25.576 -14.688 9.305 1.00 13.31 117 SER H O 1
ATOM 2838 N N . ALA B 2 118 ? 26.856 -13.354 10.602 1.00 12.48 118 ALA H N 1
ATOM 2839 C CA . ALA B 2 118 ? 27.360 -14.429 11.441 1.00 11.73 118 ALA H CA 1
ATOM 2840 C C . ALA B 2 118 ? 26.548 -14.599 12.713 1.00 12.91 118 ALA H C 1
ATOM 2841 O O . ALA B 2 118 ? 26.857 -15.485 13.517 1.00 11.80 118 ALA H O 1
ATOM 2843 N N . ALA B 2 119 ? 25.543 -13.754 12.931 1.00 10.45 119 ALA H N 1
ATOM 2844 C CA . ALA B 2 119 ? 24.646 -13.951 14.060 1.00 12.25 119 ALA H CA 1
ATOM 2845 C C . ALA B 2 119 ? 23.974 -15.318 13.952 1.00 15.11 119 ALA H C 1
ATOM 2846 O O . ALA B 2 119 ? 23.718 -15.825 12.856 1.00 14.06 119 ALA H O 1
ATOM 2848 N N . SER B 2 120 ? 23.714 -15.933 15.097 1.00 10.81 120 SER H N 1
ATOM 2849 C CA . SER B 2 120 ? 23.111 -17.251 15.089 1.00 18.31 120 SER H CA 1
ATOM 2850 C C . SER B 2 120 ? 21.600 -17.127 15.245 1.00 17.02 120 SER H C 1
ATOM 2851 O O . SER B 2 120 ? 21.090 -16.195 15.874 1.00 16.58 120 SER H O 1
ATOM 2854 N N . THR B 2 121 ? 20.892 -18.073 14.642 1.00 15.84 121 THR H N 1
ATOM 2855 C CA . THR B 2 121 ? 19.436 -18.055 14.630 1.00 13.10 121 THR H CA 1
ATOM 2856 C C . THR B 2 121 ? 18.888 -18.169 16.045 1.00 17.21 121 THR H C 1
ATOM 2857 O O . THR B 2 121 ? 19.311 -19.024 16.827 1.00 14.82 121 THR H O 1
ATOM 2861 N N . LYS B 2 122 ? 17.930 -17.313 16.372 1.00 13.17 122 LYS H N 1
ATOM 2862 C CA . LYS B 2 122 ? 17.477 -17.203 17.749 1.00 14.71 122 LYS H CA 1
ATOM 2863 C C . LYS B 2 122 ? 16.042 -16.704 17.742 1.00 13.07 122 LYS H C 1
ATOM 2864 O O . LYS B 2 122 ? 15.757 -15.677 17.126 1.00 10.32 122 LYS H O 1
ATOM 2870 N N . GLY B 2 123 ? 15.143 -17.428 18.414 1.00 12.70 123 GLY H N 1
ATOM 2871 C CA . GLY B 2 123 ? 13.791 -16.957 18.593 1.00 11.89 123 GLY H CA 1
ATOM 2872 C C . GLY B 2 123 ? 13.719 -15.770 19.534 1.00 10.94 123 GLY H C 1
ATOM 2873 O O . GLY B 2 123 ? 14.632 -15.528 20.327 1.00 12.70 123 GLY H O 1
ATOM 2874 N N . PRO B 2 124 ? 12.631 -15.004 19.460 1.00 8.29 124 PRO H N 1
ATOM 2875 C CA . PRO B 2 124 ? 12.526 -13.792 20.272 1.00 10.64 124 PRO H CA 1
ATOM 2876 C C . PRO B 2 124 ? 12.160 -14.073 21.720 1.00 12.77 124 PRO H C 1
ATOM 2877 O O . PRO B 2 124 ? 11.461 -15.035 22.044 1.00 11.89 124 PRO H O 1
ATOM 2881 N N . SER B 2 125 ? 12.636 -13.195 22.597 1.00 11.30 125 SER H N 1
ATOM 2882 C CA . SER B 2 125 ? 12.012 -13.044 23.899 1.00 9.72 125 SER H CA 1
ATOM 2883 C C . SER B 2 125 ? 10.853 -12.066 23.754 1.00 12.35 125 SER H C 1
ATOM 2884 O O . SER B 2 125 ? 10.991 -11.025 23.112 1.00 14.06 125 SER H O 1
ATOM 2887 N N . VAL B 2 126 ? 9.704 -12.401 24.328 1.00 12.65 126 VAL H N 1
ATOM 2888 C CA . VAL B 2 126 ? 8.488 -11.618 24.139 1.00 8.60 126 VAL H CA 1
ATOM 2889 C C . VAL B 2 126 ? 7.996 -11.150 25.498 1.00 11.40 126 VAL H C 1
ATOM 2890 O O . VAL B 2 126 ? 7.674 -11.972 26.363 1.00 12.19 126 VAL H O 1
ATOM 2894 N N . PHE B 2 127 ? 7.925 -9.829 25.680 1.00 11.02 127 PHE H N 1
ATOM 2895 C CA . PHE B 2 127 ? 7.546 -9.235 26.946 1.00 10.41 127 PHE H CA 1
ATOM 2896 C C . PHE B 2 127 ? 6.291 -8.383 26.791 1.00 10.34 127 PHE H C 1
ATOM 2897 O O . PHE B 2 127 ? 6.136 -7.685 25.781 1.00 10.01 127 PHE H O 1
ATOM 2905 N N . PRO B 2 128 ? 5.395 -8.414 27.774 1.00 11.13 128 PRO H N 1
ATOM 2906 C CA . PRO B 2 128 ? 4.177 -7.604 27.699 1.00 10.89 128 PRO H CA 1
ATOM 2907 C C . PRO B 2 128 ? 4.454 -6.119 27.856 1.00 13.08 128 PRO H C 1
ATOM 2908 O O . PRO B 2 128 ? 5.363 -5.698 28.574 1.00 11.22 128 PRO H O 1
ATOM 2912 N N . LEU B 2 129 ? 3.661 -5.322 27.144 1.00 11.01 129 LEU H N 1
ATOM 2913 C CA . LEU B 2 129 ? 3.574 -3.880 27.336 1.00 10.42 129 LEU H CA 1
ATOM 2914 C C . LEU B 2 129 ? 2.195 -3.665 27.953 1.00 11.29 129 LEU H C 1
ATOM 2915 O O . LEU B 2 129 ? 1.199 -3.601 27.232 1.00 9.46 129 LEU H O 1
ATOM 2920 N N . ALA B 2 130 ? 2.129 -3.598 29.289 1.00 11.43 130 ALA H N 1
ATOM 2921 C CA . ALA B 2 130 ? 0.830 -3.756 29.929 1.00 14.34 130 ALA H CA 1
ATOM 2922 C C . ALA B 2 130 ? 0.028 -2.456 29.866 1.00 12.41 130 ALA H C 1
ATOM 2923 O O . ALA B 2 130 ? 0.604 -1.367 29.937 1.00 16.54 130 ALA H O 1
ATOM 2925 N N . PRO B 2 131 ? -1.301 -2.545 29.729 1.00 12.75 131 PRO H N 1
ATOM 2926 C CA . PRO B 2 131 ? -2.136 -1.337 29.808 1.00 13.92 131 PRO H CA 1
ATOM 2927 C C . PRO B 2 131 ? -2.108 -0.766 31.219 1.00 15.63 131 PRO H C 1
ATOM 2928 O O . PRO B 2 131 ? -2.143 -1.511 32.201 1.00 15.27 131 PRO H O 1
ATOM 2932 N N . SER B 2 132 ? -2.092 0.561 31.318 1.00 17.26 132 SER H N 1
ATOM 2933 C CA . SER B 2 132 ? -2.182 1.245 32.604 1.00 18.20 132 SER H CA 1
ATOM 2934 C C . SER B 2 132 ? -2.832 2.600 32.370 1.00 19.20 132 SER H C 1
ATOM 2935 O O . SER B 2 132 ? -3.148 2.964 31.233 1.00 15.69 132 SER H O 1
ATOM 2938 N N . SER B 2 133 ? -3.002 3.370 33.454 1.00 18.40 133 SER H N 1
ATOM 2939 C CA . SER B 2 133 ? -3.489 4.740 33.305 1.00 21.78 133 SER H CA 1
ATOM 2940 C C . SER B 2 133 ? -2.516 5.585 32.492 1.00 20.04 133 SER H C 1
ATOM 2941 O O . SER B 2 133 ? -2.909 6.619 31.942 1.00 16.79 133 SER H O 1
ATOM 2944 N N . LYS B 2 134 ? -1.255 5.163 32.420 1.00 14.84 134 LYS H N 1
ATOM 2945 C CA . LYS B 2 134 ? -0.232 5.850 31.641 1.00 17.47 134 LYS H CA 1
ATOM 2946 C C . LYS B 2 134 ? -0.313 5.513 30.152 1.00 16.02 134 LYS H C 1
ATOM 2947 O O . LYS B 2 134 ? 0.427 6.092 29.346 1.00 10.54 134 LYS H O 1
ATOM 2953 N N . SER B 2 135 ? -1.205 4.586 29.773 1.00 12.71 135 SER H N 1
ATOM 2954 C CA . SER B 2 135 ? -1.412 4.159 28.395 1.00 12.82 135 SER H CA 1
ATOM 2955 C C . SER B 2 135 ? -2.888 4.251 28.009 1.00 20.85 135 SER H C 1
ATOM 2956 O O . SER B 2 135 ? -3.330 3.586 27.061 1.00 17.62 135 SER H O 1
ATOM 2959 N N . THR B 2 136 ? -3.640 5.096 28.712 1.00 16.04 136 THR H N 1
ATOM 2960 C CA . THR B 2 136 ? -5.074 5.279 28.511 1.00 16.19 136 THR H CA 1
ATOM 2961 C C . THR B 2 136 ? -5.371 6.719 28.118 1.00 21.71 136 THR H C 1
ATOM 2962 O O . THR B 2 136 ? -4.744 7.656 28.622 1.00 21.91 136 THR H O 1
ATOM 2966 N N . SER B 2 137 ? -6.331 6.882 27.210 1.00 21.39 137 SER H N 1
ATOM 2967 C CA . SER B 2 137 ? -6.754 8.192 26.727 1.00 25.30 137 SER H CA 1
ATOM 2968 C C . SER B 2 137 ? -8.260 8.111 26.511 1.00 26.72 137 SER H C 1
ATOM 2969 O O . SER B 2 137 ? -8.722 7.407 25.606 1.00 20.24 137 SER H O 1
ATOM 2972 N N . GLY B 2 138 ? -9.023 8.792 27.365 1.00 30.09 138 GLY H N 1
ATOM 2973 C CA . GLY B 2 138 ? -10.472 8.677 27.293 1.00 24.37 138 GLY H CA 1
ATOM 2974 C C . GLY B 2 138 ? -10.907 7.236 27.493 1.00 27.10 138 GLY H C 1
ATOM 2975 O O . GLY B 2 138 ? -10.550 6.580 28.483 1.00 23.94 138 GLY H O 1
ATOM 2976 N N . GLY B 2 139 ? -11.672 6.720 26.534 1.00 20.77 139 GLY H N 1
ATOM 2977 C CA . GLY B 2 139 ? -12.162 5.359 26.630 1.00 23.09 139 GLY H CA 1
ATOM 2978 C C . GLY B 2 139 ? -11.264 4.351 25.940 1.00 15.50 139 GLY H C 1
ATOM 2979 O O . GLY B 2 139 ? -11.703 3.237 25.644 1.00 16.04 139 GLY H O 1
ATOM 2980 N N . THR B 2 140 ? -10.009 4.719 25.691 1.00 14.73 140 THR H N 1
ATOM 2981 C CA . THR B 2 140 ? -9.073 3.904 24.921 1.00 15.04 140 THR H CA 1
ATOM 2982 C C . THR B 2 140 ? -7.828 3.602 25.741 1.00 14.28 140 THR H C 1
ATOM 2983 O O . THR B 2 140 ? -7.260 4.499 26.364 1.00 14.62 140 THR H O 1
ATOM 2987 N N . ALA B 2 141 ? -7.377 2.356 25.699 1.00 10.41 141 ALA H N 1
ATOM 2988 C CA . ALA B 2 141 ? -6.125 1.962 26.326 1.00 12.85 141 ALA H CA 1
ATOM 2989 C C . ALA B 2 141 ? -5.235 1.305 25.282 1.00 13.86 141 ALA H C 1
ATOM 2990 O O . ALA B 2 141 ? -5.712 0.578 24.406 1.00 11.36 141 ALA H O 1
ATOM 2992 N N . ALA B 2 142 ? -3.941 1.557 25.390 1.00 12.53 142 ALA H N 1
ATOM 2993 C CA . ALA B 2 142 ? -2.953 0.918 24.537 1.00 8.78 142 ALA H CA 1
ATOM 2994 C C . ALA B 2 142 ? -2.238 -0.179 25.315 1.00 8.18 142 ALA H C 1
ATOM 2995 O O . ALA B 2 142 ? -1.981 -0.045 26.515 1.00 8.36 142 ALA H O 1
ATOM 2997 N N . LEU B 2 143 ? -1.924 -1.263 24.618 1.00 8.94 143 LEU H N 1
ATOM 2998 C CA . LEU B 2 143 ? -1.137 -2.357 25.160 1.00 7.85 143 LEU H CA 1
ATOM 2999 C C . LEU B 2 143 ? -0.360 -2.958 24.006 1.00 9.77 143 LEU H C 1
ATOM 3000 O O . LEU B 2 143 ? -0.581 -2.615 22.843 1.00 8.45 143 LEU H O 1
ATOM 3005 N N . GLY B 2 144 ? 0.567 -3.848 24.326 1.00 8.50 144 GLY H N 1
ATOM 3006 C CA . GLY B 2 144 ? 1.347 -4.422 23.253 1.00 9.49 144 GLY H CA 1
ATOM 3007 C C . GLY B 2 144 ? 2.331 -5.447 23.751 1.00 6.89 144 GLY H C 1
ATOM 3008 O O . GLY B 2 144 ? 2.271 -5.904 24.894 1.00 7.57 144 GLY H O 1
ATOM 3009 N N . CYS B 2 145 ? 3.259 -5.781 22.861 1.00 8.05 145 CYS H N 1
ATOM 3010 C CA . CYS B 2 145 ? 4.297 -6.758 23.135 1.00 6.47 145 CYS H CA 1
ATOM 3011 C C . CYS B 2 145 ? 5.612 -6.242 22.588 1.00 10.71 145 CYS H C 1
ATOM 3012 O O . CYS B 2 145 ? 5.663 -5.691 21.482 1.00 8.46 145 CYS H O 1
ATOM 3015 N N . LEU B 2 146 ? 6.665 -6.433 23.377 1.00 9.84 146 LEU H N 1
ATOM 3016 C CA . LEU B 2 146 ? 8.033 -6.191 22.945 1.00 9.79 146 LEU H CA 1
ATOM 3017 C C . LEU B 2 146 ? 8.624 -7.506 22.459 1.00 9.85 146 LEU H C 1
ATOM 3018 O O . LEU B 2 146 ? 8.695 -8.476 23.220 1.00 11.00 146 LEU H O 1
ATOM 3023 N N . VAL B 2 147 ? 9.045 -7.535 21.204 1.00 7.51 147 VAL H N 1
ATOM 3024 C CA . VAL B 2 147 ? 9.571 -8.735 20.568 1.00 10.69 147 VAL H CA 1
ATOM 3025 C C . VAL B 2 147 ? 11.064 -8.508 20.395 1.00 10.81 147 VAL H C 1
ATOM 3026 O O . VAL B 2 147 ? 11.500 -7.844 19.444 1.00 12.96 147 VAL H O 1
ATOM 3030 N N . LYS B 2 148 ? 11.855 -9.058 21.315 1.00 12.11 148 LYS H N 1
ATOM 3031 C CA . LYS B 2 148 ? 13.239 -8.641 21.492 1.00 14.63 148 LYS H CA 1
ATOM 3032 C C . LYS B 2 148 ? 14.226 -9.743 21.118 1.00 14.46 148 LYS H C 1
ATOM 3033 O O . LYS B 2 148 ? 14.046 -10.908 21.480 1.00 12.70 148 LYS H O 1
ATOM 3039 N N . ASP B 2 149 ? 15.264 -9.354 20.379 1.00 10.44 149 ASP H N 1
ATOM 3040 C CA . ASP B 2 149 ? 16.485 -10.138 20.221 1.00 13.90 149 ASP H CA 1
ATOM 3041 C C . ASP B 2 149 ? 16.215 -11.460 19.494 1.00 14.53 149 ASP H C 1
ATOM 3042 O O . ASP B 2 149 ? 16.509 -12.547 19.987 1.00 12.41 149 ASP H O 1
ATOM 3047 N N . TYR B 2 150 ? 15.666 -11.342 18.295 1.00 9.13 150 TYR H N 1
ATOM 3048 C CA . TYR B 2 150 ? 15.488 -12.492 17.419 1.00 13.53 150 TYR H CA 1
ATOM 3049 C C . TYR B 2 150 ? 16.369 -12.330 16.188 1.00 9.97 150 TYR H C 1
ATOM 3050 O O . TYR B 2 150 ? 16.831 -11.231 15.879 1.00 7.39 150 TYR H O 1
ATOM 3059 N N . PHE B 2 151 ? 16.603 -13.446 15.479 1.00 9.32 151 PHE H N 1
ATOM 3060 C CA . PHE B 2 151 ? 17.443 -13.423 14.282 1.00 9.45 151 PHE H CA 1
ATOM 3061 C C . PHE B 2 151 ? 17.219 -14.689 13.478 1.00 9.24 151 PHE H C 1
ATOM 3062 O O . PHE B 2 151 ? 17.042 -15.755 14.080 1.00 11.52 151 PHE H O 1
ATOM 3070 N N . PRO B 2 152 ? 17.196 -14.620 12.135 1.00 10.34 152 PRO H N 1
ATOM 3071 C CA . PRO B 2 152 ? 17.140 -13.424 11.282 1.00 9.57 152 PRO H CA 1
ATOM 3072 C C . PRO B 2 152 ? 15.705 -12.926 11.161 1.00 8.90 152 PRO H C 1
ATOM 3073 O O . PRO B 2 152 ? 14.779 -13.499 11.755 1.00 9.98 152 PRO H O 1
ATOM 3077 N N . GLU B 2 153 ? 15.469 -11.916 10.332 1.00 8.04 153 GLU H N 1
ATOM 3078 C CA . GLU B 2 153 ? 14.118 -11.431 10.122 1.00 9.28 153 GLU H CA 1
ATOM 3079 C C . GLU B 2 153 ? 13.251 -12.472 9.426 1.00 15.48 153 GLU H C 1
ATOM 3080 O O . GLU B 2 153 ? 13.799 -13.514 9.034 1.00 18.63 153 GLU H O 1
ATOM 3086 N N . PRO B 2 154 ? 12.057 -12.047 8.920 1.00 22.96 154 PRO H N 1
ATOM 3087 C CA . PRO B 2 154 ? 10.751 -12.619 9.247 1.00 25.05 154 PRO H CA 1
ATOM 3088 C C . PRO B 2 154 ? 10.414 -12.986 10.682 1.00 13.35 154 PRO H C 1
ATOM 3089 O O . PRO B 2 154 ? 10.715 -14.082 11.142 1.00 11.38 154 PRO H O 1
ATOM 3093 N N . VAL B 2 155 ? 9.698 -12.100 11.369 1.00 13.47 155 VAL H N 1
ATOM 3094 C CA . VAL B 2 155 ? 8.795 -12.495 12.445 1.00 12.39 155 VAL H CA 1
ATOM 3095 C C . VAL B 2 155 ? 7.399 -11.999 12.078 1.00 13.87 155 VAL H C 1
ATOM 3096 O O . VAL B 2 155 ? 7.255 -10.942 11.462 1.00 12.66 155 VAL H O 1
ATOM 3100 N N . THR B 2 156 ? 6.375 -12.787 12.388 1.00 13.11 156 THR H N 1
ATOM 3101 C CA . THR B 2 156 ? 5.001 -12.320 12.234 1.00 11.27 156 THR H CA 1
ATOM 3102 C C . THR B 2 156 ? 4.405 -12.144 13.623 1.00 11.27 156 THR H C 1
ATOM 3103 O O . THR B 2 156 ? 4.677 -12.938 14.533 1.00 16.20 156 THR H O 1
ATOM 3107 N N . VAL B 2 157 ? 3.632 -11.079 13.799 1.00 11.91 157 VAL H N 1
ATOM 3108 C CA . VAL B 2 157 ? 2.909 -10.811 15.038 1.00 10.12 157 VAL H CA 1
ATOM 3109 C C . VAL B 2 157 ? 1.434 -10.714 14.703 1.00 7.67 157 VAL H C 1
ATOM 3110 O O . VAL B 2 157 ? 1.065 -10.040 13.746 1.00 9.32 157 VAL H O 1
ATOM 3114 N N . SER B 2 158 ? 0.600 -11.405 15.471 1.00 9.59 158 SER H N 1
ATOM 3115 C CA . SER B 2 158 ? -0.837 -11.222 15.393 1.00 14.26 158 SER H CA 1
ATOM 3116 C C . SER B 2 158 ? -1.364 -11.021 16.805 1.00 11.54 158 SER H C 1
ATOM 3117 O O . SER B 2 158 ? -0.648 -11.187 17.793 1.00 11.06 158 SER H O 1
ATOM 3120 N N . TRP B 2 159 ? -2.631 -10.642 16.909 1.00 12.79 159 TRP H N 1
ATOM 3121 C CA . TRP B 2 159 ? -3.255 -10.481 18.213 1.00 10.57 159 TRP H CA 1
ATOM 3122 C C . TRP B 2 159 ? -4.488 -11.363 18.253 1.00 11.04 159 TRP H C 1
ATOM 3123 O O . TRP B 2 159 ? -5.273 -11.377 17.298 1.00 11.16 159 TRP H O 1
ATOM 3134 N N . ASN B 2 160 ? -4.631 -12.116 19.345 1.00 10.75 160 ASN H N 1
ATOM 3135 C CA . ASN B 2 160 ? -5.758 -13.029 19.532 1.00 14.59 160 ASN H CA 1
ATOM 3136 C C . ASN B 2 160 ? -5.934 -13.923 18.308 1.00 15.13 160 ASN H C 1
ATOM 3137 O O . ASN B 2 160 ? -7.024 -14.045 17.750 1.00 11.86 160 ASN H O 1
ATOM 3142 N N . SER B 2 161 ? -4.826 -14.522 17.872 1.00 12.35 161 SER H N 1
ATOM 3143 C CA . SER B 2 161 ? -4.812 -15.445 16.735 1.00 16.55 161 SER H CA 1
ATOM 3144 C C . SER B 2 161 ? -5.391 -14.802 15.476 1.00 16.82 161 SER H C 1
ATOM 3145 O O . SER B 2 161 ? -6.108 -15.445 14.703 1.00 23.11 161 SER H O 1
ATOM 3148 N N . GLY B 2 162 ? -5.104 -13.518 15.282 1.00 13.45 162 GLY H N 1
ATOM 3149 C CA . GLY B 2 162 ? -5.523 -12.805 14.096 1.00 12.21 162 GLY H CA 1
ATOM 3150 C C . GLY B 2 162 ? -6.892 -12.155 14.164 1.00 11.91 162 GLY H C 1
ATOM 3151 O O . GLY B 2 162 ? -7.237 -11.397 13.250 1.00 12.98 162 GLY H O 1
ATOM 3152 N N . ALA B 2 163 ? -7.679 -12.414 15.214 1.00 10.65 163 ALA H N 1
ATOM 3153 C CA . ALA B 2 163 ? -9.029 -11.852 15.285 1.00 14.78 163 ALA H CA 1
ATOM 3154 C C . ALA B 2 163 ? -9.026 -10.359 15.594 1.00 17.68 163 ALA H C 1
ATOM 3155 O O . ALA B 2 163 ? -9.973 -9.644 15.230 1.00 14.85 163 ALA H O 1
ATOM 3157 N N . LEU B 2 164 ? -7.983 -9.877 16.262 1.00 14.94 164 LEU H N 1
ATOM 3158 C CA . LEU B 2 164 ? -7.858 -8.476 16.633 1.00 14.82 164 LEU H CA 1
ATOM 3159 C C . LEU B 2 164 ? -6.939 -7.806 15.620 1.00 13.20 164 LEU H C 1
ATOM 3160 O O . LEU B 2 164 ? -5.739 -8.102 15.567 1.00 13.85 164 LEU H O 1
ATOM 3165 N N . THR B 2 165 ? -7.494 -6.899 14.819 1.00 13.66 165 THR H N 1
ATOM 3166 C CA . THR B 2 165 ? -6.708 -6.244 13.781 1.00 14.76 165 THR H CA 1
ATOM 3167 C C . THR B 2 165 ? -6.871 -4.733 13.812 1.00 16.07 165 THR H C 1
ATOM 3168 O O . THR B 2 165 ? -5.959 -3.997 13.414 1.00 12.52 165 THR H O 1
ATOM 3172 N N . SER B 2 166 ? -8.038 -4.274 14.256 1.00 14.40 166 SER H N 1
ATOM 3173 C CA . SER B 2 166 ? -8.304 -2.847 14.363 1.00 17.25 166 SER H CA 1
ATOM 3174 C C . SER B 2 166 ? -7.365 -2.219 15.386 1.00 14.89 166 SER H C 1
ATOM 3175 O O . SER B 2 166 ? -7.249 -2.703 16.518 1.00 11.59 166 SER H O 1
ATOM 3178 N N . GLY B 2 167 ? -6.681 -1.152 14.978 1.00 12.23 167 GLY H N 1
ATOM 3179 C CA . GLY B 2 167 ? -5.819 -0.433 15.898 1.00 14.48 167 GLY H CA 1
ATOM 3180 C C . GLY B 2 167 ? -4.471 -1.076 16.169 1.00 14.43 167 GLY H C 1
ATOM 3181 O O . GLY B 2 167 ? -3.761 -0.630 17.076 1.00 10.11 167 GLY H O 1
ATOM 3182 N N . VAL B 2 168 ? -4.101 -2.109 15.428 1.00 11.83 168 VAL H N 1
ATOM 3183 C CA . VAL B 2 168 ? -2.821 -2.779 15.611 1.00 10.75 168 VAL H CA 1
ATOM 3184 C C . VAL B 2 168 ? -1.758 -2.023 14.828 1.00 8.84 168 VAL H C 1
ATOM 3185 O O . VAL B 2 168 ? -1.962 -1.675 13.658 1.00 9.51 168 VAL H O 1
ATOM 3189 N N . HIS B 2 169 ? -0.637 -1.735 15.484 1.00 6.68 169 HIS H N 1
ATOM 3190 C CA . HIS B 2 169 ? 0.540 -1.164 14.837 1.00 8.84 169 HIS H CA 1
ATOM 3191 C C . HIS B 2 169 ? 1.718 -2.059 15.189 1.00 6.95 169 HIS H C 1
ATOM 3192 O O . HIS B 2 169 ? 2.164 -2.077 16.344 1.00 7.58 169 HIS H O 1
ATOM 3199 N N . THR B 2 170 ? 2.223 -2.792 14.214 1.00 7.63 170 THR H N 1
ATOM 3200 C CA . THR B 2 170 ? 3.424 -3.591 14.431 1.00 7.73 170 THR H CA 1
ATOM 3201 C C . THR B 2 170 ? 4.585 -2.842 13.790 1.00 8.89 170 THR H C 1
ATOM 3202 O O . THR B 2 170 ? 4.605 -2.643 12.572 1.00 11.89 170 THR H O 1
ATOM 3206 N N . PHE B 2 171 ? 5.515 -2.407 14.600 1.00 8.40 171 PHE H N 1
ATOM 3207 C CA . PHE B 2 171 ? 6.567 -1.540 14.095 1.00 8.13 171 PHE H CA 1
ATOM 3208 C C . PHE B 2 171 ? 7.622 -2.318 13.315 1.00 11.71 171 PHE H C 1
ATOM 3209 O O . PHE B 2 171 ? 7.860 -3.496 13.584 1.00 8.24 171 PHE H O 1
ATOM 3217 N N . PRO B 2 172 ? 8.254 -1.671 12.336 1.00 11.67 172 PRO H N 1
ATOM 3218 C CA . PRO B 2 172 ? 9.423 -2.271 11.683 1.00 10.90 172 PRO H CA 1
ATOM 3219 C C . PRO B 2 172 ? 10.505 -2.620 12.688 1.00 10.79 172 PRO H C 1
ATOM 3220 O O . PRO B 2 172 ? 10.753 -1.883 13.647 1.00 9.83 172 PRO H O 1
ATOM 3224 N N . ALA B 2 173 ? 11.156 -3.754 12.451 1.00 10.68 173 ALA H N 1
ATOM 3225 C CA . ALA B 2 173 ? 12.262 -4.179 13.295 1.00 12.30 173 ALA H CA 1
ATOM 3226 C C . ALA B 2 173 ? 13.448 -3.240 13.136 1.00 11.24 173 ALA H C 1
ATOM 3227 O O . ALA B 2 173 ? 13.678 -2.666 12.069 1.00 12.22 173 ALA H O 1
ATOM 3229 N N . VAL B 2 174 ? 14.189 -3.070 14.222 1.00 8.51 174 VAL H N 1
ATOM 3230 C CA . VAL B 2 174 ? 15.465 -2.366 14.205 1.00 11.11 174 VAL H CA 1
ATOM 3231 C C . VAL B 2 174 ? 16.570 -3.401 14.363 1.00 16.10 174 VAL H C 1
ATOM 3232 O O . VAL B 2 174 ? 16.528 -4.230 15.285 1.00 10.24 174 VAL H O 1
ATOM 3236 N N . LEU B 2 175 ? 17.549 -3.366 13.459 1.00 11.85 175 LEU H N 1
ATOM 3237 C CA . LEU B 2 175 ? 18.740 -4.193 13.600 1.00 9.97 175 LEU H CA 1
ATOM 3238 C C . LEU B 2 175 ? 19.621 -3.595 14.693 1.00 13.26 175 LEU H C 1
ATOM 3239 O O . LEU B 2 175 ? 20.086 -2.469 14.558 1.00 11.01 175 LEU H O 1
ATOM 3244 N N . GLN B 2 176 ? 19.820 -4.322 15.784 1.00 12.62 176 GLN H N 1
ATOM 3245 C CA . GLN B 2 176 ? 20.610 -3.800 16.890 1.00 15.07 176 GLN H CA 1
ATOM 3246 C C . GLN B 2 176 ? 22.103 -4.044 16.666 1.00 14.15 176 GLN H C 1
ATOM 3247 O O . GLN B 2 176 ? 22.508 -4.880 15.862 1.00 12.80 176 GLN H O 1
ATOM 3253 N N . SER B 2 177 ? 22.927 -3.285 17.399 1.00 15.12 177 SER H N 1
ATOM 3254 C CA . SER B 2 177 ? 24.379 -3.455 17.309 1.00 13.60 177 SER H CA 1
ATOM 3255 C C . SER B 2 177 ? 24.821 -4.859 17.717 1.00 17.45 177 SER H C 1
ATOM 3256 O O . SER B 2 177 ? 25.874 -5.332 17.273 1.00 16.85 177 SER H O 1
ATOM 3259 N N . SER B 2 178 ? 24.032 -5.556 18.536 1.00 16.66 178 SER H N 1
ATOM 3260 C CA . SER B 2 178 ? 24.333 -6.958 18.819 1.00 13.99 178 SER H CA 1
ATOM 3261 C C . SER B 2 178 ? 24.266 -7.844 17.576 1.00 13.27 178 SER H C 1
ATOM 3262 O O . SER B 2 178 ? 24.772 -8.968 17.610 1.00 19.42 178 SER H O 1
ATOM 3265 N N . GLY B 2 179 ? 23.621 -7.388 16.498 1.00 17.33 179 GLY H N 1
ATOM 3266 C CA . GLY B 2 179 ? 23.328 -8.235 15.355 1.00 14.36 179 GLY H CA 1
ATOM 3267 C C . GLY B 2 179 ? 21.952 -8.884 15.371 1.00 12.36 179 GLY H C 1
ATOM 3268 O O . GLY B 2 179 ? 21.588 -9.540 14.387 1.00 10.97 179 GLY H O 1
ATOM 3269 N N . LEU B 2 180 ? 21.189 -8.732 16.461 1.00 10.97 180 LEU H N 1
ATOM 3270 C CA . LEU B 2 180 ? 19.838 -9.256 16.620 1.00 10.42 180 LEU H CA 1
ATOM 3271 C C . LEU B 2 180 ? 18.810 -8.176 16.272 1.00 12.48 180 LEU H C 1
ATOM 3272 O O . LEU B 2 180 ? 19.125 -6.996 16.200 1.00 13.27 180 LEU H O 1
ATOM 3277 N N . TYR B 2 181 ? 17.562 -8.586 16.070 1.00 8.79 181 TYR H N 1
ATOM 3278 C CA . TYR B 2 181 ? 16.504 -7.644 15.742 1.00 8.85 181 TYR H CA 1
ATOM 3279 C C . TYR B 2 181 ? 15.577 -7.460 16.938 1.00 9.87 181 TYR H C 1
ATOM 3280 O O . TYR B 2 181 ? 15.478 -8.324 17.809 1.00 11.11 181 TYR H O 1
ATOM 3289 N N . SER B 2 182 ? 14.880 -6.324 16.975 1.00 9.51 182 SER H N 1
ATOM 3290 C CA . SER B 2 182 ? 13.827 -6.150 17.965 1.00 10.04 182 SER H CA 1
ATOM 3291 C C . SER B 2 182 ? 12.709 -5.316 17.365 1.00 10.31 182 SER H C 1
ATOM 3292 O O . SER B 2 182 ? 12.931 -4.508 16.463 1.00 9.21 182 SER H O 1
ATOM 3295 N N . LEU B 2 183 ? 11.508 -5.514 17.888 1.00 11.36 183 LEU H N 1
ATOM 3296 C CA . LEU B 2 183 ? 10.390 -4.670 17.501 1.00 12.02 183 LEU H CA 1
ATOM 3297 C C . LEU B 2 183 ? 9.351 -4.735 18.602 1.00 12.28 183 LEU H C 1
ATOM 3298 O O . LEU B 2 183 ? 9.422 -5.562 19.516 1.00 11.09 183 LEU H O 1
ATOM 3303 N N . SER B 2 184 ? 8.376 -3.847 18.498 1.00 11.00 184 SER H N 1
ATOM 3304 C CA . SER B 2 184 ? 7.204 -3.903 19.341 1.00 10.13 184 SER H CA 1
ATOM 3305 C C . SER B 2 184 ? 5.948 -3.918 18.473 1.00 9.35 184 SER H C 1
ATOM 3306 O O . SER B 2 184 ? 5.951 -3.447 17.331 1.00 7.75 184 SER H O 1
ATOM 3309 N N . SER B 2 185 ? 4.896 -4.546 18.991 1.00 7.06 185 SER H N 1
ATOM 3310 C CA . SER B 2 185 ? 3.564 -4.435 18.408 1.00 7.03 185 SER H CA 1
ATOM 3311 C C . SER B 2 185 ? 2.634 -3.881 19.465 1.00 7.21 185 SER H C 1
ATOM 3312 O O . SER B 2 185 ? 2.685 -4.298 20.624 1.00 9.60 185 SER H O 1
ATOM 3315 N N . VAL B 2 186 ? 1.782 -2.936 19.067 1.00 9.81 186 VAL H N 1
ATOM 3316 C CA . VAL B 2 186 ? 0.869 -2.294 19.995 1.00 7.03 186 VAL H CA 1
ATOM 3317 C C . VAL B 2 186 ? -0.534 -2.321 19.406 1.00 9.32 186 VAL H C 1
ATOM 3318 O O . VAL B 2 186 ? -0.734 -2.460 18.198 1.00 7.08 186 VAL H O 1
ATOM 3322 N N . VAL B 2 187 ? -1.521 -2.198 20.284 1.00 7.92 187 VAL H N 1
ATOM 3323 C CA . VAL B 2 187 ? -2.900 -2.109 19.831 1.00 8.27 187 VAL H CA 1
ATOM 3324 C C . VAL B 2 187 ? -3.658 -1.246 20.827 1.00 11.82 187 VAL H C 1
ATOM 3325 O O . VAL B 2 187 ? -3.391 -1.284 22.033 1.00 13.59 187 VAL H O 1
ATOM 3329 N N . THR B 2 188 ? -4.577 -0.437 20.316 1.00 8.91 188 THR H N 1
ATOM 3330 C CA . THR B 2 188 ? -5.493 0.299 21.171 1.00 11.73 188 THR H CA 1
ATOM 3331 C C . THR B 2 188 ? -6.839 -0.409 21.193 1.00 11.38 188 THR H C 1
ATOM 3332 O O . THR B 2 188 ? -7.325 -0.867 20.159 1.00 9.69 188 THR H O 1
ATOM 3336 N N . VAL B 2 189 ? -7.416 -0.522 22.387 1.00 12.15 189 VAL H N 1
ATOM 3337 C CA . VAL B 2 189 ? -8.667 -1.247 22.605 1.00 11.27 189 VAL H CA 1
ATOM 3338 C C . VAL B 2 189 ? -9.542 -0.403 23.534 1.00 15.72 189 VAL H C 1
ATOM 3339 O O . VAL B 2 189 ? -9.052 0.523 24.182 1.00 12.18 189 VAL H O 1
ATOM 3343 N N . PRO B 2 190 ? -10.841 -0.705 23.600 1.00 13.45 190 PRO H N 1
ATOM 3344 C CA . PRO B 2 190 ? -11.677 -0.002 24.590 1.00 13.39 190 PRO H CA 1
ATOM 3345 C C . PRO B 2 190 ? -11.200 -0.323 25.996 1.00 12.37 190 PRO H C 1
ATOM 3346 O O . PRO B 2 190 ? -11.027 -1.490 26.359 1.00 14.00 190 PRO H O 1
ATOM 3350 N N . SER B 2 191 ? -10.993 0.721 26.802 1.00 13.75 191 SER H N 1
ATOM 3351 C CA . SER B 2 191 ? -10.569 0.475 28.176 1.00 17.49 191 SER H CA 1
ATOM 3352 C C . SER B 2 191 ? -11.616 -0.334 28.937 1.00 20.47 191 SER H C 1
ATOM 3353 O O . SER B 2 191 ? -11.272 -1.111 29.838 1.00 17.61 191 SER H O 1
ATOM 3356 N N . SER B 2 192 ? -12.885 -0.222 28.536 1.00 16.11 192 SER H N 1
ATOM 3357 C CA . SER B 2 192 ? -13.949 -1.031 29.114 1.00 17.40 192 SER H CA 1
ATOM 3358 C C . SER B 2 192 ? -13.730 -2.528 28.953 1.00 19.83 192 SER H C 1
ATOM 3359 O O . SER B 2 192 ? -14.334 -3.309 29.693 1.00 18.33 192 SER H O 1
ATOM 3362 N N . SER B 2 193 ? -12.921 -2.950 27.981 1.00 17.21 193 SER H N 1
ATOM 3363 C CA . SER B 2 193 ? -12.695 -4.365 27.711 1.00 21.60 193 SER H CA 1
ATOM 3364 C C . SER B 2 193 ? -11.562 -4.969 28.535 1.00 18.18 193 SER H C 1
ATOM 3365 O O . SER B 2 193 ? -11.406 -6.194 28.536 1.00 19.14 193 SER H O 1
ATOM 3368 N N . LEU B 2 194 ? -10.776 -4.145 29.222 1.00 23.53 194 LEU H N 1
ATOM 3369 C CA . LEU B 2 194 ? -9.704 -4.638 30.077 1.00 21.79 194 LEU H CA 1
ATOM 3370 C C . LEU B 2 194 ? -10.314 -5.405 31.243 1.00 27.55 194 LEU H C 1
ATOM 3371 O O . LEU B 2 194 ? -11.268 -4.937 31.869 1.00 35.79 194 LEU H O 1
ATOM 3376 N N . GLY B 2 195 ? -9.790 -6.590 31.532 1.00 29.70 195 GLY H N 1
ATOM 3377 C CA . GLY B 2 195 ? -10.363 -7.400 32.592 1.00 31.91 195 GLY H CA 1
ATOM 3378 C C . GLY B 2 195 ? -11.508 -8.303 32.177 1.00 30.25 195 GLY H C 1
ATOM 3379 O O . GLY B 2 195 ? -11.880 -9.196 32.948 1.00 30.57 195 GLY H O 1
ATOM 3380 N N . THR B 2 196 ? -12.087 -8.100 30.994 1.00 22.95 196 THR H N 1
ATOM 3381 C CA . THR B 2 196 ? -13.076 -9.015 30.448 1.00 22.20 196 THR H CA 1
ATOM 3382 C C . THR B 2 196 ? -12.630 -9.672 29.140 1.00 26.68 196 THR H C 1
ATOM 3383 O O . THR B 2 196 ? -12.995 -10.821 28.876 1.00 23.26 196 THR H O 1
ATOM 3387 N N . GLN B 2 197 ? -11.823 -8.989 28.334 1.00 23.84 197 GLN H N 1
ATOM 3388 C CA . GLN B 2 197 ? -11.288 -9.533 27.097 1.00 18.44 197 GLN H CA 1
ATOM 3389 C C . GLN B 2 197 ? -9.846 -9.944 27.347 1.00 19.56 197 GLN H C 1
ATOM 3390 O O . GLN B 2 197 ? -9.080 -9.189 27.957 1.00 19.20 197 GLN H O 1
ATOM 3396 N N . THR B 2 198 ? -9.483 -11.140 26.905 1.00 20.53 198 THR H N 1
ATOM 3397 C CA . THR B 2 198 ? -8.098 -11.574 26.992 1.00 18.75 198 THR H CA 1
ATOM 3398 C C . THR B 2 198 ? -7.367 -11.073 25.754 1.00 15.35 198 THR H C 1
ATOM 3399 O O . THR B 2 198 ? -7.917 -11.092 24.648 1.00 16.05 198 THR H O 1
ATOM 3403 N N . TYR B 2 199 ? -6.150 -10.567 25.952 1.00 11.79 199 TYR H N 1
ATOM 3404 C CA . TYR B 2 199 ? -5.327 -10.071 24.854 1.00 12.06 199 TYR H CA 1
ATOM 3405 C C . TYR B 2 199 ? -4.043 -10.881 24.806 1.00 11.27 199 TYR H C 1
ATOM 3406 O O . TYR B 2 199 ? -3.300 -10.927 25.792 1.00 11.30 199 TYR H O 1
ATOM 3415 N N . ILE B 2 200 ? -3.795 -11.521 23.664 1.00 11.38 200 ILE H N 1
ATOM 3416 C CA . ILE B 2 200 ? -2.628 -12.377 23.461 1.00 12.22 200 ILE H CA 1
ATOM 3417 C C . ILE B 2 200 ? -1.943 -11.946 22.170 1.00 12.01 200 ILE H C 1
ATOM 3418 O O . ILE B 2 200 ? -2.573 -11.906 21.109 1.00 10.32 200 ILE H O 1
ATOM 3423 N N . CYS B 2 201 ? -0.660 -11.620 22.248 1.00 10.87 201 CYS H N 1
ATOM 3424 C CA . CYS B 2 201 ? 0.101 -11.407 21.032 1.00 9.78 201 CYS H CA 1
ATOM 3425 C C . CYS B 2 201 ? 0.753 -12.725 20.631 1.00 13.30 201 CYS H C 1
ATOM 3426 O O . CYS B 2 201 ? 1.435 -13.364 21.445 1.00 16.56 201 CYS H O 1
ATOM 3429 N N . ASN B 2 202 ? 0.505 -13.153 19.395 1.00 12.39 202 ASN H N 1
ATOM 3430 C CA . ASN B 2 202 ? 1.078 -14.383 18.867 1.00 14.44 202 ASN H CA 1
ATOM 3431 C C . ASN B 2 202 ? 2.272 -14.034 17.992 1.00 14.10 202 ASN H C 1
ATOM 3432 O O . ASN B 2 202 ? 2.119 -13.371 16.962 1.00 14.95 202 ASN H O 1
ATOM 3437 N N . VAL B 2 203 ? 3.444 -14.516 18.375 1.00 11.06 203 VAL H N 1
ATOM 3438 C CA . VAL B 2 203 ? 4.687 -14.188 17.692 1.00 10.38 203 VAL H CA 1
ATOM 3439 C C . VAL B 2 203 ? 5.233 -15.458 17.066 1.00 13.81 203 VAL H C 1
ATOM 3440 O O . VAL B 2 203 ? 5.521 -16.431 17.776 1.00 17.94 203 VAL H O 1
ATOM 3444 N N . ASN B 2 204 ? 5.393 -15.440 15.748 1.00 12.80 204 ASN H N 1
ATOM 3445 C CA . ASN B 2 204 ? 5.839 -16.602 14.991 1.00 15.28 204 ASN H CA 1
ATOM 3446 C C . ASN B 2 204 ? 7.152 -16.247 14.304 1.00 18.41 204 ASN H C 1
ATOM 3447 O O . ASN B 2 204 ? 7.227 -15.272 13.549 1.00 14.79 204 ASN H O 1
ATOM 3452 N N . HIS B 2 205 ? 8.193 -17.012 14.597 1.00 14.58 205 HIS H N 1
ATOM 3453 C CA . HIS B 2 205 ? 9.508 -16.786 14.014 1.00 13.51 205 HIS H CA 1
ATOM 3454 C C . HIS B 2 205 ? 9.891 -18.089 13.324 1.00 14.32 205 HIS H C 1
ATOM 3455 O O . HIS B 2 205 ? 10.471 -18.983 13.950 1.00 13.30 205 HIS H O 1
ATOM 3462 N N . LYS B 2 206 ? 9.548 -18.190 12.040 1.00 12.57 206 LYS H N 1
ATOM 3463 C CA . LYS B 2 206 ? 9.787 -19.432 11.314 1.00 22.02 206 LYS H CA 1
ATOM 3464 C C . LYS B 2 206 ? 11.264 -19.802 11.189 1.00 14.29 206 LYS H C 1
ATOM 3465 O O . LYS B 2 206 ? 11.564 -21.005 11.262 1.00 14.64 206 LYS H O 1
ATOM 3471 N N . PRO B 2 207 ? 12.216 -18.871 10.989 1.00 15.49 207 PRO H N 1
ATOM 3472 C CA . PRO B 2 207 ? 13.628 -19.292 10.911 1.00 14.87 207 PRO H CA 1
ATOM 3473 C C . PRO B 2 207 ? 14.107 -20.124 12.097 1.00 16.14 207 PRO H C 1
ATOM 3474 O O . PRO B 2 207 ? 14.974 -20.995 11.921 1.00 14.50 207 PRO H O 1
ATOM 3478 N N . SER B 2 208 ? 13.583 -19.883 13.300 1.00 12.10 208 SER H N 1
ATOM 3479 C CA . SER B 2 208 ? 13.971 -20.644 14.477 1.00 17.41 208 SER H CA 1
ATOM 3480 C C . SER B 2 208 ? 12.908 -21.648 14.890 1.00 16.52 208 SER H C 1
ATOM 3481 O O . SER B 2 208 ? 13.079 -22.326 15.915 1.00 16.88 208 SER H O 1
ATOM 3484 N N . ASN B 2 209 ? 11.813 -21.745 14.132 1.00 14.31 209 ASN H N 1
ATOM 3485 C CA . ASN B 2 209 ? 10.693 -22.630 14.456 1.00 13.76 209 ASN H CA 1
ATOM 3486 C C . ASN B 2 209 ? 10.167 -22.374 15.868 1.00 19.02 209 ASN H C 1
ATOM 3487 O O . ASN B 2 209 ? 9.834 -23.298 16.616 1.00 20.21 209 ASN H O 1
ATOM 3492 N N . THR B 2 210 ? 10.087 -21.100 16.243 1.00 20.21 210 THR H N 1
ATOM 3493 C CA . THR B 2 210 ? 9.544 -20.703 17.534 1.00 21.71 210 THR H CA 1
ATOM 3494 C C . THR B 2 210 ? 8.237 -19.937 17.355 1.00 17.39 210 THR H C 1
ATOM 3495 O O . THR B 2 210 ? 8.076 -19.149 16.416 1.00 16.52 210 THR H O 1
ATOM 3499 N N . LYS B 2 211 ? 7.314 -20.186 18.270 1.00 15.86 211 LYS H N 1
ATOM 3500 C CA . LYS B 2 211 ? 6.027 -19.526 18.317 1.00 21.32 211 LYS H CA 1
ATOM 3501 C C . LYS B 2 211 ? 5.765 -19.213 19.778 1.00 20.27 211 LYS H C 1
ATOM 3502 O O . LYS B 2 211 ? 5.836 -20.103 20.629 1.00 24.15 211 LYS H O 1
ATOM 3508 N N . VAL B 2 212 ? 5.517 -17.948 20.078 1.00 19.23 212 VAL H N 1
ATOM 3509 C CA . VAL B 2 212 ? 5.265 -17.497 21.437 1.00 19.36 212 VAL H CA 1
ATOM 3510 C C . VAL B 2 212 ? 3.887 -16.869 21.468 1.00 19.83 212 VAL H C 1
ATOM 3511 O O . VAL B 2 212 ? 3.562 -16.044 20.608 1.00 19.27 212 VAL H O 1
ATOM 3515 N N . ASP B 2 213 ? 3.075 -17.270 22.442 1.00 18.73 213 ASP H N 1
ATOM 3516 C CA . ASP B 2 213 ? 1.781 -16.648 22.705 1.00 22.85 213 ASP H CA 1
ATOM 3517 C C . ASP B 2 213 ? 1.883 -16.003 24.075 1.00 22.46 213 ASP H C 1
ATOM 3518 O O . ASP B 2 213 ? 1.960 -16.704 25.089 1.00 28.29 213 ASP H O 1
ATOM 3523 N N . LYS B 2 214 ? 1.928 -14.677 24.112 1.00 15.74 214 LYS H N 1
ATOM 3524 C CA . LYS B 2 214 ? 2.080 -13.962 25.367 1.00 16.28 214 LYS H CA 1
ATOM 3525 C C . LYS B 2 214 ? 0.783 -13.242 25.694 1.00 18.33 214 LYS H C 1
ATOM 3526 O O . LYS B 2 214 ? 0.306 -12.423 24.902 1.00 14.84 214 LYS H O 1
ATOM 3532 N N . LYS B 2 215 ? 0.220 -13.532 26.861 1.00 17.59 215 LYS H N 1
ATOM 3533 C CA . LYS B 2 215 ? -1.005 -12.864 27.254 1.00 16.47 215 LYS H CA 1
ATOM 3534 C C . LYS B 2 215 ? -0.616 -11.577 27.976 1.00 18.97 215 LYS H C 1
ATOM 3535 O O . LYS B 2 215 ? 0.334 -11.556 28.769 1.00 18.27 215 LYS H O 1
ATOM 3541 N N . VAL B 2 216 ? -1.287 -10.490 27.622 1.00 14.39 216 VAL H N 1
ATOM 3542 C CA . VAL B 2 216 ? -0.962 -9.154 28.105 1.00 18.89 216 VAL H CA 1
ATOM 3543 C C . VAL B 2 216 ? -2.104 -8.709 28.999 1.00 20.95 216 VAL H C 1
ATOM 3544 O O . VAL B 2 216 ? -3.254 -8.642 28.551 1.00 15.98 216 VAL H O 1
ATOM 3548 N N . GLU B 2 217 ? -1.792 -8.428 30.258 1.00 18.77 217 GLU H N 1
ATOM 3549 C CA . GLU B 2 217 ? -2.780 -8.138 31.286 1.00 22.62 217 GLU H CA 1
ATOM 3550 C C . GLU B 2 217 ? -2.478 -6.805 31.941 1.00 18.67 217 GLU H C 1
ATOM 3551 O O . GLU B 2 217 ? -1.320 -6.394 32.004 1.00 17.36 217 GLU H O 1
ATOM 3557 N N . PRO B 2 218 ? -3.490 -6.144 32.500 1.00 19.65 218 PRO H N 1
ATOM 3558 C CA . PRO B 2 218 ? -3.215 -5.032 33.411 1.00 17.94 218 PRO H CA 1
ATOM 3559 C C . PRO B 2 218 ? -2.350 -5.507 34.567 1.00 25.10 218 PRO H C 1
ATOM 3560 O O . PRO B 2 218 ? -2.498 -6.628 35.057 1.00 29.46 218 PRO H O 1
ATOM 3564 N N . LYS B 2 219 ? -1.431 -4.650 34.997 1.00 33.58 219 LYS H N 1
ATOM 3565 C CA . LYS B 2 219 ? -0.545 -5.015 36.101 1.00 37.04 219 LYS H CA 1
ATOM 3566 C C . LYS B 2 219 ? -1.066 -4.451 37.419 1.00 36.48 219 LYS H C 1
ATOM 3567 O O . LYS B 2 219 ? -1.736 -5.150 38.181 1.00 48.29 219 LYS H O 1
ATOM 3569 N N . GLN C 3 1 ? 28.486 6.168 -13.750 1.00 13.87 1 GLN L N 1
ATOM 3570 C CA . GLN C 3 1 ? 27.111 5.674 -13.833 1.00 13.12 1 GLN L CA 1
ATOM 3571 C C . GLN C 3 1 ? 26.126 6.836 -14.084 1.00 16.13 1 GLN L C 1
ATOM 3572 O O . GLN C 3 1 ? 26.423 7.968 -13.702 1.00 10.75 1 GLN L O 1
ATOM 3578 N N . ILE C 3 2 ? 24.976 6.570 -14.718 1.00 6.22 2 ILE L N 1
ATOM 3579 C CA . ILE C 3 2 ? 23.912 7.572 -14.787 1.00 8.77 2 ILE L CA 1
ATOM 3580 C C . ILE C 3 2 ? 23.321 7.784 -13.404 1.00 8.25 2 ILE L C 1
ATOM 3581 O O . ILE C 3 2 ? 22.896 6.827 -12.738 1.00 8.90 2 ILE L O 1
ATOM 3586 N N . VAL C 3 3 ? 23.262 9.034 -12.980 1.00 5.29 3 VAL L N 1
ATOM 3587 C CA . VAL C 3 3 ? 22.675 9.407 -11.704 1.00 8.93 3 VAL L CA 1
ATOM 3588 C C . VAL C 3 3 ? 21.303 9.987 -11.982 1.00 8.18 3 VAL L C 1
ATOM 3589 O O . VAL C 3 3 ? 21.160 10.891 -12.815 1.00 9.76 3 VAL L O 1
ATOM 3593 N N . LEU C 3 4 ? 20.289 9.461 -11.300 1.00 7.92 4 LEU L N 1
ATOM 3594 C CA . LEU C 3 4 ? 18.924 9.930 -11.454 1.00 7.47 4 LEU L CA 1
ATOM 3595 C C . LEU C 3 4 ? 18.548 10.657 -10.171 1.00 8.60 4 LEU L C 1
ATOM 3596 O O . LEU C 3 4 ? 18.614 10.068 -9.088 1.00 8.15 4 LEU L O 1
ATOM 3601 N N . SER C 3 5 ? 18.180 11.931 -10.294 1.00 7.54 5 SER L N 1
ATOM 3602 C CA . SER C 3 5 ? 17.857 12.784 -9.153 1.00 9.37 5 SER L CA 1
ATOM 3603 C C . SER C 3 5 ? 16.362 13.062 -9.160 1.00 9.73 5 SER L C 1
ATOM 3604 O O . SER C 3 5 ? 15.849 13.743 -10.059 1.00 8.24 5 SER L O 1
ATOM 3607 N N . GLN C 3 6 ? 15.670 12.528 -8.155 1.00 9.52 6 GLN L N 1
ATOM 3608 C CA . GLN C 3 6 ? 14.232 12.701 -8.034 1.00 11.09 6 GLN L CA 1
ATOM 3609 C C . GLN C 3 6 ? 13.935 13.907 -7.159 1.00 9.48 6 GLN L C 1
ATOM 3610 O O . GLN C 3 6 ? 14.644 14.164 -6.185 1.00 10.89 6 GLN L O 1
ATOM 3616 N N . SER C 3 7 ? 12.880 14.653 -7.511 1.00 14.62 7 SER L N 1
ATOM 3617 C CA . SER C 3 7 ? 12.427 15.697 -6.613 1.00 11.82 7 SER L CA 1
ATOM 3618 C C . SER C 3 7 ? 10.916 15.833 -6.690 1.00 13.62 7 SER L C 1
ATOM 3619 O O . SER C 3 7 ? 10.337 15.713 -7.785 1.00 15.09 7 SER L O 1
ATOM 3622 N N . PRO C 3 8 ? 10.255 16.074 -5.559 1.00 13.97 8 PRO L N 1
ATOM 3623 C CA . PRO C 3 8 ? 10.833 16.192 -4.211 1.00 14.83 8 PRO L CA 1
ATOM 3624 C C . PRO C 3 8 ? 11.130 14.814 -3.631 1.00 14.27 8 PRO L C 1
ATOM 3625 O O . PRO C 3 8 ? 10.761 13.810 -4.231 1.00 16.14 8 PRO L O 1
ATOM 3629 N N . LEU C 3 9 ? 11.798 14.750 -2.479 1.00 16.94 9 LEU L N 1
ATOM 3630 C CA . LEU C 3 9 ? 12.046 13.475 -1.809 1.00 19.43 9 LEU L CA 1
ATOM 3631 C C . LEU C 3 9 ? 10.764 12.892 -1.228 1.00 15.91 9 LEU L C 1
ATOM 3632 O O . LEU C 3 9 ? 10.617 11.667 -1.137 1.00 12.31 9 LEU L O 1
ATOM 3634 N N . SER C 3 10 ? 9.855 13.753 -0.791 1.00 15.48 10 SER L N 1
ATOM 3635 C CA . SER C 3 10 ? 8.548 13.346 -0.316 1.00 18.01 10 SER L CA 1
ATOM 3636 C C . SER C 3 10 ? 7.542 14.378 -0.792 1.00 15.02 10 SER L C 1
ATOM 3637 O O . SER C 3 10 ? 7.841 15.575 -0.881 1.00 15.25 10 SER L O 1
ATOM 3640 N N . LEU C 3 11 ? 6.357 13.880 -1.122 1.00 12.88 11 LEU L N 1
ATOM 3641 C CA . LEU C 3 11 ? 5.293 14.654 -1.758 1.00 14.22 11 LEU L CA 1
ATOM 3642 C C . LEU C 3 11 ? 3.977 14.429 -1.033 1.00 17.33 11 LEU L C 1
ATOM 3643 O O . LEU C 3 11 ? 3.293 13.422 -1.292 1.00 15.16 11 LEU L O 1
ATOM 3648 N N . PRO C 3 12 ? 3.591 15.328 -0.124 1.00 16.90 12 PRO L N 1
ATOM 3649 C CA . PRO C 3 12 ? 2.241 15.276 0.453 1.00 15.65 12 PRO L CA 1
ATOM 3650 C C . PRO C 3 12 ? 1.224 15.848 -0.514 1.00 17.75 12 PRO L C 1
ATOM 3651 O O . PRO C 3 12 ? 1.446 16.899 -1.112 1.00 16.42 12 PRO L O 1
ATOM 3655 N N . VAL C 3 13 ? 0.093 15.155 -0.662 1.00 15.05 13 VAL L N 1
ATOM 3656 C CA . VAL C 3 13 ? -0.913 15.543 -1.649 1.00 15.91 13 VAL L CA 1
ATOM 3657 C C . VAL C 3 13 ? -2.286 15.105 -1.156 1.00 13.71 13 VAL L C 1
ATOM 3658 O O . VAL C 3 13 ? -2.459 13.996 -0.640 1.00 11.01 13 VAL L O 1
ATOM 3662 N N . SER C 3 14 ? -3.265 15.997 -1.300 1.00 14.46 14 SER L N 1
ATOM 3663 C CA . SER C 3 14 ? -4.633 15.679 -0.903 1.00 14.94 14 SER L CA 1
ATOM 3664 C C . SER C 3 14 ? -5.268 14.708 -1.884 1.00 13.87 14 SER L C 1
ATOM 3665 O O . SER C 3 14 ? -4.989 14.746 -3.084 1.00 16.39 14 SER L O 1
ATOM 3668 N N . LEU C 3 15 ? -6.137 13.838 -1.375 1.00 11.57 15 LEU L N 1
ATOM 3669 C CA . LEU C 3 15 ? -6.893 12.966 -2.263 1.00 14.81 15 LEU L CA 1
ATOM 3670 C C . LEU C 3 15 ? -7.603 13.809 -3.311 1.00 19.87 15 LEU L C 1
ATOM 3671 O O . LEU C 3 15 ? -8.217 14.829 -2.985 1.00 17.34 15 LEU L O 1
ATOM 3676 N N . GLY C 3 16 ? -7.489 13.408 -4.578 1.00 13.58 16 GLY L N 1
ATOM 3677 C CA . GLY C 3 16 ? -8.145 14.137 -5.642 1.00 14.96 16 GLY L CA 1
ATOM 3678 C C . GLY C 3 16 ? -7.304 15.208 -6.299 1.00 15.58 16 GLY L C 1
ATOM 3679 O O . GLY C 3 16 ? -7.669 15.681 -7.384 1.00 14.22 16 GLY L O 1
ATOM 3680 N N . ASP C 3 17 ? -6.184 15.600 -5.690 1.00 14.29 17 ASP L N 1
ATOM 3681 C CA . ASP C 3 17 ? -5.288 16.578 -6.285 1.00 14.88 17 ASP L CA 1
ATOM 3682 C C . ASP C 3 17 ? -4.299 15.906 -7.231 1.00 15.72 17 ASP L C 1
ATOM 3683 O O . ASP C 3 17 ? -4.163 14.678 -7.251 1.00 11.97 17 ASP L O 1
ATOM 3688 N N . GLN C 3 18 ? -3.603 16.731 -8.027 1.00 10.91 18 GLN L N 1
ATOM 3689 C CA . GLN C 3 18 ? -2.554 16.239 -8.910 1.00 12.39 18 GLN L CA 1
ATOM 3690 C C . GLN C 3 18 ? -1.232 16.167 -8.154 1.00 17.36 18 GLN L C 1
ATOM 3691 O O . GLN C 3 18 ? -0.970 16.951 -7.241 1.00 14.37 18 GLN L O 1
ATOM 3697 N N . ALA C 3 19 ? -0.402 15.201 -8.530 1.00 15.08 19 ALA L N 1
ATOM 3698 C CA . ALA C 3 19 ? 0.964 15.107 -8.041 1.00 13.77 19 ALA L CA 1
ATOM 3699 C C . ALA C 3 19 ? 1.919 15.092 -9.223 1.00 13.20 19 ALA L C 1
ATOM 3700 O O . ALA C 3 19 ? 1.630 14.484 -10.258 1.00 13.59 19 ALA L O 1
ATOM 3702 N N . SER C 3 20 ? 3.063 15.743 -9.066 1.00 12.09 20 SER L N 1
ATOM 3703 C CA . SER C 3 20 ? 4.092 15.739 -10.093 1.00 13.90 20 SER L CA 1
ATOM 3704 C C . SER C 3 20 ? 5.430 15.394 -9.466 1.00 11.74 20 SER L C 1
ATOM 3705 O O . SER C 3 20 ? 5.842 16.009 -8.474 1.00 9.12 20 SER L O 1
ATOM 3708 N N . ILE C 3 21 ? 6.102 14.413 -10.049 1.00 8.22 21 ILE L N 1
ATOM 3709 C CA . ILE C 3 21 ? 7.399 13.942 -9.571 1.00 6.36 21 ILE L CA 1
ATOM 3710 C C . ILE C 3 21 ? 8.410 14.131 -10.686 1.00 8.98 21 ILE L C 1
ATOM 3711 O O . ILE C 3 21 ? 8.166 13.731 -11.830 1.00 8.06 21 ILE L O 1
ATOM 3716 N N . SER C 3 22 ? 9.534 14.762 -10.354 1.00 11.46 22 SER L N 1
ATOM 3717 C CA . SER C 3 22 ? 10.571 15.089 -11.315 1.00 10.29 22 SER L CA 1
ATOM 3718 C C . SER C 3 22 ? 11.689 14.046 -11.266 1.00 9.12 22 SER L C 1
ATOM 3719 O O . SER C 3 22 ? 12.085 13.591 -10.189 1.00 9.12 22 SER L O 1
ATOM 3722 N N . CYS C 3 23 ? 12.205 13.660 -12.428 1.00 8.83 23 CYS L N 1
ATOM 3723 C CA . CYS C 3 23 ? 13.414 12.839 -12.454 1.00 7.80 23 CYS L CA 1
ATOM 3724 C C . CYS C 3 23 ? 14.394 13.474 -13.433 1.00 10.24 23 CYS L C 1
ATOM 3725 O O . CYS C 3 23 ? 14.083 13.618 -14.620 1.00 10.52 23 CYS L O 1
ATOM 3728 N N . ARG C 3 24 ? 15.567 13.860 -12.931 1.00 8.94 24 ARG L N 1
ATOM 3729 C CA . ARG C 3 24 ? 16.631 14.469 -13.724 1.00 14.61 24 ARG L CA 1
ATOM 3730 C C . ARG C 3 24 ? 17.793 13.503 -13.890 1.00 8.67 24 ARG L C 1
ATOM 3731 O O . ARG C 3 24 ? 18.280 12.930 -12.904 1.00 10.74 24 ARG L O 1
ATOM 3739 N N . SER C 3 25 ? 18.257 13.356 -15.126 1.00 7.09 25 SER L N 1
ATOM 3740 C CA . SER C 3 25 ? 19.324 12.425 -15.448 1.00 7.17 25 SER L CA 1
ATOM 3741 C C . SER C 3 25 ? 20.644 13.183 -15.563 1.00 11.69 25 SER L C 1
ATOM 3742 O O . SER C 3 25 ? 20.672 14.304 -16.059 1.00 9.04 25 SER L O 1
ATOM 3745 N N . SER C 3 26 ? 21.741 12.562 -15.116 1.00 9.19 26 SER L N 1
ATOM 3746 C CA . SER C 3 26 ? 23.052 13.204 -15.201 1.00 12.76 26 SER L CA 1
ATOM 3747 C C . SER C 3 26 ? 23.580 13.285 -16.628 1.00 14.85 26 SER L C 1
ATOM 3748 O O . SER C 3 26 ? 24.463 14.110 -16.906 1.00 13.57 26 SER L O 1
ATOM 3751 N N . GLN C 3 27 ? 23.079 12.435 -17.520 1.00 10.28 27 GLN L N 1
ATOM 3752 C CA . GLN C 3 27 ? 23.380 12.457 -18.938 1.00 12.66 27 GLN L CA 1
ATOM 3753 C C . GLN C 3 27 ? 22.099 12.141 -19.682 1.00 15.41 27 GLN L C 1
ATOM 3754 O O . GLN C 3 27 ? 21.140 11.625 -19.104 1.00 13.52 27 GLN L O 1
ATOM 3760 N N . SER C 3 28 ? 22.104 12.435 -20.977 1.00 11.86 28 SER L N 1
ATOM 3761 C CA . SER C 3 28 ? 20.971 12.085 -21.821 1.00 12.38 28 SER L CA 1
ATOM 3762 C C . SER C 3 28 ? 20.694 10.588 -21.797 1.00 10.80 28 SER L C 1
ATOM 3763 O O . SER C 3 28 ? 21.611 9.761 -21.863 1.00 6.80 28 SER L O 1
ATOM 3766 N N . LEU C 3 29 ? 19.407 10.253 -21.717 1.00 11.24 29 LEU L N 1
ATOM 3767 C CA . LEU C 3 29 ? 18.899 8.888 -21.792 1.00 10.38 29 LEU L CA 1
ATOM 3768 C C . LEU C 3 29 ? 18.451 8.503 -23.197 1.00 12.09 29 LEU L C 1
ATOM 3769 O O . LEU C 3 29 ? 17.912 7.397 -23.399 1.00 8.74 29 LEU L O 1
ATOM 3774 N N . LEU C 3 30 ? 18.649 9.386 -24.173 1.00 10.00 30 LEU L N 1
ATOM 3775 C CA . LEU C 3 30 ? 18.376 9.038 -25.556 1.00 12.41 30 LEU L CA 1
ATOM 3776 C C . LEU C 3 30 ? 19.393 7.998 -26.007 1.00 14.00 30 LEU L C 1
ATOM 3777 O O . LEU C 3 30 ? 20.601 8.245 -25.986 1.00 12.12 30 LEU L O 1
ATOM 3782 N N . HIS C 3 31 ? 18.904 6.828 -26.389 1.00 9.08 31 HIS L N 1
ATOM 3783 C CA . HIS C 3 31 ? 19.745 5.760 -26.892 1.00 10.77 31 HIS L CA 1
ATOM 3784 C C . HIS C 3 31 ? 20.002 5.972 -28.377 1.00 13.08 31 HIS L C 1
ATOM 3785 O O . HIS C 3 31 ? 19.189 6.573 -29.084 1.00 10.96 31 HIS L O 1
ATOM 3792 N N . SER C 3 32 ? 21.149 5.477 -28.844 1.00 13.68 32 SER L N 1
ATOM 3793 C CA . SER C 3 32 ? 21.482 5.589 -30.262 1.00 14.57 32 SER L CA 1
ATOM 3794 C C . SER C 3 32 ? 20.460 4.892 -31.152 1.00 11.69 32 SER L C 1
ATOM 3795 O O . SER C 3 32 ? 20.369 5.213 -32.340 1.00 12.18 32 SER L O 1
ATOM 3798 N N . ASN C 3 33 ? 19.671 3.952 -30.612 1.00 10.14 33 ASN L N 1
ATOM 3799 C CA . ASN C 3 33 ? 18.609 3.361 -31.415 1.00 9.87 33 ASN L CA 1
ATOM 3800 C C . ASN C 3 33 ? 17.380 4.262 -31.532 1.00 12.05 33 ASN L C 1
ATOM 3801 O O . ASN C 3 33 ? 16.409 3.870 -32.190 1.00 12.80 33 ASN L O 1
ATOM 3806 N N . GLY C 3 34 ? 17.391 5.450 -30.915 1.00 12.32 34 GLY L N 1
ATOM 3807 C CA . GLY C 3 34 ? 16.282 6.393 -31.010 1.00 12.36 34 GLY L CA 1
ATOM 3808 C C . GLY C 3 34 ? 15.293 6.353 -29.850 1.00 11.31 34 GLY L C 1
ATOM 3809 O O . GLY C 3 34 ? 14.486 7.281 -29.711 1.00 11.07 34 GLY L O 1
ATOM 3810 N N . ASN C 3 35 ? 15.313 5.304 -29.038 1.00 11.78 35 ASN L N 1
ATOM 3811 C CA . ASN C 3 35 ? 14.448 5.227 -27.873 1.00 12.14 35 ASN L CA 1
ATOM 3812 C C . ASN C 3 35 ? 15.107 5.837 -26.644 1.00 10.57 35 ASN L C 1
ATOM 3813 O O . ASN C 3 35 ? 16.325 6.018 -26.569 1.00 9.54 35 ASN L O 1
ATOM 3818 N N . THR C 3 36 ? 14.267 6.174 -25.678 1.00 10.50 36 THR L N 1
ATOM 3819 C CA . THR C 3 36 ? 14.698 6.790 -24.433 1.00 10.51 36 THR L CA 1
ATOM 3820 C C . THR C 3 36 ? 14.165 5.896 -23.323 1.00 7.14 36 THR L C 1
ATOM 3821 O O . THR C 3 36 ? 12.951 5.827 -23.106 1.00 9.59 36 THR L O 1
ATOM 3825 N N . TYR C 3 37 ? 15.074 5.204 -22.650 1.00 8.62 37 TYR L N 1
ATOM 3826 C CA . TYR C 3 37 ? 14.724 4.134 -21.715 1.00 7.08 37 TYR L CA 1
ATOM 3827 C C . TYR C 3 37 ? 14.678 4.675 -20.292 1.00 5.85 37 TYR L C 1
ATOM 3828 O O . TYR C 3 37 ? 15.479 4.341 -19.431 1.00 5.08 37 TYR L O 1
ATOM 3837 N N . LEU C 3 38 ? 13.718 5.560 -20.067 1.00 4.82 38 LEU L N 1
ATOM 3838 C CA . LEU C 3 38 ? 13.425 6.056 -18.731 1.00 5.27 38 LEU L CA 1
ATOM 3839 C C . LEU C 3 38 ? 12.055 5.550 -18.314 1.00 5.24 38 LEU L C 1
ATOM 3840 O O . LEU C 3 38 ? 11.089 5.727 -19.059 1.00 6.70 38 LEU L O 1
ATOM 3845 N N . HIS C 3 39 ? 11.970 4.938 -17.126 1.00 4.55 39 HIS L N 1
ATOM 3846 C CA . HIS C 3 39 ? 10.769 4.221 -16.699 1.00 5.21 39 HIS L CA 1
ATOM 3847 C C . HIS C 3 39 ? 10.406 4.600 -15.268 1.00 5.72 39 HIS L C 1
ATOM 3848 O O . HIS C 3 39 ? 11.250 5.052 -14.497 1.00 4.89 39 HIS L O 1
ATOM 3855 N N . TRP C 3 40 ? 9.129 4.388 -14.914 1.00 3.56 40 TRP L N 1
ATOM 3856 C CA . TRP C 3 40 ? 8.574 4.796 -13.631 1.00 4.71 40 TRP L CA 1
ATO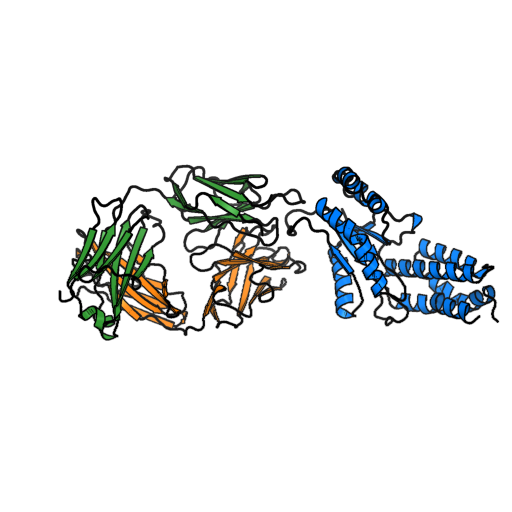M 3857 C C . TRP C 3 40 ? 7.916 3.604 -12.948 1.00 5.06 40 TRP L C 1
ATOM 3858 O O . TRP C 3 40 ? 7.167 2.849 -13.588 1.00 6.41 40 TRP L O 1
ATOM 3869 N N . TYR C 3 41 ? 8.186 3.458 -11.643 1.00 5.61 41 TYR L N 1
ATOM 3870 C CA . TYR C 3 41 ? 7.676 2.363 -10.814 1.00 4.04 41 TYR L CA 1
ATOM 3871 C C . TYR C 3 41 ? 7.030 2.902 -9.550 1.00 4.48 41 TYR L C 1
ATOM 3872 O O . TYR C 3 41 ? 7.454 3.913 -8.997 1.00 3.11 41 TYR L O 1
ATOM 3881 N N . LEU C 3 42 ? 6.039 2.172 -9.057 1.00 3.11 42 LEU L N 1
ATOM 3882 C CA . LEU C 3 42 ? 5.475 2.429 -7.743 1.00 4.73 42 LEU L CA 1
ATOM 3883 C C . LEU C 3 42 ? 5.710 1.203 -6.871 1.00 6.38 42 LEU L C 1
ATOM 3884 O O . LEU C 3 42 ? 5.411 0.079 -7.282 1.00 7.01 42 LEU L O 1
ATOM 3889 N N . GLN C 3 43 ? 6.276 1.402 -5.695 1.00 3.30 43 GLN L N 1
ATOM 3890 C CA . GLN C 3 43 ? 6.346 0.338 -4.707 1.00 5.73 43 GLN L CA 1
ATOM 3891 C C . GLN C 3 43 ? 5.432 0.700 -3.551 1.00 7.82 43 GLN L C 1
ATOM 3892 O O . GLN C 3 43 ? 5.729 1.608 -2.771 1.00 5.01 43 GLN L O 1
ATOM 3898 N N . LYS C 3 44 ? 4.297 0.014 -3.485 1.00 9.62 44 LYS L N 1
ATOM 3899 C CA . LYS C 3 44 ? 3.410 0.108 -2.349 1.00 10.73 44 LYS L CA 1
ATOM 3900 C C . LYS C 3 44 ? 4.066 -0.554 -1.138 1.00 12.63 44 LYS L C 1
ATOM 3901 O O . LYS C 3 44 ? 4.925 -1.437 -1.285 1.00 12.76 44 LYS L O 1
ATOM 3907 N N . PRO C 3 45 ? 3.713 -0.115 0.069 1.00 15.56 45 PRO L N 1
ATOM 3908 C CA . PRO C 3 45 ? 4.371 -0.642 1.268 1.00 18.39 45 PRO L CA 1
ATOM 3909 C C . PRO C 3 45 ? 4.171 -2.147 1.384 1.00 16.62 45 PRO L C 1
ATOM 3910 O O . PRO C 3 45 ? 3.048 -2.650 1.288 1.00 20.39 45 PRO L O 1
ATOM 3914 N N . GLY C 3 46 ? 5.280 -2.864 1.566 1.00 14.70 46 GLY L N 1
ATOM 3915 C CA . GLY C 3 46 ? 5.259 -4.296 1.761 1.00 18.24 46 GLY L CA 1
ATOM 3916 C C . GLY C 3 46 ? 5.116 -5.130 0.508 1.00 22.61 46 GLY L C 1
ATOM 3917 O O . GLY C 3 46 ? 5.074 -6.365 0.611 1.00 13.56 46 GLY L O 1
ATOM 3918 N N . GLN C 3 47 ? 5.044 -4.509 -0.666 1.00 17.33 47 GLN L N 1
ATOM 3919 C CA . GLN C 3 47 ? 4.843 -5.204 -1.933 1.00 14.87 47 GLN L CA 1
ATOM 3920 C C . GLN C 3 47 ? 6.092 -5.089 -2.806 1.00 16.33 47 GLN L C 1
ATOM 3921 O O . GLN C 3 47 ? 7.010 -4.308 -2.528 1.00 12.84 47 GLN L O 1
ATOM 3927 N N . SER C 3 48 ? 6.137 -5.887 -3.869 1.00 10.26 48 SER L N 1
ATOM 3928 C CA . SER C 3 48 ? 7.212 -5.678 -4.820 1.00 9.68 48 SER L CA 1
ATOM 3929 C C . SER C 3 48 ? 6.876 -4.476 -5.693 1.00 10.25 48 SER L C 1
ATOM 3930 O O . SER C 3 48 ? 5.715 -4.056 -5.755 1.00 8.16 48 SER L O 1
ATOM 3933 N N . PRO C 3 49 ? 7.872 -3.868 -6.338 1.00 7.31 49 PRO L N 1
ATOM 3934 C CA . PRO C 3 49 ? 7.583 -2.737 -7.233 1.00 7.22 49 PRO L CA 1
ATOM 3935 C C . PRO C 3 49 ? 6.700 -3.159 -8.400 1.00 9.53 49 PRO L C 1
ATOM 3936 O O . PRO C 3 49 ? 6.630 -4.333 -8.770 1.00 7.41 49 PRO L O 1
ATOM 3940 N N . LYS C 3 50 ? 6.074 -2.152 -9.016 1.00 4.69 50 LYS L N 1
ATOM 3941 C CA . LYS C 3 50 ? 5.156 -2.284 -10.138 1.00 8.10 50 LYS L CA 1
ATOM 3942 C C . LYS C 3 50 ? 5.546 -1.272 -11.201 1.00 4.08 50 LYS L C 1
ATOM 3943 O O . LYS C 3 50 ? 5.697 -0.088 -10.893 1.00 5.49 50 LYS L O 1
ATOM 3949 N N . LEU C 3 51 ? 5.702 -1.727 -12.440 1.00 6.26 51 LEU L N 1
ATOM 3950 C CA . LEU C 3 51 ? 5.913 -0.798 -13.546 1.00 7.09 51 LEU L CA 1
ATOM 3951 C C . LEU C 3 51 ? 4.668 0.060 -13.782 1.00 5.64 51 LEU L C 1
ATOM 3952 O O . LEU C 3 51 ? 3.547 -0.452 -13.851 1.00 5.27 51 LEU L O 1
ATOM 3957 N N . LEU C 3 52 ? 4.862 1.364 -13.925 1.00 4.07 52 LEU L N 1
ATOM 3958 C CA . LEU C 3 52 ? 3.780 2.272 -14.304 1.00 5.86 52 LEU L CA 1
ATOM 3959 C C . LEU C 3 52 ? 3.915 2.757 -15.740 1.00 7.03 52 LEU L C 1
ATOM 3960 O O . LEU C 3 52 ? 2.987 2.619 -16.559 1.00 3.46 52 LEU L O 1
ATOM 3965 N N . ILE C 3 53 ? 5.074 3.330 -16.063 1.00 5.11 53 ILE L N 1
ATOM 3966 C CA . ILE C 3 53 ? 5.349 3.952 -17.351 1.00 5.23 53 ILE L CA 1
ATOM 3967 C C . ILE C 3 53 ? 6.683 3.411 -17.842 1.00 6.88 53 ILE L C 1
ATOM 3968 O O . ILE C 3 53 ? 7.630 3.316 -17.056 1.00 6.28 53 ILE L O 1
ATOM 3973 N N . TYR C 3 54 ? 6.760 3.048 -19.126 1.00 6.72 54 TYR L N 1
ATOM 3974 C CA . TYR C 3 54 ? 8.029 2.657 -19.739 1.00 6.41 54 TYR L CA 1
ATOM 3975 C C . TYR C 3 54 ? 8.299 3.527 -20.958 1.00 7.05 54 TYR L C 1
ATOM 3976 O O . TYR C 3 54 ? 7.372 4.051 -21.582 1.00 6.00 54 TYR L O 1
ATOM 3985 N N . LYS C 3 55 ? 9.591 3.685 -21.275 1.00 7.68 55 LYS L N 1
ATOM 3986 C CA . LYS C 3 55 ? 10.090 4.623 -22.289 1.00 6.28 55 LYS L CA 1
ATOM 3987 C C . LYS C 3 55 ? 9.337 5.959 -22.257 1.00 8.25 55 LYS L C 1
ATOM 3988 O O . LYS C 3 55 ? 8.696 6.371 -23.225 1.00 7.20 55 LYS L O 1
ATOM 3994 N N . VAL C 3 56 ? 9.418 6.615 -21.086 1.00 6.28 56 VAL L N 1
ATOM 3995 C CA . VAL C 3 56 ? 9.094 8.021 -20.861 1.00 7.46 56 VAL L CA 1
ATOM 3996 C C . VAL C 3 56 ? 7.601 8.219 -20.657 1.00 7.41 56 VAL L C 1
ATOM 3997 O O . VAL C 3 56 ? 7.185 8.856 -19.683 1.00 9.18 56 VAL L O 1
ATOM 4001 N N . SER C 3 57 ? 6.789 7.657 -21.553 1.00 8.75 57 SER L N 1
ATOM 4002 C CA . SER C 3 57 ? 5.390 8.042 -21.650 1.00 7.97 57 SER L CA 1
ATOM 4003 C C . SER C 3 57 ? 4.435 6.904 -21.981 1.00 10.68 57 SER L C 1
ATOM 4004 O O . SER C 3 57 ? 3.229 7.159 -22.094 1.00 11.68 57 SER L O 1
ATOM 4007 N N . ASN C 3 58 ? 4.918 5.671 -22.153 1.00 8.47 58 ASN L N 1
ATOM 4008 C CA . ASN C 3 58 ? 4.060 4.535 -22.471 1.00 10.11 58 ASN L CA 1
ATOM 4009 C C . ASN C 3 58 ? 3.507 3.974 -21.167 1.00 9.01 58 ASN L C 1
ATOM 4010 O O . ASN C 3 58 ? 4.251 3.403 -20.364 1.00 6.04 58 ASN L O 1
ATOM 4015 N N . ARG C 3 59 ? 2.206 4.120 -20.955 1.00 10.33 59 ARG L N 1
ATOM 4016 C CA . ARG C 3 59 ? 1.587 3.494 -19.791 1.00 7.61 59 ARG L CA 1
ATOM 4017 C C . ARG C 3 59 ? 1.552 1.983 -19.942 1.00 10.85 59 ARG L C 1
ATOM 4018 O O . ARG C 3 59 ? 1.054 1.456 -20.943 1.00 8.83 59 ARG L O 1
ATOM 4026 N N . PHE C 3 60 ? 2.043 1.286 -18.921 1.00 7.05 60 PHE L N 1
ATOM 4027 C CA . PHE C 3 60 ? 2.071 -0.167 -18.950 1.00 10.24 60 PHE L CA 1
ATOM 4028 C C . PHE C 3 60 ? 0.635 -0.698 -18.962 1.00 11.04 60 PHE L C 1
ATOM 4029 O O . PHE C 3 60 ? -0.275 -0.119 -18.350 1.00 10.76 60 PHE L O 1
ATOM 4037 N N . SER C 3 61 ? 0.421 -1.771 -19.717 1.00 11.71 61 SER L N 1
ATOM 4038 C CA . SER C 3 61 ? -0.919 -2.338 -19.841 1.00 14.14 61 SER L CA 1
ATOM 4039 C C . SER C 3 61 ? -1.544 -2.590 -18.475 1.00 13.29 61 SER L C 1
ATOM 4040 O O . SER C 3 61 ? -0.940 -3.221 -17.607 1.00 16.63 61 SER L O 1
ATOM 4043 N N . GLY C 3 62 ? -2.761 -2.077 -18.283 1.00 17.70 62 GLY L N 1
ATOM 4044 C CA . GLY C 3 62 ? -3.489 -2.269 -17.049 1.00 19.56 62 GLY L CA 1
ATOM 4045 C C . GLY C 3 62 ? -3.277 -1.193 -15.998 1.00 18.04 62 GLY L C 1
ATOM 4046 O O . GLY C 3 62 ? -4.060 -1.115 -15.048 1.00 13.41 62 GLY L O 1
ATOM 4047 N N . VAL C 3 63 ? -2.237 -0.380 -16.130 1.00 9.84 63 VAL L N 1
ATOM 4048 C CA . VAL C 3 63 ? -2.006 0.713 -15.178 1.00 7.41 63 VAL L CA 1
ATOM 4049 C C . VAL C 3 63 ? -3.120 1.743 -15.313 1.00 7.51 63 VAL L C 1
ATOM 4050 O O . VAL C 3 63 ? -3.487 2.102 -16.448 1.00 6.81 63 VAL L O 1
ATOM 4054 N N . PRO C 3 64 ? -3.691 2.241 -14.210 1.00 9.42 64 PRO L N 1
ATOM 4055 C CA . PRO C 3 64 ? -4.798 3.203 -14.324 1.00 7.84 64 PRO L CA 1
ATOM 4056 C C . PRO C 3 64 ? -4.356 4.461 -15.047 1.00 11.53 64 PRO L C 1
ATOM 4057 O O . PRO C 3 64 ? -3.211 4.907 -14.928 1.00 9.46 64 PRO L O 1
ATOM 4061 N N . ASP C 3 65 ? -5.288 5.055 -15.785 1.00 11.12 65 ASP L N 1
ATOM 4062 C CA . ASP C 3 65 ? -4.892 6.143 -16.660 1.00 10.07 65 ASP L CA 1
ATOM 4063 C C . ASP C 3 65 ? -4.635 7.449 -15.923 1.00 9.75 65 ASP L C 1
ATOM 4064 O O . ASP C 3 65 ? -4.222 8.422 -16.557 1.00 9.50 65 ASP L O 1
ATOM 4069 N N . ARG C 3 66 ? -4.843 7.507 -14.607 1.00 8.08 66 ARG L N 1
ATOM 4070 C CA . ARG C 3 66 ? -4.422 8.703 -13.892 1.00 8.58 66 ARG L CA 1
ATOM 4071 C C . ARG C 3 66 ? -2.897 8.887 -13.906 1.00 8.72 66 ARG L C 1
ATOM 4072 O O . ARG C 3 66 ? -2.415 9.990 -13.616 1.00 7.86 66 ARG L O 1
ATOM 4080 N N . PHE C 3 67 ? -2.121 7.861 -14.248 1.00 7.01 67 PHE L N 1
ATOM 4081 C CA . PHE C 3 67 ? -0.667 8.016 -14.334 1.00 7.34 67 PHE L CA 1
ATOM 4082 C C . PHE C 3 67 ? -0.259 8.359 -15.760 1.00 8.28 67 PHE L C 1
ATOM 4083 O O . PHE C 3 67 ? -0.754 7.756 -16.712 1.00 8.87 67 PHE L O 1
ATOM 4091 N N . SER C 3 68 ? 0.670 9.312 -15.903 1.00 8.31 68 SER L N 1
ATOM 4092 C CA . SER C 3 68 ? 1.265 9.587 -17.204 1.00 9.93 68 SER L CA 1
ATOM 4093 C C . SER C 3 68 ? 2.697 10.073 -17.008 1.00 10.39 68 SER L C 1
ATOM 4094 O O . SER C 3 68 ? 3.074 10.562 -15.935 1.00 8.77 68 SER L O 1
ATOM 4097 N N . GLY C 3 69 ? 3.494 9.935 -18.058 1.00 10.71 69 GLY L N 1
ATOM 4098 C CA . GLY C 3 69 ? 4.868 10.392 -18.030 1.00 9.76 69 GLY L CA 1
ATOM 4099 C C . GLY C 3 69 ? 5.209 11.236 -19.232 1.00 10.91 69 GLY L C 1
ATOM 4100 O O . GLY C 3 69 ? 4.617 11.109 -20.307 1.00 12.15 69 GLY L O 1
ATOM 4101 N N . SER C 3 70 ? 6.190 12.117 -19.047 1.00 10.19 70 SER L N 1
ATOM 4102 C CA . SER C 3 70 ? 6.634 12.962 -20.138 1.00 11.55 70 SER L CA 1
ATOM 4103 C C . SER C 3 70 ? 8.089 13.321 -19.898 1.00 14.41 70 SER L C 1
ATOM 4104 O O . SER C 3 70 ? 8.644 13.067 -18.826 1.00 8.75 70 SER L O 1
ATOM 4107 N N . GLY C 3 71 ? 8.701 13.907 -20.923 1.00 14.00 71 GLY L N 1
ATOM 4108 C CA . GLY C 3 71 ? 10.045 14.426 -20.851 1.00 14.25 71 GLY L CA 1
ATOM 4109 C C . GLY C 3 71 ? 10.849 14.046 -22.072 1.00 15.36 71 GLY L C 1
ATOM 4110 O O . GLY C 3 71 ? 10.359 13.420 -23.009 1.00 13.90 71 GLY L O 1
ATOM 4111 N N . SER C 3 72 ? 12.120 14.434 -22.040 1.00 15.88 72 SER L N 1
ATOM 4112 C CA . SER C 3 72 ? 13.090 14.083 -23.066 1.00 17.62 72 SER L CA 1
ATOM 4113 C C . SER C 3 72 ? 14.475 14.407 -22.537 1.00 17.43 72 SER L C 1
ATOM 4114 O O . SER C 3 72 ? 14.628 15.275 -21.673 1.00 16.10 72 SER L O 1
ATOM 4117 N N . GLY C 3 73 ? 15.478 13.708 -23.076 1.00 20.03 73 GLY L N 1
ATOM 4118 C CA . GLY C 3 73 ? 16.876 13.970 -22.775 1.00 17.16 73 GLY L CA 1
ATOM 4119 C C . GLY C 3 73 ? 17.295 13.656 -21.353 1.00 15.80 73 GLY L C 1
ATOM 4120 O O . GLY C 3 73 ? 17.618 12.504 -21.038 1.00 12.62 73 GLY L O 1
ATOM 4121 N N . THR C 3 74 ? 17.318 14.682 -20.496 1.00 16.73 74 THR L N 1
ATOM 4122 C CA . THR C 3 74 ? 17.686 14.540 -19.091 1.00 13.03 74 THR L CA 1
ATOM 4123 C C . THR C 3 74 ? 16.595 14.949 -18.117 1.00 11.99 74 THR L C 1
ATOM 4124 O O . THR C 3 74 ? 16.852 14.943 -16.909 1.00 14.75 74 THR L O 1
ATOM 4128 N N . ASP C 3 75 ? 15.398 15.310 -18.580 1.00 12.17 75 ASP L N 1
ATOM 4129 C CA . ASP C 3 75 ? 14.395 15.915 -17.710 1.00 14.13 75 ASP L CA 1
ATOM 4130 C C . ASP C 3 75 ? 13.052 15.228 -17.938 1.00 13.68 75 ASP L C 1
ATOM 4131 O O . ASP C 3 75 ? 12.486 15.324 -19.031 1.00 12.16 75 ASP L O 1
ATOM 4136 N N . PHE C 3 76 ? 12.532 14.559 -16.903 1.00 12.12 76 PHE L N 1
ATOM 4137 C CA . PHE C 3 76 ? 11.357 13.702 -17.023 1.00 10.62 76 PHE L CA 1
ATOM 4138 C C . PHE C 3 76 ? 10.431 13.935 -15.842 1.00 10.56 76 PHE L C 1
ATOM 4139 O O . PHE C 3 76 ? 10.873 14.343 -14.758 1.00 10.24 76 PHE L O 1
ATOM 4147 N N . THR C 3 77 ? 9.131 13.710 -16.071 1.00 11.16 77 THR L N 1
ATOM 4148 C CA . THR C 3 77 ? 8.111 13.989 -15.070 1.00 8.96 77 THR L CA 1
ATOM 4149 C C . THR C 3 77 ? 7.064 12.882 -15.066 1.00 6.10 77 THR L C 1
ATOM 4150 O O . THR C 3 77 ? 6.588 12.464 -16.121 1.00 9.52 77 THR L O 1
ATOM 4154 N N . LEU C 3 78 ? 6.698 12.434 -13.876 1.00 4.86 78 LEU L N 1
ATOM 4155 C CA . LEU C 3 78 ? 5.565 11.537 -13.679 1.00 7.52 78 LEU L CA 1
ATOM 4156 C C . LEU C 3 78 ? 4.425 12.337 -13.061 1.00 8.29 78 LEU L C 1
ATOM 4157 O O . LEU C 3 78 ? 4.633 13.054 -12.072 1.00 9.39 78 LEU L O 1
ATOM 4162 N N . LYS C 3 79 ? 3.241 12.249 -13.656 1.00 8.86 79 LYS L N 1
ATOM 4163 C CA . LYS C 3 79 ? 2.074 12.973 -13.163 1.00 10.21 79 LYS L CA 1
ATOM 4164 C C . LYS C 3 79 ? 0.957 12.013 -12.779 1.00 10.18 79 LYS L C 1
ATOM 4165 O O . LYS C 3 79 ? 0.661 11.063 -13.510 1.00 10.70 79 LYS L O 1
ATOM 4171 N N . ILE C 3 80 ? 0.342 12.270 -11.627 1.00 6.99 80 ILE L N 1
ATOM 4172 C CA . ILE C 3 80 ? -0.883 11.609 -11.212 1.00 7.97 80 ILE L CA 1
ATOM 4173 C C . ILE C 3 80 ? -1.963 12.675 -11.266 1.00 11.24 80 ILE L C 1
ATOM 4174 O O . ILE C 3 80 ? -1.929 13.645 -10.500 1.00 12.79 80 ILE L O 1
ATOM 4179 N N . SER C 3 81 ? -2.884 12.535 -12.208 1.00 11.45 81 SER L N 1
ATOM 4180 C CA . SER C 3 81 ? -3.840 13.615 -12.433 1.00 12.29 81 SER L CA 1
ATOM 4181 C C . SER C 3 81 ? -4.764 13.797 -11.238 1.00 11.99 81 SER L C 1
ATOM 4182 O O . SER C 3 81 ? -5.159 14.930 -10.925 1.00 15.12 81 SER L O 1
ATOM 4185 N N . ARG C 3 82 ? -5.103 12.712 -10.546 1.00 11.95 82 ARG L N 1
ATOM 4186 C CA . ARG C 3 82 ? -6.034 12.781 -9.425 1.00 13.02 82 ARG L CA 1
ATOM 4187 C C . ARG C 3 82 ? -5.654 11.672 -8.453 1.00 13.45 82 ARG L C 1
ATOM 4188 O O . ARG C 3 82 ? -5.944 10.499 -8.704 1.00 12.81 82 ARG L O 1
ATOM 4196 N N . VAL C 3 83 ? -5.023 12.039 -7.343 1.00 10.17 83 VAL L N 1
ATOM 4197 C CA . VAL C 3 83 ? -4.441 11.047 -6.450 1.00 13.22 83 VAL L CA 1
ATOM 4198 C C . VAL C 3 83 ? -5.534 10.269 -5.731 1.00 14.60 83 VAL L C 1
ATOM 4199 O O . VAL C 3 83 ? -6.545 10.834 -5.291 1.00 10.89 83 VAL L O 1
ATOM 4203 N N . GLU C 3 84 ? -5.333 8.963 -5.611 1.00 10.00 84 GLU L N 1
ATOM 4204 C CA . GLU C 3 84 ? -6.258 8.124 -4.874 1.00 14.18 84 GLU L CA 1
ATOM 4205 C C . GLU C 3 84 ? -5.514 7.492 -3.709 1.00 13.58 84 GLU L C 1
ATOM 4206 O O . GLU C 3 84 ? -4.284 7.445 -3.693 1.00 12.81 84 GLU L O 1
ATOM 4212 N N . ALA C 3 85 ? -6.284 6.980 -2.744 1.00 12.27 85 ALA L N 1
ATOM 4213 C CA . ALA C 3 85 ? -5.706 6.436 -1.519 1.00 13.10 85 ALA L CA 1
ATOM 4214 C C . ALA C 3 85 ? -4.708 5.325 -1.811 1.00 13.89 85 ALA L C 1
ATOM 4215 O O . ALA C 3 85 ? -3.702 5.195 -1.108 1.00 17.31 85 ALA L O 1
ATOM 4217 N N . GLU C 3 86 ? -4.958 4.521 -2.854 1.00 11.27 86 GLU L N 1
ATOM 4218 C CA . GLU C 3 86 ? -4.060 3.426 -3.221 1.00 14.55 86 GLU L CA 1
ATOM 4219 C C . GLU C 3 86 ? -2.731 3.895 -3.808 1.00 16.89 86 GLU L C 1
ATOM 4220 O O . GLU C 3 86 ? -1.858 3.053 -4.064 1.00 15.28 86 GLU L O 1
ATOM 4226 N N . ASP C 3 87 ? -2.549 5.191 -4.054 1.00 12.05 87 ASP L N 1
ATOM 4227 C CA . ASP C 3 87 ? -1.305 5.658 -4.661 1.00 13.65 87 ASP L CA 1
ATOM 4228 C C . ASP C 3 87 ? -0.214 5.930 -3.629 1.00 11.66 87 ASP L C 1
ATOM 4229 O O . ASP C 3 87 ? 0.899 6.336 -3.993 1.00 8.51 87 ASP L O 1
ATOM 4234 N N . LEU C 3 88 ? -0.529 5.741 -2.358 1.00 8.59 88 LEU L N 1
ATOM 4235 C CA . LEU C 3 88 ? 0.456 5.760 -1.278 1.00 10.44 88 LEU L CA 1
ATOM 4236 C C . LEU C 3 88 ? 1.608 4.790 -1.534 1.00 10.83 88 LEU L C 1
ATOM 4237 O O . LEU C 3 88 ? 1.386 3.621 -1.863 1.00 9.63 88 LEU L O 1
ATOM 4242 N N . GLY C 3 89 ? 2.839 5.263 -1.338 1.00 7.28 89 GLY L N 1
ATOM 4243 C CA . GLY C 3 89 ? 4.007 4.427 -1.551 1.00 9.14 89 GLY L CA 1
ATOM 4244 C C . GLY C 3 89 ? 5.158 5.250 -2.099 1.00 8.90 89 GLY L C 1
ATOM 4245 O O . GLY C 3 89 ? 5.145 6.482 -2.050 1.00 8.58 89 GLY L O 1
ATOM 4246 N N . VAL C 3 90 ? 6.172 4.541 -2.614 1.00 6.35 90 VAL L N 1
ATOM 4247 C CA . VAL C 3 90 ? 7.408 5.165 -3.085 1.00 7.98 90 VAL L CA 1
ATOM 4248 C C . VAL C 3 90 ? 7.478 5.026 -4.599 1.00 7.94 90 VAL L C 1
ATOM 4249 O O . VAL C 3 90 ? 7.367 3.914 -5.137 1.00 8.92 90 VAL L O 1
ATOM 4253 N N . TYR C 3 91 ? 7.715 6.142 -5.280 1.00 6.96 91 TYR L N 1
ATOM 4254 C CA . TYR C 3 91 ? 7.833 6.169 -6.731 1.00 6.81 91 TYR L CA 1
ATOM 4255 C C . TYR C 3 91 ? 9.311 6.243 -7.100 1.00 7.57 91 TYR L C 1
ATOM 4256 O O . TYR C 3 91 ? 10.045 7.060 -6.544 1.00 7.62 91 TYR L O 1
ATOM 4265 N N . PHE C 3 92 ? 9.736 5.387 -8.029 1.00 6.26 92 PHE L N 1
ATOM 4266 C CA . PHE C 3 92 ? 11.109 5.348 -8.517 1.00 5.75 92 PHE L CA 1
ATOM 4267 C C . PHE C 3 92 ? 11.125 5.611 -10.010 1.00 5.21 92 PHE L C 1
ATOM 4268 O O . PHE C 3 92 ? 10.326 5.033 -10.750 1.00 5.37 92 PHE L O 1
ATOM 4276 N N . CYS C 3 93 ? 12.046 6.455 -10.455 1.00 5.11 93 CYS L N 1
ATOM 4277 C CA . CYS C 3 93 ? 12.397 6.396 -11.862 1.00 5.48 93 CYS L CA 1
ATOM 4278 C C . CYS C 3 93 ? 13.590 5.452 -12.014 1.00 6.35 93 CYS L C 1
ATOM 4279 O O . CYS C 3 93 ? 14.319 5.186 -11.052 1.00 5.80 93 CYS L O 1
ATOM 4282 N N . SER C 3 94 ? 13.758 4.896 -13.213 1.00 7.31 94 SER L N 1
ATOM 4283 C CA . SER C 3 94 ? 14.988 4.154 -13.479 1.00 4.42 94 SER L CA 1
ATOM 4284 C C . SER C 3 94 ? 15.291 4.228 -14.963 1.00 4.99 94 SER L C 1
ATOM 4285 O O . SER C 3 94 ? 14.432 4.563 -15.775 1.00 5.20 94 SER L O 1
ATOM 4288 N N . GLN C 3 95 ? 16.535 3.920 -15.316 1.00 7.06 95 GLN L N 1
ATOM 4289 C CA . GLN C 3 95 ? 16.940 4.012 -16.708 1.00 7.04 95 GLN L CA 1
ATOM 4290 C C . GLN C 3 95 ? 17.643 2.727 -17.119 1.00 5.57 95 GLN L C 1
ATOM 4291 O O . GLN C 3 95 ? 18.343 2.109 -16.313 1.00 4.47 95 GLN L O 1
ATOM 4297 N N . SER C 3 96 ? 17.395 2.306 -18.366 1.00 4.53 96 SER L N 1
ATOM 4298 C CA . SER C 3 96 ? 18.079 1.150 -18.940 1.00 6.46 96 SER L CA 1
ATOM 4299 C C . SER C 3 96 ? 18.685 1.489 -20.297 1.00 5.66 96 SER L C 1
ATOM 4300 O O . SER C 3 96 ? 18.941 0.584 -21.102 1.00 8.02 96 SER L O 1
ATOM 4303 N N . THR C 3 97 ? 18.929 2.775 -20.557 1.00 7.05 97 THR L N 1
ATOM 4304 C CA . THR C 3 97 ? 19.705 3.163 -21.732 1.00 7.95 97 THR L CA 1
ATOM 4305 C C . THR C 3 97 ? 21.161 2.713 -21.595 1.00 7.79 97 THR L C 1
ATOM 4306 O O . THR C 3 97 ? 21.744 2.149 -22.532 1.00 9.70 97 THR L O 1
ATOM 4310 N N . HIS C 3 98 ? 21.758 2.957 -20.440 1.00 8.97 98 HIS L N 1
ATOM 4311 C CA . HIS C 3 98 ? 23.166 2.683 -20.188 1.00 8.60 98 HIS L CA 1
ATOM 4312 C C . HIS C 3 98 ? 23.314 1.644 -19.084 1.00 8.14 98 HIS L C 1
ATOM 4313 O O . HIS C 3 98 ? 22.483 1.570 -18.176 1.00 9.10 98 HIS L O 1
ATOM 4320 N N . VAL C 3 99 ? 24.392 0.862 -19.167 1.00 8.71 99 VAL L N 1
ATOM 4321 C CA . VAL C 3 99 ? 24.848 -0.039 -18.106 1.00 6.85 99 VAL L CA 1
ATOM 4322 C C . VAL C 3 99 ? 25.806 0.711 -17.186 1.00 7.49 99 VAL L C 1
ATOM 4323 O O . VAL C 3 99 ? 26.721 1.377 -17.680 1.00 10.11 99 VAL L O 1
ATOM 4327 N N . PRO C 3 100 ? 25.661 0.618 -15.856 1.00 7.52 100 PRO L N 1
ATOM 4328 C CA . PRO C 3 100 ? 24.627 -0.121 -15.105 1.00 6.24 100 PRO L CA 1
ATOM 4329 C C . PRO C 3 100 ? 23.249 0.510 -15.259 1.00 8.33 100 PRO L C 1
ATOM 4330 O O . PRO C 3 100 ? 23.122 1.721 -15.431 1.00 7.98 100 PRO L O 1
ATOM 4334 N N . TYR C 3 101 ? 22.196 -0.304 -15.239 1.00 4.74 101 TYR L N 1
ATOM 4335 C CA . TYR C 3 101 ? 20.864 0.237 -15.031 1.00 5.66 101 TYR L CA 1
ATOM 4336 C C . TYR C 3 101 ? 20.824 0.859 -13.646 1.00 3.91 101 TYR L C 1
ATOM 4337 O O . TYR C 3 101 ? 21.421 0.329 -12.698 1.00 4.91 101 TYR L O 1
ATOM 4346 N N . THR C 3 102 ? 20.157 2.006 -13.527 1.00 3.36 102 THR L N 1
ATOM 4347 C CA . THR C 3 102 ? 20.183 2.737 -12.272 1.00 4.00 102 THR L CA 1
ATOM 4348 C C . THR C 3 102 ? 18.787 3.223 -11.927 1.00 6.14 102 THR L C 1
ATOM 4349 O O . THR C 3 102 ? 17.928 3.373 -12.801 1.00 5.76 102 THR L O 1
ATOM 4353 N N . PHE C 3 103 ? 18.581 3.476 -10.626 1.00 4.10 103 PHE L N 1
ATOM 4354 C CA . PHE C 3 103 ? 17.320 3.966 -10.085 1.00 6.73 103 PHE L CA 1
ATOM 4355 C C . PHE C 3 103 ? 17.521 5.336 -9.463 1.00 6.04 103 PHE L C 1
ATOM 4356 O O . PHE C 3 103 ? 18.589 5.628 -8.925 1.00 7.38 103 PHE L O 1
ATOM 4364 N N . GLY C 3 104 ? 16.485 6.168 -9.508 1.00 3.72 104 GLY L N 1
ATOM 4365 C CA . GLY C 3 104 ? 16.420 7.294 -8.589 1.00 7.19 104 GLY L CA 1
ATOM 4366 C C . GLY C 3 104 ? 16.273 6.823 -7.146 1.00 7.01 104 GLY L C 1
ATOM 4367 O O . GLY C 3 104 ? 16.034 5.651 -6.853 1.00 6.48 104 GLY L O 1
ATOM 4368 N N . GLY C 3 105 ? 16.416 7.771 -6.219 1.00 7.82 105 GLY L N 1
ATOM 4369 C CA . GLY C 3 105 ? 16.366 7.416 -4.809 1.00 9.72 105 GLY L CA 1
ATOM 4370 C C . GLY C 3 105 ? 14.973 7.172 -4.263 1.00 12.15 105 GLY L C 1
ATOM 4371 O O . GLY C 3 105 ? 14.822 6.591 -3.180 1.00 9.25 105 GLY L O 1
ATOM 4372 N N . GLY C 3 106 ? 13.949 7.578 -5.002 1.00 9.04 106 GLY L N 1
ATOM 4373 C CA . GLY C 3 106 ? 12.604 7.337 -4.547 1.00 7.51 106 GLY L CA 1
ATOM 4374 C C . GLY C 3 106 ? 11.958 8.615 -4.066 1.00 9.48 106 GLY L C 1
ATOM 4375 O O . GLY C 3 106 ? 12.612 9.474 -3.466 1.00 11.15 106 GLY L O 1
ATOM 4376 N N . THR C 3 107 ? 10.675 8.750 -4.367 1.00 9.36 107 THR L N 1
ATOM 4377 C CA . THR C 3 107 ? 9.839 9.851 -3.905 1.00 7.43 107 THR L CA 1
ATOM 4378 C C . THR C 3 107 ? 8.674 9.236 -3.156 1.00 11.01 107 THR L C 1
ATOM 4379 O O . THR C 3 107 ? 7.903 8.459 -3.739 1.00 6.14 107 THR L O 1
ATOM 4383 N N . LYS C 3 108 ? 8.526 9.602 -1.884 1.00 8.89 108 LYS L N 1
ATOM 4384 C CA . LYS C 3 108 ? 7.476 9.024 -1.057 1.00 8.86 108 LYS L CA 1
ATOM 4385 C C . LYS C 3 108 ? 6.224 9.877 -1.210 1.00 10.49 108 LYS L C 1
ATOM 4386 O O . LYS C 3 108 ? 6.246 11.078 -0.917 1.00 10.13 108 LYS L O 1
ATOM 4392 N N . LEU C 3 109 ? 5.142 9.275 -1.687 1.00 6.49 109 LEU L N 1
ATOM 4393 C CA . LEU C 3 109 ? 3.908 10.014 -1.829 1.00 9.62 109 LEU L CA 1
ATOM 4394 C C . LEU C 3 109 ? 3.149 9.828 -0.525 1.00 9.73 109 LEU L C 1
ATOM 4395 O O . LEU C 3 109 ? 2.909 8.690 -0.093 1.00 14.41 109 LEU L O 1
ATOM 4400 N N . GLU C 3 110 ? 2.783 10.940 0.096 1.00 9.49 110 GLU L N 1
ATOM 4401 C CA . GLU C 3 110 ? 2.103 10.948 1.381 1.00 15.27 110 GLU L CA 1
ATOM 4402 C C . GLU C 3 110 ? 0.710 11.532 1.179 1.00 13.99 110 GLU L C 1
ATOM 4403 O O . GLU C 3 110 ? 0.568 12.587 0.551 1.00 12.33 110 GLU L O 1
ATOM 4409 N N . ILE C 3 111 ? -0.316 10.825 1.662 1.00 10.79 111 ILE L N 1
ATOM 4410 C CA . ILE C 3 111 ? -1.691 11.311 1.558 1.00 9.35 111 ILE L CA 1
ATOM 4411 C C . ILE C 3 111 ? -1.889 12.408 2.599 1.00 12.80 111 ILE L C 1
ATOM 4412 O O . ILE C 3 111 ? -1.702 12.175 3.797 1.00 10.82 111 ILE L O 1
ATOM 4417 N N . LYS C 3 112 ? -2.271 13.603 2.150 1.00 10.56 112 LYS L N 1
ATOM 4418 C CA . LYS C 3 112 ? -2.492 14.697 3.088 1.00 12.28 112 LYS L CA 1
ATOM 4419 C C . LYS C 3 112 ? -3.775 14.467 3.879 1.00 11.88 112 LYS L C 1
ATOM 4420 O O . LYS C 3 112 ? -4.766 13.924 3.370 1.00 13.96 112 LYS L O 1
ATOM 4426 N N . ARG C 3 113 ? -3.744 14.847 5.143 1.00 10.24 113 ARG L N 1
ATOM 4427 C CA . ARG C 3 113 ? -4.924 14.746 5.986 1.00 9.14 113 ARG L CA 1
ATOM 4428 C C . ARG C 3 113 ? -4.828 15.863 7.007 1.00 8.98 113 ARG L C 1
ATOM 4429 O O . ARG C 3 113 ? -3.822 16.579 7.074 1.00 9.69 113 ARG L O 1
ATOM 4437 N N . THR C 3 114 ? -5.905 16.049 7.767 1.00 9.61 114 THR L N 1
ATOM 4438 C CA . THR C 3 114 ? -5.890 17.103 8.772 1.00 10.29 114 THR L CA 1
ATOM 4439 C C . THR C 3 114 ? -4.882 16.758 9.858 1.00 10.96 114 THR L C 1
ATOM 4440 O O . THR C 3 114 ? -4.617 15.586 10.141 1.00 10.22 114 THR L O 1
ATOM 4444 N N . VAL C 3 115 ? -4.294 17.802 10.447 1.00 11.03 115 VAL L N 1
ATOM 4445 C CA . VAL C 3 115 ? -3.360 17.605 11.543 1.00 6.31 115 VAL L CA 1
ATOM 4446 C C . VAL C 3 115 ? -3.999 16.709 12.597 1.00 11.63 115 VAL L C 1
ATOM 4447 O O . VAL C 3 115 ? -5.198 16.817 12.886 1.00 8.22 115 VAL L O 1
ATOM 4451 N N . ALA C 3 116 ? -3.204 15.786 13.149 1.00 7.32 116 ALA L N 1
ATOM 4452 C CA . ALA C 3 116 ? -3.650 14.926 14.244 1.00 8.51 116 ALA L CA 1
ATOM 4453 C C . ALA C 3 116 ? -2.521 14.862 15.269 1.00 11.56 116 ALA L C 1
ATOM 4454 O O . ALA C 3 116 ? -1.433 14.353 14.972 1.00 8.32 116 ALA L O 1
ATOM 4456 N N . ALA C 3 117 ? -2.757 15.394 16.464 1.00 8.14 117 ALA L N 1
ATOM 4457 C CA . ALA C 3 117 ? -1.737 15.309 17.500 1.00 8.04 117 ALA L CA 1
ATOM 4458 C C . ALA C 3 117 ? -1.594 13.863 17.967 1.00 6.24 117 ALA L C 1
ATOM 4459 O O . ALA C 3 117 ? -2.585 13.132 18.050 1.00 9.19 117 ALA L O 1
ATOM 4461 N N . PRO C 3 118 ? -0.380 13.425 18.302 1.00 8.35 118 PRO L N 1
ATOM 4462 C CA . PRO C 3 118 ? -0.219 12.059 18.820 1.00 7.82 118 PRO L CA 1
ATOM 4463 C C . PRO C 3 118 ? -0.869 11.885 20.182 1.00 7.82 118 PRO L C 1
ATOM 4464 O O . PRO C 3 118 ? -0.829 12.777 21.030 1.00 10.92 118 PRO L O 1
ATOM 4468 N N . SER C 3 119 ? -1.478 10.721 20.382 1.00 8.33 119 SER L N 1
ATOM 4469 C CA . SER C 3 119 ? -1.700 10.220 21.727 1.00 9.11 119 SER L CA 1
ATOM 4470 C C . SER C 3 119 ? -0.409 9.585 22.229 1.00 9.95 119 SER L C 1
ATOM 4471 O O . SER C 3 119 ? 0.206 8.786 21.523 1.00 10.49 119 SER L O 1
ATOM 4474 N N . VAL C 3 120 ? 0.017 9.970 23.430 1.00 13.36 120 VAL L N 1
ATOM 4475 C CA . VAL C 3 120 ? 1.333 9.614 23.967 1.00 9.51 120 VAL L CA 1
ATOM 4476 C C . VAL C 3 120 ? 1.160 8.687 25.156 1.00 10.87 120 VAL L C 1
ATOM 4477 O O . VAL C 3 120 ? 0.596 9.080 26.185 1.00 14.15 120 VAL L O 1
ATOM 4481 N N . PHE C 3 121 ? 1.706 7.482 25.049 1.00 9.16 121 PHE L N 1
ATOM 4482 C CA . PHE C 3 121 ? 1.611 6.498 26.113 1.00 7.99 121 PHE L CA 1
ATOM 4483 C C . PHE C 3 121 ? 2.997 5.987 26.492 1.00 8.80 121 PHE L C 1
ATOM 4484 O O . PHE C 3 121 ? 3.893 5.944 25.654 1.00 7.54 121 PHE L O 1
ATOM 4492 N N . ILE C 3 122 ? 3.165 5.572 27.752 1.00 7.04 122 ILE L N 1
ATOM 4493 C CA . ILE C 3 122 ? 4.460 5.078 28.227 1.00 9.63 122 ILE L CA 1
ATOM 4494 C C . ILE C 3 122 ? 4.260 3.744 28.945 1.00 10.49 122 ILE L C 1
ATOM 4495 O O . ILE C 3 122 ? 3.245 3.535 29.627 1.00 9.90 122 ILE L O 1
ATOM 4500 N N . PHE C 3 123 ? 5.216 2.839 28.764 1.00 10.63 123 PHE L N 1
ATOM 4501 C CA . PHE C 3 123 ? 5.167 1.480 29.298 1.00 9.40 123 PHE L CA 1
ATOM 4502 C C . PHE C 3 123 ? 6.442 1.213 30.084 1.00 12.08 123 PHE L C 1
ATOM 4503 O O . PHE C 3 123 ? 7.534 1.160 29.479 1.00 11.25 123 PHE L O 1
ATOM 4511 N N . PRO C 3 124 ? 6.364 1.044 31.399 1.00 9.76 124 PRO L N 1
ATOM 4512 C CA . PRO C 3 124 ? 7.538 0.622 32.170 1.00 11.53 124 PRO L CA 1
ATOM 4513 C C . PRO C 3 124 ? 7.995 -0.762 31.742 1.00 11.35 124 PRO L C 1
ATOM 4514 O O . PRO C 3 124 ? 7.244 -1.508 31.103 1.00 12.56 124 PRO L O 1
ATOM 4518 N N . PRO C 3 125 ? 9.231 -1.140 32.050 1.00 13.67 125 PRO L N 1
ATOM 4519 C CA . PRO C 3 125 ? 9.658 -2.510 31.753 1.00 11.85 125 PRO L CA 1
ATOM 4520 C C . PRO C 3 125 ? 8.813 -3.523 32.513 1.00 13.64 125 PRO L C 1
ATOM 4521 O O . PRO C 3 125 ? 8.289 -3.247 33.595 1.00 11.05 125 PRO L O 1
ATOM 4525 N N . SER C 3 126 ? 8.646 -4.693 31.907 1.00 9.28 126 SER L N 1
ATOM 4526 C CA . SER C 3 126 ? 7.932 -5.778 32.555 1.00 19.38 126 SER L CA 1
ATOM 4527 C C . SER C 3 126 ? 8.815 -6.421 33.615 1.00 18.63 126 SER L C 1
ATOM 4528 O O . SER C 3 126 ? 10.044 -6.413 33.508 1.00 16.43 126 SER L O 1
ATOM 4531 N N . ASP C 3 127 ? 8.176 -7.000 34.639 1.00 17.98 127 ASP L N 1
ATOM 4532 C CA . ASP C 3 127 ? 8.945 -7.753 35.626 1.00 18.86 127 ASP L CA 1
ATOM 4533 C C . ASP C 3 127 ? 9.665 -8.923 34.983 1.00 18.16 127 ASP L C 1
ATOM 4534 O O . ASP C 3 127 ? 10.774 -9.280 35.401 1.00 22.10 127 ASP L O 1
ATOM 4539 N N . GLU C 3 128 ? 9.050 -9.544 33.975 1.00 18.18 128 GLU L N 1
ATOM 4540 C CA . GLU C 3 128 ? 9.716 -10.647 33.288 1.00 20.16 128 GLU L CA 1
ATOM 4541 C C . GLU C 3 128 ? 11.042 -10.201 32.685 1.00 20.43 128 GLU L C 1
ATOM 4542 O O . GLU C 3 128 ? 12.061 -10.891 32.818 1.00 20.82 128 GLU L O 1
ATOM 4548 N N . GLN C 3 129 ? 11.059 -9.046 32.013 1.00 17.15 129 GLN L N 1
ATOM 4549 C CA . GLN C 3 129 ? 12.315 -8.604 31.419 1.00 18.14 129 GLN L CA 1
ATOM 4550 C C . GLN C 3 129 ? 13.312 -8.189 32.500 1.00 17.95 129 GLN L C 1
ATOM 4551 O O . GLN C 3 129 ? 14.508 -8.491 32.399 1.00 19.44 129 GLN L O 1
ATOM 4557 N N . LEU C 3 130 ? 12.835 -7.537 33.564 1.00 14.93 130 LEU L N 1
ATOM 4558 C CA . LEU C 3 130 ? 13.739 -7.130 34.634 1.00 21.37 130 LEU L CA 1
ATOM 4559 C C . LEU C 3 130 ? 14.407 -8.329 35.294 1.00 21.13 130 LEU L C 1
ATOM 4560 O O . LEU C 3 130 ? 15.560 -8.239 35.732 1.00 24.70 130 LEU L O 1
ATOM 4565 N N . LYS C 3 131 ? 13.700 -9.458 35.377 1.00 19.77 131 LYS L N 1
ATOM 4566 C CA . LYS C 3 131 ? 14.299 -10.665 35.939 1.00 26.77 131 LYS L CA 1
ATOM 4567 C C . LYS C 3 131 ? 15.512 -11.103 35.130 1.00 26.53 131 LYS L C 1
ATOM 4568 O O . LYS C 3 131 ? 16.437 -11.719 35.674 1.00 32.16 131 LYS L O 1
ATOM 4574 N N . SER C 3 132 ? 15.539 -10.771 33.842 1.00 21.88 132 SER L N 1
ATOM 4575 C CA . SER C 3 132 ? 16.621 -11.142 32.944 1.00 19.92 132 SER L CA 1
ATOM 4576 C C . SER C 3 132 ? 17.761 -10.125 32.911 1.00 28.05 132 SER L C 1
ATOM 4577 O O . SER C 3 132 ? 18.735 -10.335 32.180 1.00 20.50 132 SER L O 1
ATOM 4580 N N . GLY C 3 133 ? 17.668 -9.029 33.659 1.00 20.91 133 GLY L N 1
ATOM 4581 C CA . GLY C 3 133 ? 18.774 -8.101 33.781 1.00 19.97 133 GLY L CA 1
ATOM 4582 C C . GLY C 3 133 ? 18.729 -6.871 32.900 1.00 23.09 133 GLY L C 1
ATOM 4583 O O . GLY C 3 133 ? 19.705 -6.107 32.882 1.00 21.17 133 GLY L O 1
ATOM 4584 N N . THR C 3 134 ? 17.640 -6.647 32.160 1.00 23.67 134 THR L N 1
ATOM 4585 C CA . THR C 3 134 ? 17.531 -5.463 31.321 1.00 16.34 134 THR L CA 1
ATOM 4586 C C . THR C 3 134 ? 16.163 -4.814 31.517 1.00 15.50 134 THR L C 1
ATOM 4587 O O . THR C 3 134 ? 15.187 -5.466 31.891 1.00 15.01 134 THR L O 1
ATOM 4591 N N . ALA C 3 135 ? 16.105 -3.508 31.270 1.00 16.10 135 ALA L N 1
ATOM 4592 C CA . ALA C 3 135 ? 14.876 -2.729 31.389 1.00 18.16 135 ALA L CA 1
ATOM 4593 C C . ALA C 3 135 ? 14.696 -1.916 30.114 1.00 14.25 135 ALA L C 1
ATOM 4594 O O . ALA C 3 135 ? 15.492 -1.016 29.837 1.00 14.41 135 ALA L O 1
ATOM 4596 N N . SER C 3 136 ? 13.661 -2.233 29.343 1.00 10.99 136 SER L N 1
ATOM 4597 C CA . SER C 3 136 ? 13.281 -1.440 28.182 1.00 10.67 136 SER L CA 1
ATOM 4598 C C . SER C 3 136 ? 12.042 -0.620 28.532 1.00 9.77 136 SER L C 1
ATOM 4599 O O . SER C 3 136 ? 11.049 -1.171 29.009 1.00 10.52 136 SER L O 1
ATOM 4602 N N . VAL C 3 137 ? 12.109 0.689 28.312 1.00 9.02 137 VAL L N 1
ATOM 4603 C CA . VAL C 3 137 ? 10.990 1.594 28.552 1.00 8.45 137 VAL L CA 1
ATOM 4604 C C . VAL C 3 137 ? 10.486 2.063 27.200 1.00 13.40 137 VAL L C 1
ATOM 4605 O O . VAL C 3 137 ? 11.263 2.564 26.384 1.00 9.19 137 VAL L O 1
ATOM 4609 N N . VAL C 3 138 ? 9.192 1.908 26.956 1.00 8.95 138 VAL L N 1
ATOM 4610 C CA . VAL C 3 138 ? 8.632 2.196 25.645 1.00 9.05 138 VAL L CA 1
ATOM 4611 C C . VAL C 3 138 ? 7.740 3.420 25.756 1.00 10.08 138 VAL L C 1
ATOM 4612 O O . VAL C 3 138 ? 6.893 3.505 26.651 1.00 7.48 138 VAL L O 1
ATOM 4616 N N . CYS C 3 139 ? 7.968 4.377 24.865 1.00 8.47 139 CYS L N 1
ATOM 4617 C CA . CYS C 3 139 ? 7.123 5.541 24.661 1.00 9.14 139 CYS L CA 1
ATOM 4618 C C . CYS C 3 139 ? 6.431 5.401 23.311 1.00 9.27 139 CYS L C 1
ATOM 4619 O O . CYS C 3 139 ? 7.090 5.156 22.299 1.00 9.67 139 CYS L O 1
ATOM 4622 N N . LEU C 3 140 ? 5.110 5.544 23.293 1.00 8.31 140 LEU L N 1
ATOM 4623 C CA . LEU C 3 140 ? 4.341 5.331 22.077 1.00 7.66 140 LEU L CA 1
ATOM 4624 C C . LEU C 3 140 ? 3.647 6.632 21.694 1.00 9.56 140 LEU L C 1
ATOM 4625 O O . LEU C 3 140 ? 2.996 7.257 22.529 1.00 6.00 140 LEU L O 1
ATOM 4630 N N . LEU C 3 141 ? 3.847 7.059 20.453 1.00 6.76 141 LEU L N 1
ATOM 4631 C CA . LEU C 3 141 ? 3.167 8.203 19.863 1.00 8.67 141 LEU L CA 1
ATOM 4632 C C . LEU C 3 141 ? 2.202 7.634 18.838 1.00 9.07 141 LEU L C 1
ATOM 4633 O O . LEU C 3 141 ? 2.631 7.130 17.798 1.00 10.74 141 LEU L O 1
ATOM 4638 N N . ASN C 3 142 ? 0.914 7.683 19.128 1.00 5.83 142 ASN L N 1
ATOM 4639 C CA . ASN C 3 142 ? -0.044 6.928 18.334 1.00 9.64 142 ASN L CA 1
ATOM 4640 C C . ASN C 3 142 ? -0.884 7.833 17.437 1.00 8.72 142 ASN L C 1
ATOM 4641 O O . ASN C 3 142 ? -1.396 8.854 17.893 1.00 10.36 142 ASN L O 1
ATOM 4646 N N . ASN C 3 143 ? -1.013 7.444 16.165 1.00 8.59 143 ASN L N 1
ATOM 4647 C CA . ASN C 3 143 ? -1.988 7.996 15.225 1.00 8.56 143 ASN L CA 1
ATOM 4648 C C . ASN C 3 143 ? -1.846 9.511 15.052 1.00 8.05 143 ASN L C 1
ATOM 4649 O O . ASN C 3 143 ? -2.776 10.271 15.299 1.00 5.81 143 ASN L O 1
ATOM 4654 N N . PHE C 3 144 ? -0.687 9.950 14.579 1.00 6.97 144 PHE L N 1
ATOM 4655 C CA . PHE C 3 144 ? -0.448 11.379 14.436 1.00 7.65 144 PHE L CA 1
ATOM 4656 C C . PHE C 3 144 ? -0.152 11.760 12.990 1.00 7.00 144 PHE L C 1
ATOM 4657 O O . PHE C 3 144 ? 0.181 10.922 12.152 1.00 8.63 144 PHE L O 1
ATOM 4665 N N . TYR C 3 145 ? -0.323 13.056 12.704 1.00 4.90 145 TYR L N 1
ATOM 4666 C CA . TYR C 3 145 ? -0.086 13.599 11.375 1.00 7.93 145 TYR L CA 1
ATOM 4667 C C . TYR C 3 145 ? 0.179 15.086 11.523 1.00 7.63 145 TYR L C 1
ATOM 4668 O O . TYR C 3 145 ? -0.564 15.755 12.250 1.00 8.09 145 TYR L O 1
ATOM 4677 N N . PRO C 3 146 ? 1.178 15.651 10.830 1.00 9.61 146 PRO L N 1
ATOM 4678 C CA . PRO C 3 146 ? 2.141 15.019 9.923 1.00 7.05 146 PRO L CA 1
ATOM 4679 C C . PRO C 3 146 ? 3.242 14.286 10.674 1.00 9.37 146 PRO L C 1
ATOM 4680 O O . PRO C 3 146 ? 3.257 14.198 11.911 1.00 5.61 146 PRO L O 1
ATOM 4684 N N . ARG C 3 147 ? 4.220 13.809 9.909 1.00 6.86 147 ARG L N 1
ATOM 4685 C CA . ARG C 3 147 ? 5.173 12.827 10.408 1.00 10.46 147 ARG L CA 1
ATOM 4686 C C . ARG C 3 147 ? 6.197 13.463 11.349 1.00 10.97 147 ARG L C 1
ATOM 4687 O O . ARG C 3 147 ? 6.690 12.802 12.270 1.00 10.83 147 ARG L O 1
ATOM 4695 N N . GLU C 3 148 ? 6.504 14.740 11.161 1.00 12.44 148 GLU L N 1
ATOM 4696 C CA . GLU C 3 148 ? 7.555 15.381 11.955 1.00 12.70 148 GLU L CA 1
ATOM 4697 C C . GLU C 3 148 ? 7.218 15.371 13.439 1.00 13.91 148 GLU L C 1
ATOM 4698 O O . GLU C 3 148 ? 6.179 15.891 13.863 1.00 11.10 148 GLU L O 1
ATOM 4704 N N . ALA C 3 149 ? 8.095 14.751 14.227 1.00 11.08 149 ALA L N 1
ATOM 4705 C CA . ALA C 3 149 ? 7.902 14.632 15.660 1.00 11.06 149 ALA L CA 1
ATOM 4706 C C . ALA C 3 149 ? 9.271 14.555 16.319 1.00 20.15 149 ALA L C 1
ATOM 4707 O O . ALA C 3 149 ? 10.220 14.015 15.747 1.00 17.17 149 ALA L O 1
ATOM 4709 N N . LYS C 3 150 ? 9.373 15.096 17.524 1.00 9.03 150 LYS L N 1
ATOM 4710 C CA . LYS C 3 150 ? 10.585 14.954 18.319 1.00 11.13 150 LYS L CA 1
ATOM 4711 C C . LYS C 3 150 ? 10.259 14.236 19.615 1.00 12.16 150 LYS L C 1
ATOM 4712 O O . LYS C 3 150 ? 9.298 14.601 20.305 1.00 6.76 150 LYS L O 1
ATOM 4718 N N . VAL C 3 151 ? 11.080 13.239 19.951 1.00 8.85 151 VAL L N 1
ATOM 4719 C CA . VAL C 3 151 ? 10.920 12.444 21.161 1.00 8.49 151 VAL L CA 1
ATOM 4720 C C . VAL C 3 151 ? 12.264 12.380 21.869 1.00 15.36 151 VAL L C 1
ATOM 4721 O O . VAL C 3 151 ? 13.260 11.978 21.263 1.00 14.32 151 VAL L O 1
ATOM 4725 N N . GLN C 3 152 ? 12.290 12.729 23.147 1.00 10.25 152 GLN L N 1
ATOM 4726 C CA . GLN C 3 152 ? 13.497 12.602 23.949 1.00 14.68 152 GLN L CA 1
ATOM 4727 C C . GLN C 3 152 ? 13.181 11.983 25.304 1.00 16.48 152 GLN L C 1
ATOM 4728 O O . GLN C 3 152 ? 12.072 12.115 25.831 1.00 14.73 152 GLN L O 1
ATOM 4734 N N . TRP C 3 153 ? 14.180 11.301 25.863 1.00 14.08 153 TRP L N 1
ATOM 4735 C CA . TRP C 3 153 ? 14.061 10.628 27.153 1.00 18.80 153 TRP L CA 1
ATOM 4736 C C . TRP C 3 153 ? 14.798 11.416 28.225 1.00 16.71 153 TRP L C 1
ATOM 4737 O O . TRP C 3 153 ? 15.907 11.912 27.995 1.00 12.06 153 TRP L O 1
ATOM 4748 N N . LYS C 3 154 ? 14.175 11.535 29.390 1.00 17.25 154 LYS L N 1
ATOM 4749 C CA . LYS C 3 154 ? 14.821 12.085 30.571 1.00 18.90 154 LYS L CA 1
ATOM 4750 C C . LYS C 3 154 ? 14.608 11.122 31.726 1.00 18.79 154 LYS L C 1
ATOM 4751 O O . LYS C 3 154 ? 13.516 10.572 31.906 1.00 17.48 154 LYS L O 1
ATOM 4757 N N . VAL C 3 155 ? 15.667 10.904 32.488 1.00 15.09 155 VAL L N 1
ATOM 4758 C CA . VAL C 3 155 ? 15.642 10.035 33.650 1.00 19.08 155 VAL L CA 1
ATOM 4759 C C . VAL C 3 155 ? 16.058 10.902 34.831 1.00 20.96 155 VAL L C 1
ATOM 4760 O O . VAL C 3 155 ? 17.204 11.367 34.894 1.00 17.19 155 VAL L O 1
ATOM 4764 N N . ASP C 3 156 ? 15.118 11.166 35.734 1.00 20.07 156 ASP L N 1
ATOM 4765 C CA . ASP C 3 156 ? 15.334 12.125 36.818 1.00 25.92 156 ASP L CA 1
ATOM 4766 C C . ASP C 3 156 ? 15.848 13.454 36.264 1.00 27.72 156 ASP L C 1
ATOM 4767 O O . ASP C 3 156 ? 16.830 14.026 36.743 1.00 29.85 156 ASP L O 1
ATOM 4772 N N . ASN C 3 157 ? 15.182 13.914 35.206 1.00 26.44 157 ASN L N 1
ATOM 4773 C CA . ASN C 3 157 ? 15.417 15.161 34.484 1.00 24.06 157 ASN L CA 1
ATOM 4774 C C . ASN C 3 157 ? 16.758 15.212 33.755 1.00 29.35 157 ASN L C 1
ATOM 4775 O O . ASN C 3 157 ? 17.112 16.258 33.193 1.00 31.19 157 ASN L O 1
ATOM 4780 N N . ALA C 3 158 ? 17.506 14.117 33.711 1.00 25.21 158 ALA L N 1
ATOM 4781 C CA . ALA C 3 158 ? 18.742 14.066 32.940 1.00 18.14 158 ALA L CA 1
ATOM 4782 C C . ALA C 3 158 ? 18.439 13.552 31.539 1.00 22.09 158 ALA L C 1
ATOM 4783 O O . ALA C 3 158 ? 17.901 12.448 31.389 1.00 19.84 158 ALA L O 1
ATOM 4785 N N . LEU C 3 159 ? 18.799 14.333 30.517 1.00 21.30 159 LEU L N 1
ATOM 4786 C CA . LEU C 3 159 ? 18.523 13.924 29.147 1.00 20.80 159 LEU L CA 1
ATOM 4787 C C . LEU C 3 159 ? 19.383 12.718 28.788 1.00 25.89 159 LEU L C 1
ATOM 4788 O O . LEU C 3 159 ? 20.576 12.672 29.094 1.00 20.90 159 LEU L O 1
ATOM 4793 N N . GLN C 3 160 ? 18.765 11.724 28.154 1.00 22.83 160 GLN L N 1
ATOM 4794 C CA . GLN C 3 160 ? 19.462 10.510 27.750 1.00 19.59 160 GLN L CA 1
ATOM 4795 C C . GLN C 3 160 ? 19.945 10.625 26.312 1.00 18.99 160 GLN L C 1
ATOM 4796 O O . GLN C 3 160 ? 19.290 11.229 25.465 1.00 19.82 160 GLN L O 1
ATOM 4802 N N . SER C 3 161 ? 21.087 10.014 26.027 1.00 17.20 161 SER L N 1
ATOM 4803 C CA . SER C 3 161 ? 21.478 9.861 24.634 1.00 17.74 161 SER L CA 1
ATOM 4804 C C . SER C 3 161 ? 22.269 8.578 24.488 1.00 20.88 161 SER L C 1
ATOM 4805 O O . SER C 3 161 ? 22.881 8.096 25.445 1.00 19.29 161 SER L O 1
ATOM 4808 N N . GLY C 3 162 ? 22.225 8.018 23.284 1.00 17.09 162 GLY L N 1
ATOM 4809 C CA . GLY C 3 162 ? 22.934 6.798 22.987 1.00 20.92 162 GLY L CA 1
ATOM 4810 C C . GLY C 3 162 ? 22.312 5.528 23.512 1.00 23.11 162 GLY L C 1
ATOM 4811 O O . GLY C 3 162 ? 22.935 4.470 23.381 1.00 20.04 162 GLY L O 1
ATOM 4812 N N . ASN C 3 163 ? 21.097 5.584 24.100 1.00 13.60 163 ASN L N 1
ATOM 4813 C CA . ASN C 3 163 ? 20.521 4.378 24.690 1.00 14.62 163 ASN L CA 1
ATOM 4814 C C . ASN C 3 163 ? 19.044 4.211 24.340 1.00 17.73 163 ASN L C 1
ATOM 4815 O O . ASN C 3 163 ? 18.318 3.490 25.039 1.00 12.53 163 ASN L O 1
ATOM 4820 N N . SER C 3 164 ? 18.588 4.849 23.276 1.00 13.94 164 SER L N 1
ATOM 4821 C CA . SER C 3 164 ? 17.214 4.740 22.827 1.00 13.28 164 SER L CA 1
ATOM 4822 C C . SER C 3 164 ? 17.198 4.557 21.318 1.00 19.43 164 SER L C 1
ATOM 4823 O O . SER C 3 164 ? 18.103 5.000 20.605 1.00 14.11 164 SER L O 1
ATOM 4826 N N . GLN C 3 165 ? 16.185 3.853 20.846 1.00 9.87 165 GLN L N 1
ATOM 4827 C CA . GLN C 3 165 ? 15.978 3.650 19.428 1.00 12.14 165 GLN L CA 1
ATOM 4828 C C . GLN C 3 165 ? 14.516 3.919 19.110 1.00 13.83 165 GLN L C 1
ATOM 4829 O O . GLN C 3 165 ? 13.647 3.771 19.973 1.00 9.48 165 GLN L O 1
ATOM 4835 N N . GLU C 3 166 ? 14.255 4.367 17.885 1.00 13.98 166 GLU L N 1
ATOM 4836 C CA . GLU C 3 166 ? 12.892 4.705 17.504 1.00 15.35 166 GLU L CA 1
ATOM 4837 C C . GLU C 3 166 ? 12.551 4.085 16.156 1.00 16.43 166 GLU L C 1
ATOM 4838 O O . GLU C 3 166 ? 13.419 3.836 15.306 1.00 13.92 166 GLU L O 1
ATOM 4844 N N . SER C 3 167 ? 11.276 3.754 16.013 1.00 10.22 167 SER L N 1
ATOM 4845 C CA . SER C 3 167 ? 10.755 3.102 14.825 1.00 11.30 167 SER L CA 1
ATOM 4846 C C . SER C 3 167 ? 9.427 3.757 14.491 1.00 8.06 167 SER L C 1
ATOM 4847 O O . SER C 3 167 ? 8.690 4.153 15.396 1.00 7.64 167 SER L O 1
ATOM 4850 N N . VAL C 3 168 ? 9.135 3.893 13.200 1.00 8.66 168 VAL L N 1
ATOM 4851 C CA . VAL C 3 168 ? 7.914 4.563 12.752 1.00 10.58 168 VAL L CA 1
ATOM 4852 C C . VAL C 3 168 ? 7.183 3.658 11.775 1.00 10.07 168 VAL L C 1
ATOM 4853 O O . VAL C 3 168 ? 7.804 3.020 10.913 1.00 11.09 168 VAL L O 1
ATOM 4857 N N . THR C 3 169 ? 5.861 3.604 11.903 1.00 9.30 169 THR L N 1
ATOM 4858 C CA . THR C 3 169 ? 5.085 2.870 10.921 1.00 9.04 169 THR L CA 1
ATOM 4859 C C . THR C 3 169 ? 5.035 3.639 9.603 1.00 12.61 169 THR L C 1
ATOM 4860 O O . THR C 3 169 ? 5.366 4.831 9.521 1.00 8.90 169 THR L O 1
ATOM 4864 N N . GLU C 3 170 ? 4.668 2.919 8.552 1.00 10.54 170 GLU L N 1
ATOM 4865 C CA . GLU C 3 170 ? 4.243 3.552 7.316 1.00 17.30 170 GLU L CA 1
ATOM 4866 C C . GLU C 3 170 ? 2.877 4.220 7.520 1.00 13.98 170 GLU L C 1
ATOM 4867 O O . GLU C 3 170 ? 2.084 3.839 8.391 1.00 14.34 170 GLU L O 1
ATOM 4873 N N . GLN C 3 171 ? 2.616 5.250 6.722 1.00 12.26 171 GLN L N 1
ATOM 4874 C CA . GLN C 3 171 ? 1.322 5.921 6.778 1.00 12.31 171 GLN L CA 1
ATOM 4875 C C . GLN C 3 171 ? 0.189 4.912 6.648 1.00 13.21 171 GLN L C 1
ATOM 4876 O O . GLN C 3 171 ? 0.200 4.064 5.754 1.00 13.07 171 GLN L O 1
ATOM 4882 N N . ASP C 3 172 ? -0.780 5.000 7.555 1.00 11.27 172 ASP L N 1
ATOM 4883 C CA . ASP C 3 172 ? -1.880 4.047 7.598 1.00 15.72 172 ASP L CA 1
ATOM 4884 C C . ASP C 3 172 ? -2.795 4.191 6.388 1.00 20.35 172 ASP L C 1
ATOM 4885 O O . ASP C 3 172 ? -3.283 5.286 6.082 1.00 16.12 172 ASP L O 1
ATOM 4890 N N . SER C 3 173 ? -3.054 3.058 5.720 1.00 19.13 173 SER L N 1
ATOM 4891 C CA . SER C 3 173 ? -3.860 3.053 4.503 1.00 26.12 173 SER L CA 1
ATOM 4892 C C . SER C 3 173 ? -5.277 3.564 4.729 1.00 21.67 173 SER L C 1
ATOM 4893 O O . SER C 3 173 ? -5.915 4.016 3.773 1.00 26.41 173 SER L O 1
ATOM 4896 N N . LYS C 3 174 ? -5.777 3.523 5.961 1.00 20.18 174 LYS L N 1
ATOM 4897 C CA . LYS C 3 174 ? -7.158 3.900 6.240 1.00 24.97 174 LYS L CA 1
ATOM 4898 C C . LYS C 3 174 ? -7.304 5.328 6.763 1.00 22.98 174 LYS L C 1
ATOM 4899 O O . LYS C 3 174 ? -8.130 6.086 6.245 1.00 25.64 174 LYS L O 1
ATOM 4905 N N . ASP C 3 175 ? -6.524 5.723 7.776 1.00 14.56 175 ASP L N 1
ATOM 4906 C CA . ASP C 3 175 ? -6.662 7.039 8.403 1.00 18.59 175 ASP L CA 1
ATOM 4907 C C . ASP C 3 175 ? -5.478 7.968 8.147 1.00 13.50 175 ASP L C 1
ATOM 4908 O O . ASP C 3 175 ? -5.441 9.080 8.694 1.00 11.87 175 ASP L O 1
ATOM 4913 N N . SER C 3 176 ? -4.513 7.536 7.336 1.00 12.04 176 SER L N 1
ATOM 4914 C CA . SER C 3 176 ? -3.385 8.351 6.877 1.00 11.35 176 SER L CA 1
ATOM 4915 C C . SER C 3 176 ? -2.495 8.866 8.010 1.00 11.87 176 SER L C 1
ATOM 4916 O O . SER C 3 176 ? -1.753 9.827 7.806 1.00 8.91 176 SER L O 1
ATOM 4919 N N . THR C 3 177 ? -2.520 8.259 9.191 1.00 9.23 177 THR L N 1
ATOM 4920 C CA . THR C 3 177 ? -1.653 8.700 10.279 1.00 6.46 177 THR L CA 1
ATOM 4921 C C . THR C 3 177 ? -0.407 7.826 10.380 1.00 9.24 177 THR L C 1
ATOM 4922 O O . THR C 3 177 ? -0.278 6.780 9.728 1.00 6.92 177 THR L O 1
ATOM 4926 N N . TYR C 3 178 ? 0.523 8.290 11.213 1.00 7.14 178 TYR L N 1
ATOM 4927 C CA . TYR C 3 178 ? 1.733 7.581 11.594 1.00 8.10 178 TYR L CA 1
ATOM 4928 C C . TYR C 3 178 ? 1.657 7.221 13.071 1.00 7.95 178 TYR L C 1
ATOM 4929 O O . TYR C 3 178 ? 0.955 7.863 13.858 1.00 7.19 178 TYR L O 1
ATOM 4938 N N . SER C 3 179 ? 2.426 6.205 13.451 1.00 6.07 179 SER L N 1
ATOM 4939 C CA . SER C 3 179 ? 2.658 5.923 14.851 1.00 5.53 179 SER L CA 1
ATOM 4940 C C . SER C 3 179 ? 4.141 5.663 15.001 1.00 8.12 179 SER L C 1
ATOM 4941 O O . SER C 3 179 ? 4.804 5.238 14.051 1.00 7.85 179 SER L O 1
ATOM 4944 N N . LEU C 3 180 ? 4.661 5.963 16.187 1.00 6.16 180 LEU L N 1
ATOM 4945 C CA . LEU C 3 180 ? 6.089 5.903 16.441 1.00 8.22 180 LEU L CA 1
ATOM 4946 C C . LEU C 3 180 ? 6.324 5.289 17.807 1.00 7.00 180 LEU L C 1
ATOM 4947 O O . LEU C 3 180 ? 5.648 5.636 18.776 1.00 7.32 180 LEU L O 1
ATOM 4952 N N . SER C 3 181 ? 7.300 4.396 17.883 1.00 7.87 181 SER L N 1
ATOM 4953 C CA . SER C 3 181 ? 7.761 3.855 19.144 1.00 7.31 181 SER L CA 1
ATOM 4954 C C . SER C 3 181 ? 9.170 4.369 19.408 1.00 9.78 181 SER L C 1
ATOM 4955 O O . SER C 3 181 ? 9.985 4.472 18.490 1.00 11.45 181 SER L O 1
ATOM 4958 N N . SER C 3 182 ? 9.432 4.751 20.650 1.00 7.97 182 SER L N 1
ATOM 4959 C CA . SER C 3 182 ? 10.782 5.048 21.091 1.00 9.23 182 SER L CA 1
ATOM 4960 C C . SER C 3 182 ? 11.040 4.177 22.306 1.00 10.25 182 SER L C 1
ATOM 4961 O O . SER C 3 182 ? 10.242 4.175 23.250 1.00 10.07 182 SER L O 1
ATOM 4964 N N . THR C 3 183 ? 12.135 3.425 22.276 1.00 8.48 183 THR L N 1
ATOM 4965 C CA . THR C 3 183 ? 12.425 2.444 23.311 1.00 8.50 183 THR L CA 1
ATOM 4966 C C . THR C 3 183 ? 13.747 2.789 23.982 1.00 11.59 183 THR L C 1
ATOM 4967 O O . THR C 3 183 ? 14.795 2.791 23.328 1.00 12.00 183 THR L O 1
ATOM 4971 N N . LEU C 3 184 ? 13.694 3.049 25.284 1.00 9.35 184 LEU L N 1
ATOM 4972 C CA . LEU C 3 184 ? 14.869 3.328 26.092 1.00 8.81 184 LEU L CA 1
ATOM 4973 C C . LEU C 3 184 ? 15.314 2.043 26.785 1.00 15.01 184 LEU L C 1
ATOM 4974 O O . LEU C 3 184 ? 14.520 1.400 27.486 1.00 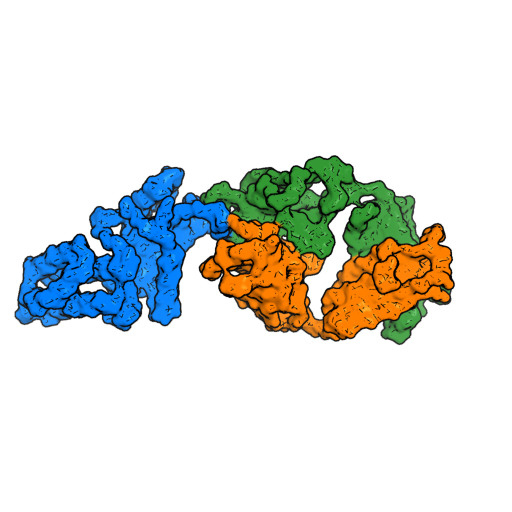11.66 184 LEU L O 1
ATOM 4979 N N . THR C 3 185 ? 16.574 1.661 26.598 1.00 11.31 185 THR L N 1
ATOM 4980 C CA . THR C 3 185 ? 17.063 0.416 27.190 1.00 13.51 185 THR L CA 1
ATOM 4981 C C . THR C 3 185 ? 18.186 0.722 28.172 1.00 13.28 185 THR L C 1
ATOM 4982 O O . THR C 3 185 ? 19.235 1.245 27.785 1.00 12.48 185 THR L O 1
ATOM 4986 N N . LEU C 3 186 ? 17.952 0.421 29.439 1.00 12.51 186 LEU L N 1
ATOM 4987 C CA . LEU C 3 186 ? 18.965 0.539 30.466 1.00 13.51 186 LEU L CA 1
ATOM 4988 C C . LEU C 3 186 ? 19.242 -0.829 31.049 1.00 14.09 186 LEU L C 1
ATOM 4989 O O . LEU C 3 186 ? 18.465 -1.773 30.870 1.00 11.52 186 LEU L O 1
ATOM 4994 N N . SER C 3 187 ? 20.367 -0.934 31.749 1.00 17.10 187 SER L N 1
ATOM 4995 C CA . SER C 3 187 ? 20.566 -2.138 32.525 1.00 15.96 187 SER L CA 1
ATOM 4996 C C . SER C 3 187 ? 19.621 -2.124 33.721 1.00 15.45 187 SER L C 1
ATOM 4997 O O . SER C 3 187 ? 19.151 -1.071 34.170 1.00 13.97 187 SER L O 1
ATOM 5000 N N . LYS C 3 188 ? 19.334 -3.317 34.239 1.00 16.82 188 LYS L N 1
ATOM 5001 C CA . LYS C 3 188 ? 18.488 -3.397 35.423 1.00 18.15 188 LYS L CA 1
ATOM 5002 C C . LYS C 3 188 ? 19.102 -2.611 36.572 1.00 22.28 188 LYS L C 1
ATOM 5003 O O . LYS C 3 188 ? 18.397 -1.884 37.280 1.00 19.81 188 LYS L O 1
ATOM 5009 N N . ALA C 3 189 ? 20.425 -2.698 36.736 1.00 20.45 189 ALA L N 1
ATOM 5010 C CA . ALA C 3 189 ? 21.086 -1.945 37.799 1.00 25.53 189 ALA L CA 1
ATOM 5011 C C . ALA C 3 189 ? 20.860 -0.452 37.618 1.00 20.10 189 ALA L C 1
ATOM 5012 O O . ALA C 3 189 ? 20.474 0.251 38.558 1.00 22.14 189 ALA L O 1
ATOM 5014 N N . ASP C 3 190 ? 21.065 0.040 36.399 1.00 20.69 190 ASP L N 1
ATOM 5015 C CA . ASP C 3 190 ? 20.857 1.453 36.116 1.00 19.69 190 ASP L CA 1
ATOM 5016 C C . ASP C 3 190 ? 19.406 1.856 36.349 1.00 21.81 190 ASP L C 1
ATOM 5017 O O . ASP C 3 190 ? 19.130 2.924 36.912 1.00 22.19 190 ASP L O 1
ATOM 5022 N N . TYR C 3 191 ? 18.466 1.004 35.928 1.00 19.12 191 TYR L N 1
ATOM 5023 C CA . TYR C 3 191 ? 17.051 1.336 36.039 1.00 16.61 191 TYR L CA 1
ATOM 5024 C C . TYR C 3 191 ? 16.653 1.541 37.491 1.00 20.65 191 TYR L C 1
ATOM 5025 O O . TYR C 3 191 ? 15.885 2.457 37.814 1.00 21.04 191 TYR L O 1
ATOM 5034 N N . GLU C 3 192 ? 17.189 0.712 38.387 1.00 25.90 192 GLU L N 1
ATOM 5035 C CA . GLU C 3 192 ? 16.786 0.735 39.785 1.00 23.06 192 GLU L CA 1
ATOM 5036 C C . GLU C 3 192 ? 17.450 1.840 40.591 1.00 20.84 192 GLU L C 1
ATOM 5037 O O . GLU C 3 192 ? 17.063 2.037 41.746 1.00 28.30 192 GLU L O 1
ATOM 5043 N N . LYS C 3 193 ? 18.400 2.578 40.012 1.00 22.35 193 LYS L N 1
ATOM 5044 C CA . LYS C 3 193 ? 19.017 3.729 40.663 1.00 25.42 193 LYS L CA 1
ATOM 5045 C C . LYS C 3 193 ? 18.277 5.039 40.395 1.00 27.92 193 LYS L C 1
ATOM 5046 O O . LYS C 3 193 ? 18.783 6.105 40.765 1.00 30.87 193 LYS L O 1
ATOM 5052 N N . HIS C 3 194 ? 17.121 4.998 39.737 1.00 26.36 194 HIS L N 1
ATOM 5053 C CA . HIS C 3 194 ? 16.472 6.229 39.306 1.00 28.39 194 HIS L CA 1
ATOM 5054 C C . HIS C 3 194 ? 14.966 6.097 39.457 1.00 23.25 194 HIS L C 1
ATOM 5055 O O . HIS C 3 194 ? 14.409 4.999 39.436 1.00 24.44 194 HIS L O 1
ATOM 5062 N N . LYS C 3 195 ? 14.307 7.246 39.596 1.00 23.39 195 LYS L N 1
ATOM 5063 C CA . LYS C 3 195 ? 12.906 7.302 39.983 1.00 23.72 195 LYS L CA 1
ATOM 5064 C C . LYS C 3 195 ? 11.976 7.697 38.842 1.00 20.71 195 LYS L C 1
ATOM 5065 O O . LYS C 3 195 ? 11.020 6.967 38.550 1.00 20.84 195 LYS L O 1
ATOM 5071 N N . VAL C 3 196 ? 12.231 8.827 38.179 1.00 21.00 196 VAL L N 1
ATOM 5072 C CA . VAL C 3 196 ? 11.300 9.402 37.209 1.00 18.49 196 VAL L CA 1
ATOM 5073 C C . VAL C 3 196 ? 11.771 9.051 35.804 1.00 17.39 196 VAL L C 1
ATOM 5074 O O . VAL C 3 196 ? 12.883 9.412 35.403 1.00 21.60 196 VAL L O 1
ATOM 5078 N N . TYR C 3 197 ? 10.918 8.359 35.053 1.00 17.81 197 TYR L N 1
ATOM 5079 C CA . TYR C 3 197 ? 11.159 8.032 33.653 1.00 13.77 197 TYR L CA 1
ATOM 5080 C C . TYR C 3 197 ? 10.182 8.825 32.792 1.00 14.33 197 TYR L C 1
ATOM 5081 O O . TYR C 3 197 ? 8.968 8.686 32.945 1.00 14.13 197 TYR L O 1
ATOM 5090 N N . ALA C 3 198 ? 10.709 9.654 31.896 1.00 14.48 198 ALA L N 1
ATOM 5091 C CA . ALA C 3 198 ? 9.872 10.608 31.179 1.00 14.48 198 ALA L CA 1
ATOM 5092 C C . ALA C 3 198 ? 10.231 10.640 29.708 1.00 15.21 198 ALA L C 1
ATOM 5093 O O . ALA C 3 198 ? 11.411 10.687 29.343 1.00 14.67 198 ALA L O 1
ATOM 5095 N N . CYS C 3 199 ? 9.187 10.660 28.888 1.00 9.37 199 CYS L N 1
ATOM 5096 C CA . CYS C 3 199 ? 9.242 10.803 27.441 1.00 11.80 199 CYS L CA 1
ATOM 5097 C C . CYS C 3 199 ? 8.693 12.185 27.085 1.00 13.53 199 CYS L C 1
ATOM 5098 O O . CYS C 3 199 ? 7.553 12.487 27.432 1.00 11.83 199 CYS L O 1
ATOM 5101 N N . GLU C 3 200 ? 9.489 13.026 26.410 1.00 10.45 200 GLU L N 1
ATOM 5102 C CA . GLU C 3 200 ? 9.042 14.367 26.018 1.00 11.95 200 GLU L CA 1
ATOM 5103 C C . GLU C 3 200 ? 8.778 14.418 24.519 1.00 11.16 200 GLU L C 1
ATOM 5104 O O . GLU C 3 200 ? 9.691 14.172 23.723 1.00 10.53 200 GLU L O 1
ATOM 5110 N N . VAL C 3 201 ? 7.559 14.799 24.133 1.00 8.34 201 VAL L N 1
ATOM 5111 C CA . VAL C 3 201 ? 7.106 14.703 22.749 1.00 11.12 201 VAL L CA 1
ATOM 5112 C C . VAL C 3 201 ? 6.773 16.097 22.233 1.00 11.36 201 VAL L C 1
ATOM 5113 O O . VAL C 3 201 ? 5.975 16.815 22.848 1.00 11.98 201 VAL L O 1
ATOM 5117 N N . THR C 3 202 ? 7.359 16.467 21.098 1.00 9.44 202 THR L N 1
ATOM 5118 C CA . THR C 3 202 ? 7.023 17.701 20.396 1.00 8.77 202 THR L CA 1
ATOM 5119 C C . THR C 3 202 ? 6.356 17.366 19.066 1.00 10.46 202 THR L C 1
ATOM 5120 O O . THR C 3 202 ? 6.878 16.570 18.281 1.00 8.68 202 THR L O 1
ATOM 5124 N N . HIS C 3 203 ? 5.215 17.992 18.811 1.00 6.76 203 HIS L N 1
ATOM 5125 C CA . HIS C 3 203 ? 4.496 17.792 17.563 1.00 8.42 203 HIS L CA 1
ATOM 5126 C C . HIS C 3 203 ? 3.613 19.014 17.350 1.00 8.15 203 HIS L C 1
ATOM 5127 O O . HIS C 3 203 ? 3.067 19.554 18.312 1.00 9.37 203 HIS L O 1
ATOM 5134 N N . GLN C 3 204 ? 3.510 19.465 16.099 1.00 8.28 204 GLN L N 1
ATOM 5135 C CA . GLN C 3 204 ? 2.812 20.719 15.824 1.00 15.07 204 GLN L CA 1
ATOM 5136 C C . GLN C 3 204 ? 1.334 20.660 16.179 1.00 12.38 204 GLN L C 1
ATOM 5137 O O . GLN C 3 204 ? 0.712 21.712 16.371 1.00 11.25 204 GLN L O 1
ATOM 5143 N N . GLY C 3 205 ? 0.768 19.458 16.298 1.00 11.99 205 GLY L N 1
ATOM 5144 C CA . GLY C 3 205 ? -0.606 19.308 16.732 1.00 12.02 205 GLY L CA 1
ATOM 5145 C C . GLY C 3 205 ? -0.818 19.575 18.205 1.00 13.83 205 GLY L C 1
ATOM 5146 O O . GLY C 3 205 ? -1.967 19.747 18.631 1.00 10.47 205 GLY L O 1
ATOM 5147 N N . LEU C 3 206 ? 0.261 19.640 18.974 1.00 10.18 206 LEU L N 1
ATOM 5148 C CA . LEU C 3 206 ? 0.203 19.908 20.402 1.00 12.68 206 LEU L CA 1
ATOM 5149 C C . LEU C 3 206 ? 0.393 21.395 20.673 1.00 10.27 206 LEU L C 1
ATOM 5150 O O . LEU C 3 206 ? 1.148 22.074 19.978 1.00 14.88 206 LEU L O 1
ATOM 5155 N N . SER C 3 207 ? -0.288 21.901 21.697 1.00 13.53 207 SER L N 1
ATOM 5156 C CA . SER C 3 207 ? -0.076 23.300 22.053 1.00 13.83 207 SER L CA 1
ATOM 5157 C C . SER C 3 207 ? 1.284 23.519 22.696 1.00 11.87 207 SER L C 1
ATOM 5158 O O . SER C 3 207 ? 1.790 24.640 22.684 1.00 12.55 207 SER L O 1
ATOM 5161 N N . SER C 3 208 ? 1.902 22.468 23.215 1.00 17.80 208 SER L N 1
ATOM 5162 C CA . SER C 3 208 ? 3.198 22.565 23.864 1.00 12.16 208 SER L CA 1
ATOM 5163 C C . SER C 3 208 ? 3.763 21.161 23.988 1.00 11.75 208 SER L C 1
ATOM 5164 O O . SER C 3 208 ? 3.010 20.180 23.891 1.00 13.54 208 SER L O 1
ATOM 5167 N N . PRO C 3 209 ? 5.075 21.026 24.184 1.00 11.58 209 PRO L N 1
ATOM 5168 C CA . PRO C 3 209 ? 5.658 19.681 24.295 1.00 11.73 209 PRO L CA 1
ATOM 5169 C C . PRO C 3 209 ? 5.048 18.948 25.474 1.00 10.64 209 PRO L C 1
ATOM 5170 O O . PRO C 3 209 ? 4.823 19.525 26.541 1.00 12.78 209 PRO L O 1
ATOM 5174 N N . VAL C 3 210 ? 4.722 17.686 25.245 1.00 11.07 210 VAL L N 1
ATOM 5175 C CA . VAL C 3 210 ? 4.044 16.852 26.222 1.00 10.90 210 VAL L CA 1
ATOM 5176 C C . VAL C 3 210 ? 5.069 15.896 26.825 1.00 16.74 210 VAL L C 1
ATOM 5177 O O . VAL C 3 210 ? 5.791 15.198 26.096 1.00 10.27 210 VAL L O 1
ATOM 5181 N N . THR C 3 211 ? 5.148 15.880 28.154 1.00 12.63 211 THR L N 1
ATOM 5182 C CA . THR C 3 211 ? 6.014 14.958 28.873 1.00 11.89 211 THR L CA 1
ATOM 5183 C C . THR C 3 211 ? 5.147 13.890 29.511 1.00 14.24 211 THR L C 1
ATOM 5184 O O . THR C 3 211 ? 4.281 14.196 30.335 1.00 17.97 211 THR L O 1
A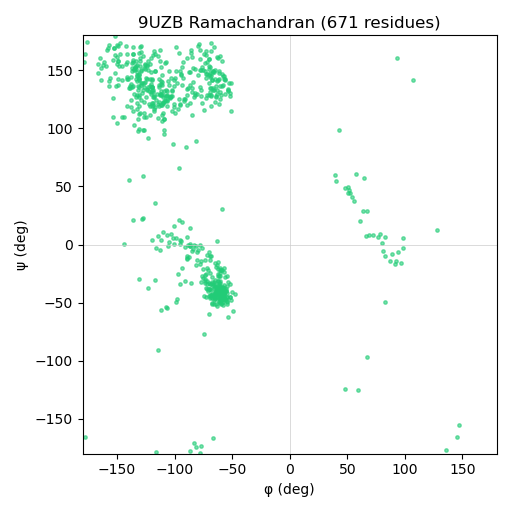TOM 5188 N N . LYS C 3 212 ? 5.365 12.646 29.122 1.00 8.75 212 LYS L N 1
ATOM 5189 C CA . LYS C 3 212 ? 4.684 11.513 29.720 1.00 14.14 212 LYS L CA 1
ATOM 5190 C C . LYS C 3 212 ? 5.693 10.793 30.599 1.00 14.49 212 LYS L C 1
ATOM 5191 O O . LYS C 3 212 ? 6.775 10.426 30.136 1.00 9.82 212 LYS L O 1
ATOM 5197 N N . SER C 3 213 ? 5.357 10.617 31.867 1.00 14.12 213 SER L N 1
ATOM 5198 C CA . SER C 3 213 ? 6.330 10.096 32.804 1.00 16.29 213 SER L CA 1
ATOM 5199 C C . SER C 3 213 ? 5.643 9.140 33.759 1.00 17.55 213 SER L C 1
ATOM 5200 O O . SER C 3 213 ? 4.432 9.188 33.939 1.00 15.85 213 SER L O 1
ATOM 5203 N N . PHE C 3 214 ? 6.437 8.248 34.349 1.00 16.00 214 PHE L N 1
ATOM 5204 C CA . PHE C 3 214 ? 5.998 7.421 35.465 1.00 17.34 214 PHE L CA 1
ATOM 5205 C C . PHE C 3 214 ? 7.100 7.393 36.520 1.00 20.36 214 PHE L C 1
ATOM 5206 O O . PHE C 3 214 ? 8.246 7.779 36.264 1.00 18.19 214 PHE L O 1
ATOM 5214 N N . ASN C 3 215 ? 6.720 6.958 37.723 1.00 21.04 215 ASN L N 1
ATOM 5215 C CA . ASN C 3 215 ? 7.640 6.754 38.838 1.00 26.80 215 ASN L CA 1
ATOM 5216 C C . ASN C 3 215 ? 7.884 5.257 38.989 1.00 24.36 215 ASN L C 1
ATOM 5217 O O . ASN C 3 215 ? 6.924 4.489 39.101 1.00 28.50 215 ASN L O 1
ATOM 5222 N N . ARG C 3 216 ? 9.161 4.848 38.987 1.00 22.83 216 ARG L N 1
ATOM 5223 C CA . ARG C 3 216 ? 9.508 3.424 38.998 1.00 26.39 216 ARG L CA 1
ATOM 5224 C C . ARG C 3 216 ? 8.750 2.647 40.072 1.00 27.63 216 ARG L C 1
ATOM 5225 O O . ARG C 3 216 ? 8.047 1.674 39.777 1.00 41.20 216 ARG L O 1
ATOM 5233 N N . GLY C 3 217 ? 8.884 3.057 41.332 1.00 31.41 217 GLY L N 1
ATOM 5234 C CA . GLY C 3 217 ? 8.214 2.330 42.406 1.00 44.57 217 GLY L CA 1
ATOM 5235 C C . GLY C 3 217 ? 6.701 2.218 42.260 1.00 46.12 217 GLY L C 1
ATOM 5236 O O . GLY C 3 217 ? 6.092 1.326 42.864 1.00 45.44 217 GLY L O 1
ATOM 5237 N N . GLU C 3 218 ? 6.083 3.086 41.466 1.00 39.17 218 GLU L N 1
ATOM 5238 C CA . GLU C 3 218 ? 4.627 3.158 41.396 1.00 40.22 218 GLU L CA 1
ATOM 5239 C C . GLU C 3 218 ? 4.074 2.615 40.082 1.00 43.31 218 GLU L C 1
ATOM 5240 O O . GLU C 3 218 ? 2.864 2.443 39.932 1.00 51.18 218 GLU L O 1
#

Solvent-accessible surface area: 30064 Å² total; per-residue (Å²): 227,66,77,38,52,84,3,0,55,107,15,139,114,33,1,80,53,0,31,88,31,11,29,172,80,0,9,110,54,0,81,86,25,7,73,68,0,80,112,21,160,46,91,80,35,0,86,68,18,0,95,104,0,35,36,16,0,1,20,0,0,0,0,58,48,22,107,25,52,28,28,25,103,138,109,19,6,24,0,8,76,0,0,94,65,9,24,79,143,61,49,137,130,0,62,121,126,0,153,88,88,63,78,34,69,102,28,52,1,31,8,7,5,4,56,53,158,84,25,60,105,16,88,41,2,64,42,0,14,46,109,3,97,66,53,29,102,117,73,61,14,27,21,80,47,38,85,7,105,20,110,70,9,2,66,22,43,38,73,128,64,46,17,0,0,0,0,14,10,10,12,78,99,94,19,89,27,24,0,86,64,21,16,119,92,0,77,23,0,2,75,15,0,18,134,14,20,1,76,0,6,0,0,0,0,0,0,18,43,131,16,80,35,89,21,6,12,5,60,74,102,23,0,127,29,0,57,74,0,0,14,122,2,26,116,42,2,67,139,60,180,30,105,6,90,24,62,33,21,27,56,13,159,70,56,22,63,79,96,0,26,0,49,8,54,50,26,90,1,48,64,50,2,0,2,0,0,12,25,32,81,153,142,30,12,63,4,0,0,1,1,8,38,45,37,163,39,67,30,44,8,93,74,0,117,86,24,6,74,2,48,28,36,37,122,145,64,22,0,42,0,60,0,45,59,2,115,63,121,1,22,1,55,0,11,0,0,0,5,87,21,1,0,17,2,7,63,30,1,146,18,17,39,0,7,3,25,54,26,85,61,78,16,14,47,9,19,24,5,28,4,48,98,78,0,43,54,75,55,53,0,0,0,0,0,8,0,21,38,0,2,11,48,76,22,94,28,37,1,35,100,37,92,34,99,92,30,41,20,56,3,51,18,41,108,35,131,79,20,31,23,6,18,4,0,1,0,29,6,79,37,100,14,47,77,113,99,60,12,52,0,8,1,57,0,158,51,26,135,45,107,44,88,46,96,4,91,66,137,148,6,88,11,43,27,58,51,82,61,34,67,9,39,99,31,78,103,3,41,1,37,1,130,3,58,80,50,0,94,16,48,24,53,29,21,0,0,1,0,0,5,21,59,56,94,86,14,3,62,4,8,0,53,46,15,67,64,112,38,99,78,18,62,113,35,5,57,10,57,38,84,24,53,87,1,29,0,71,0,69,141,1,53,48,90,1,15,0,40,0,4,0,2,0,2,0,2,22,28,6,20,24,3,68,14,0,46,0,22,9,104,70,104,86,18,43,8,42,12,4,0,0,52,13,16,122,91,3,27,192,76,33,48,0,2,0,0,0,0,0,6,54,0,10,20,79,116,28,117,22,54,4,46,5,63,130,54,103,41,102,89,45,59,56,85,14,28,16,85,6,44,75,180,56,16,5,11,0,0,7,3,16,0,54,17,56,74,56,76,10,65,133,68,111,50,0,8,0,49,0,60,7,118,30,38,125,65,73,51,76,44,33,16,42,90,74,163

B-factor: mean 18.78, std 10.32, range [3.11, 67.98]

Secondary structure (DSSP, 8-state):
---HHHHHHHTHHHHHHHHHHS-HHHHHHHHHHHHHHHT-SSHHHHHHHHHHHHHHHHHHHHHHHHT-----GGGPPPHHHHHHHHSHHHHHHHHHHTSS-GGGGG---SEEEEE----EEES-HHHHHHHHHHHHHHH---EEEEE--STTBPP-SS----EEEEEE--B-S-HHHHHHHHHHHHHHHHHHHHHHT-EEEEEEE-B-TTS-GGGSSS-HHHHHHHIIIIIHHHHHHHT-/--EEEEE--EEE-TT--EEEEEEEESS-GGGS-EEEEEE-TTS-EEEEEEE-TTSS-EEE-GGGTTTEEEEEEGGGTEEEEEE-S--GGG-EEEEEEE-SSSSS--EE---EEEEE--PPPBPPEEEEE---GGGEETTEEEEEEEEEEEBSS--EEEEGGGTB-TTEEEPPPEE-TTS-EEEEEEEEEEGGGBTTB-EEEEEEEGGGTEEEEEEE---/---EEEE-SEEEE-TTS-EEEEEEESS--B-TTS-B-EEEEEE-TTS--EEEEETTTEEPTT--TTEEEEEETTEEEEEESS--GGG-EEEEEEE-SBSSPEE---EEEEE----BPPEEEEEPPPHHHHHTTEEEEEEEEEEEBSS--EEEEEETTEEP-SSEEEEEPPPPTTT--EEEEEEEEEEHHHHHT--EEEEEEE-TTSSS-EEEEEETT-

Foldseek 3Di:
DQDQLRVLVVLVVLLVVLLVPFDPVLSVLLVVLSVQLNVPPDLVRNVVSLQVNQWSSVLSLLCVQVVHDQDPPVRFAAPLRCCCPQVVVLSVVVVVVCVVPVVNRGHTARAKAKDDVSHHHDPDPVVVVVVVVVLCVVVVFDKDKDKAAAPPDDDDDPDDGMAMEGEHEEEDDCFNVFRVVVCVVCVVVSPVCNVSVHIYMYMYGYHYLPRDLPRDSGHSVSNCSCCSHSVVSVVVSVVD/DWAKAKDWADEAEAQAKTKMKIAIDDDQLLQFKKFKWWAAPPGDIGTAKIAGSPRPDIDGDPVQPPFWDWDADNVRRMIMIIGGNDDQVPFTWMWMATPSPDPDGPDIHPTGTHGHHPDDFDFWDKAKQAWDPVQDDVQKGKIWIKTDFGDDDDKDKDKPVNPDDAQKDWDDWDQDPVRGIITMIMGMDGNVCAPPDWIWIWIADVVVRDIDTHIHHHD/DKAKAKPDQEAEDAAFAKDKIKIFIPWFQQAPVRFRFKFKWFDDPPHDIDTAGGRFFRGDPPHDPLWGKHDGTGIIMIMRHGDHLRRFGWMKMWGDRDPPTDIYPTYGYAHDDDFDFWDKDKDWADPVVLVVFKTKIKIKGPFGPDPDKDKWKAFQNRTDDPFKDKDKDGQDSPSRGIMMMIIGMDTSVVVVVTFKIWMWMDDPVDPDIDIDIGTVVD

InterPro domains:
  IPR003323 OTU domain [PF02338] (35-150)
  IPR003323 OTU domain [PS50802] (29-156)
  IPR007099 RNA-directed RNA polymerase, negative-strand RNA virus [PS50525] (2358-2568)
  IPR007322 RNA-dependent RNA polymerase, bunyaviral [PF04196] (2067-2702)
  IPR038765 Papain-like cysteine peptidase superfamily [SSF54001] (26-157)
  IPR049605 RNA-directed RNA polymerase L, OTU domain [cd21880] (8-156)